Protein AF-A0A674MD71-F1 (afdb_monomer_lite)

Structure (mmCIF, N/CA/C/O backbone):
data_AF-A0A674MD71-F1
#
_entry.id   AF-A0A674MD71-F1
#
loop_
_atom_site.group_PDB
_atom_site.id
_atom_site.type_symbol
_atom_site.label_atom_id
_atom_site.label_alt_id
_atom_site.label_comp_id
_atom_site.label_asym_id
_atom_site.label_entity_id
_atom_site.label_seq_id
_atom_site.pdbx_PDB_ins_code
_atom_site.Cartn_x
_atom_site.Cartn_y
_atom_site.Cartn_z
_atom_site.occupancy
_atom_site.B_iso_or_equiv
_atom_site.auth_seq_id
_atom_site.auth_comp_id
_atom_site.auth_asym_id
_atom_site.auth_atom_id
_atom_site.pdbx_PDB_model_num
ATOM 1 N N . MET A 1 1 ? -21.953 40.036 67.734 1.00 55.97 1 MET A N 1
ATOM 2 C CA . MET A 1 1 ? -21.777 39.585 66.339 1.00 55.97 1 MET A CA 1
ATOM 3 C C . MET A 1 1 ? -22.810 38.537 65.929 1.00 55.97 1 MET A C 1
ATOM 5 O O . MET A 1 1 ? -23.793 38.936 65.333 1.00 55.97 1 MET A O 1
ATOM 9 N N . GLN A 1 2 ? -22.689 37.243 66.264 1.00 59.22 2 GLN A N 1
ATOM 10 C CA . GLN A 1 2 ? -23.612 36.208 65.730 1.00 59.22 2 GLN A CA 1
ATOM 11 C C . GLN A 1 2 ? -25.114 36.487 65.980 1.00 59.22 2 GLN A C 1
ATOM 13 O O . GLN A 1 2 ? -25.934 36.292 65.087 1.00 59.22 2 GLN A O 1
ATOM 18 N N . ARG A 1 3 ? -25.482 37.025 67.154 1.00 57.94 3 ARG A N 1
ATOM 19 C CA . ARG A 1 3 ? -26.873 37.421 67.467 1.00 57.94 3 ARG A CA 1
ATOM 20 C C . ARG A 1 3 ? -27.348 38.679 66.717 1.00 57.94 3 ARG A C 1
ATOM 22 O O . ARG A 1 3 ? -28.545 38.875 66.559 1.00 57.94 3 ARG A O 1
ATOM 29 N N . GLU A 1 4 ? -26.430 39.514 66.234 1.00 62.56 4 GLU A N 1
ATOM 30 C CA . GLU A 1 4 ? -26.741 40.664 65.370 1.00 62.56 4 GLU A CA 1
ATOM 31 C C . GLU A 1 4 ? -26.861 40.232 63.907 1.00 62.56 4 GLU A C 1
ATOM 33 O O . GLU A 1 4 ? -27.751 40.706 63.214 1.00 62.56 4 GLU A O 1
ATOM 38 N N . GLU A 1 5 ? -26.039 39.281 63.453 1.00 68.25 5 GLU A N 1
ATOM 39 C CA . GLU A 1 5 ? -26.122 38.713 62.102 1.00 68.25 5 GLU A CA 1
ATOM 40 C C . GLU A 1 5 ? -27.455 37.976 61.872 1.00 68.25 5 GLU A C 1
ATOM 42 O O . GLU A 1 5 ? -28.075 38.127 60.820 1.00 68.25 5 GLU A O 1
ATOM 47 N N . ALA A 1 6 ? -27.964 37.262 62.883 1.00 67.94 6 ALA A N 1
ATOM 48 C CA . ALA A 1 6 ? -29.319 36.703 62.861 1.00 67.94 6 ALA A CA 1
ATOM 49 C C . ALA A 1 6 ? -30.406 37.797 62.749 1.00 67.94 6 ALA A C 1
ATOM 51 O O . ALA A 1 6 ? -31.303 37.701 61.912 1.00 67.94 6 ALA A O 1
ATOM 52 N N . ASN A 1 7 ? -30.280 38.881 63.525 1.00 65.94 7 ASN A N 1
ATOM 53 C CA . ASN A 1 7 ? -31.195 40.032 63.491 1.00 65.94 7 ASN A CA 1
ATOM 54 C C . ASN A 1 7 ? -31.030 40.923 62.240 1.00 65.94 7 ASN A C 1
ATOM 56 O O . ASN A 1 7 ? -31.845 41.818 61.999 1.00 65.94 7 ASN A O 1
ATOM 60 N N . GLN A 1 8 ? -29.977 40.715 61.449 1.00 69.50 8 GLN A N 1
ATOM 61 C CA . GLN A 1 8 ? -29.811 41.309 60.126 1.00 69.50 8 GLN A CA 1
ATOM 62 C C . GLN A 1 8 ? -30.633 40.512 59.103 1.00 69.50 8 GLN A C 1
ATOM 64 O O . GLN A 1 8 ? -31.511 41.070 58.449 1.00 69.50 8 GLN A O 1
ATOM 69 N N . ARG A 1 9 ? -30.441 39.186 59.068 1.00 67.69 9 ARG A N 1
ATOM 70 C CA . ARG A 1 9 ? -31.128 38.273 58.138 1.00 67.69 9 ARG A CA 1
ATOM 71 C C . ARG A 1 9 ? -32.645 38.198 58.355 1.00 67.69 9 ARG A C 1
ATOM 73 O O . ARG A 1 9 ? -33.375 37.995 57.394 1.00 67.69 9 ARG A O 1
ATOM 80 N N . LEU A 1 10 ? -33.133 38.392 59.585 1.00 61.41 10 LEU A N 1
ATOM 81 C CA . LEU A 1 10 ? -34.575 38.508 59.851 1.00 61.41 10 LEU A CA 1
ATOM 82 C C . LEU A 1 10 ? -35.193 39.752 59.190 1.00 61.41 10 LEU A C 1
ATOM 84 O O . LEU A 1 10 ? -36.238 39.640 58.557 1.00 61.41 10 LEU A O 1
ATOM 88 N N . ARG A 1 11 ? -34.519 40.908 59.242 1.00 63.88 11 ARG A N 1
ATOM 89 C CA . ARG A 1 11 ? -35.009 42.137 58.587 1.00 63.88 11 ARG A CA 1
ATOM 90 C C . ARG A 1 11 ? -34.937 42.056 57.062 1.00 63.88 11 ARG A C 1
ATOM 92 O O . ARG A 1 11 ? -35.850 42.515 56.388 1.00 63.88 11 ARG A O 1
ATOM 99 N N . GLU A 1 12 ? -33.919 41.391 56.519 1.00 64.50 12 GLU A N 1
ATOM 100 C CA . GLU A 1 12 ? -33.822 41.101 55.078 1.00 64.50 12 GLU A CA 1
ATOM 101 C C . GLU A 1 12 ? -34.957 40.180 54.574 1.00 64.50 12 GLU A C 1
ATOM 103 O O . GLU A 1 12 ? -35.324 40.244 53.400 1.00 64.50 12 GLU A O 1
ATOM 108 N N . LEU A 1 13 ? -35.560 39.362 55.449 1.00 56.50 13 LEU A N 1
ATOM 109 C CA . LEU A 1 13 ? -36.758 38.571 55.137 1.00 56.50 13 LEU A CA 1
ATOM 110 C C . LEU A 1 13 ? -38.051 39.399 55.254 1.00 56.50 13 LEU A C 1
ATOM 112 O O . LEU A 1 13 ? -38.876 39.349 54.342 1.00 56.50 13 LEU A O 1
ATOM 116 N N . GLU A 1 14 ? -38.210 40.211 56.305 1.00 56.12 14 GLU A N 1
ATOM 117 C CA . GLU A 1 14 ? -39.374 41.103 56.478 1.00 56.12 14 GLU A CA 1
ATOM 118 C C . GLU A 1 14 ? -39.488 42.159 55.356 1.00 56.12 14 GLU A C 1
ATOM 120 O O . GLU A 1 14 ? -40.587 42.453 54.873 1.00 56.12 14 GLU A O 1
ATOM 125 N N . GLU A 1 15 ? -38.360 42.698 54.880 1.00 56.66 15 GLU A N 1
ATOM 126 C CA . GLU A 1 15 ? -38.320 43.589 53.709 1.00 56.66 15 GLU A CA 1
ATOM 127 C C . GLU A 1 15 ? -38.598 42.839 52.390 1.00 56.66 15 GLU A C 1
ATOM 129 O O . GLU A 1 15 ? -39.160 43.416 51.454 1.00 56.66 15 GLU A O 1
ATOM 134 N N . GLY A 1 16 ? -38.279 41.541 52.325 1.00 51.34 16 GLY A N 1
ATOM 135 C CA . GLY A 1 16 ? -38.583 40.670 51.188 1.00 51.34 16 GLY A CA 1
ATOM 136 C C . GLY A 1 16 ? -40.075 40.346 51.044 1.00 51.34 16 GLY A C 1
ATOM 137 O O . GLY A 1 16 ? -40.611 40.393 49.933 1.00 51.34 16 GLY A O 1
ATOM 138 N N . GLU A 1 17 ? -40.773 40.061 52.147 1.00 51.06 17 GLU A N 1
ATOM 139 C CA . GLU A 1 17 ? -42.208 39.737 52.113 1.00 51.06 17 GLU A CA 1
ATOM 140 C C . GLU A 1 17 ? -43.088 40.968 51.825 1.00 51.06 17 GLU A C 1
ATOM 142 O O . GLU A 1 17 ? -44.090 40.861 51.109 1.00 51.06 17 GLU A O 1
ATOM 147 N N . ASN A 1 18 ? -42.673 42.163 52.263 1.00 48.47 18 ASN A N 1
ATOM 148 C CA . ASN A 1 18 ? -43.395 43.414 51.987 1.00 48.47 18 ASN A CA 1
ATOM 149 C C . ASN A 1 18 ? -43.458 43.790 50.491 1.00 48.47 18 ASN A C 1
ATOM 151 O O . ASN A 1 18 ? -44.342 44.545 50.083 1.00 48.47 18 ASN A O 1
ATOM 155 N N . TYR A 1 19 ? -42.589 43.231 49.640 1.00 43.69 19 TYR A N 1
ATOM 156 C CA . TYR A 1 19 ? -42.648 43.440 48.187 1.00 43.69 19 TYR A CA 1
ATOM 157 C C . TYR A 1 19 ? -43.647 42.532 47.447 1.00 43.69 19 TYR A C 1
ATOM 159 O O . TYR A 1 19 ? -43.839 42.699 46.239 1.00 43.69 19 TYR A O 1
ATOM 167 N N . PHE A 1 20 ? -44.330 41.605 48.132 1.00 44.03 20 PHE A N 1
ATOM 168 C CA . PHE A 1 20 ? -45.312 40.713 47.498 1.00 44.03 20 PHE A CA 1
ATOM 169 C C . PHE A 1 20 ? -46.764 41.229 47.518 1.00 44.03 20 PHE A C 1
ATOM 171 O O . PHE A 1 20 ? -47.646 40.614 46.911 1.00 44.03 20 PHE A O 1
ATOM 178 N N . ILE A 1 21 ? -47.027 42.384 48.146 1.00 50.81 21 ILE A N 1
ATOM 179 C CA . ILE A 1 21 ? -48.360 43.007 48.227 1.00 50.81 21 ILE A CA 1
ATOM 180 C C . ILE A 1 21 ? -48.425 44.290 47.377 1.00 50.81 21 ILE A C 1
ATOM 182 O O . ILE A 1 21 ? -48.534 45.384 47.910 1.00 50.81 21 ILE A O 1
ATOM 186 N N . ILE A 1 22 ? -48.389 44.144 46.044 1.00 48.50 22 ILE A N 1
ATOM 187 C CA . ILE A 1 22 ? -49.079 44.983 45.029 1.00 48.50 22 ILE A CA 1
ATOM 188 C C . ILE A 1 22 ? -48.900 44.303 43.656 1.00 48.50 22 ILE A C 1
ATOM 190 O O . ILE A 1 22 ? -47.860 44.411 43.015 1.00 48.50 22 ILE A O 1
ATOM 194 N N . LEU A 1 23 ? -49.922 43.579 43.179 1.00 39.66 23 LEU A N 1
ATOM 195 C CA . LEU A 1 23 ? -49.993 43.078 41.794 1.00 39.66 23 LEU A CA 1
ATOM 196 C C . LEU A 1 23 ? -51.452 42.706 41.432 1.00 39.66 23 LEU A C 1
ATOM 198 O O . LEU A 1 23 ? -51.984 41.730 41.964 1.00 39.66 23 LEU A O 1
ATOM 202 N N . PRO A 1 24 ? -52.152 43.482 40.577 1.00 42.44 24 PRO A N 1
ATOM 203 C CA . PRO A 1 24 ? -53.610 43.389 40.459 1.00 42.44 24 PRO A CA 1
ATOM 204 C C . PRO A 1 24 ? -54.145 42.214 39.616 1.00 42.44 24 PRO A C 1
ATOM 206 O O . PRO A 1 24 ? -53.571 41.806 38.606 1.00 42.44 24 PRO A O 1
ATOM 209 N N . ASP A 1 25 ? -55.328 41.740 40.027 1.00 46.66 25 ASP A N 1
ATOM 210 C CA . ASP A 1 25 ? -56.177 40.678 39.459 1.00 46.66 25 ASP A CA 1
ATOM 211 C C . ASP A 1 25 ? -56.208 40.578 37.916 1.00 46.66 25 ASP A C 1
ATOM 213 O O . ASP A 1 25 ? -57.085 41.105 37.222 1.00 46.66 25 ASP A O 1
ATOM 217 N N . SER A 1 26 ? -55.271 39.798 37.377 1.00 39.88 26 SER A N 1
ATOM 218 C CA . SER A 1 26 ? -55.230 39.384 35.969 1.00 39.88 26 SER A CA 1
ATOM 219 C C . SER A 1 26 ? -55.787 37.970 35.736 1.00 39.88 26 SER A C 1
ATOM 221 O O . SER A 1 26 ? -56.123 37.612 34.603 1.00 39.88 26 SER A O 1
ATOM 223 N N . ARG A 1 27 ? -55.962 37.156 36.792 1.00 47.22 27 ARG A N 1
ATOM 224 C CA . ARG A 1 27 ? -56.378 35.743 36.670 1.00 47.22 27 ARG A CA 1
ATOM 225 C C . ARG A 1 27 ? -57.889 35.532 36.505 1.00 47.22 27 ARG A C 1
ATOM 227 O O . ARG A 1 27 ? -58.271 34.482 35.986 1.00 47.22 27 ARG A O 1
ATOM 234 N N . ARG A 1 28 ? -58.765 36.492 36.847 1.00 44.09 28 ARG A N 1
ATOM 235 C CA . ARG A 1 28 ? -60.223 36.330 36.626 1.00 44.09 28 ARG A CA 1
ATOM 236 C C . ARG A 1 28 ? -60.706 36.585 35.188 1.00 44.09 28 ARG A C 1
ATOM 238 O O . ARG A 1 28 ? -61.694 35.974 34.779 1.00 44.09 28 ARG A O 1
ATOM 245 N N . ARG A 1 29 ? -60.027 37.411 34.377 1.00 43.09 29 ARG A N 1
ATOM 246 C CA . ARG A 1 29 ? -60.566 37.861 33.064 1.00 43.09 29 ARG A CA 1
ATOM 247 C C . ARG A 1 29 ? -60.398 36.875 31.895 1.00 43.09 29 ARG A C 1
ATOM 249 O O . ARG A 1 29 ? -61.096 37.003 30.892 1.00 43.09 29 ARG A O 1
ATOM 256 N N . VAL A 1 30 ? -59.545 35.854 32.013 1.00 36.00 30 VAL A N 1
ATOM 257 C CA . VAL A 1 30 ? -59.281 34.897 30.911 1.00 36.00 30 VAL A CA 1
ATOM 258 C C . VAL A 1 30 ? -60.428 33.888 30.706 1.00 36.00 30 VAL A C 1
ATOM 260 O O . VAL A 1 30 ? -60.627 33.388 29.599 1.00 36.00 30 VAL A O 1
ATOM 263 N N . ARG A 1 31 ? -61.263 33.623 31.725 1.00 41.78 31 ARG A N 1
ATOM 264 C CA . ARG A 1 31 ? -62.355 32.626 31.632 1.00 41.78 31 ARG A CA 1
ATOM 265 C C . ARG A 1 31 ? -63.564 33.037 30.774 1.00 41.78 31 ARG A C 1
ATOM 267 O O . ARG A 1 31 ? -64.386 32.172 30.489 1.00 41.78 31 ARG A O 1
ATOM 274 N N . GLN A 1 32 ? -63.671 34.293 30.322 1.00 39.69 32 GLN A N 1
ATOM 275 C CA . GLN A 1 32 ? -64.801 34.767 29.497 1.00 39.69 32 GLN A CA 1
ATOM 276 C C . GLN A 1 32 ? -64.485 35.005 28.007 1.00 39.69 32 GLN A C 1
ATOM 278 O O . GLN A 1 32 ? -65.390 35.341 27.248 1.00 39.69 32 GLN A O 1
ATOM 283 N N . ARG A 1 33 ? -63.252 34.770 27.533 1.00 37.06 33 ARG A N 1
ATOM 284 C CA . ARG A 1 33 ? -62.929 34.817 26.091 1.00 37.06 33 ARG A CA 1
ATOM 285 C C . ARG A 1 33 ? -62.564 33.440 25.535 1.00 37.06 33 ARG A C 1
ATOM 287 O O . ARG A 1 33 ? -61.429 33.189 25.149 1.00 37.06 33 ARG A O 1
ATOM 294 N N . ARG A 1 34 ? -63.572 32.564 25.420 1.00 37.12 34 ARG A N 1
ATOM 295 C CA . ARG A 1 34 ? -63.567 31.499 24.401 1.00 37.12 34 ARG A CA 1
ATOM 296 C C . ARG A 1 34 ? -63.965 32.124 23.055 1.00 37.12 34 ARG A C 1
ATOM 298 O O . ARG A 1 34 ? -65.158 32.369 22.869 1.00 37.12 34 ARG A O 1
ATOM 305 N N . PRO A 1 35 ? -63.050 32.363 22.098 1.00 40.41 35 PRO A N 1
ATOM 306 C CA . PRO A 1 35 ? -63.475 32.584 20.722 1.00 40.41 35 PRO A CA 1
ATOM 307 C C . PRO A 1 35 ? -64.225 31.339 20.227 1.00 40.41 35 PRO A C 1
ATOM 309 O O . PRO A 1 35 ? -63.758 30.211 20.412 1.00 40.41 35 PRO A O 1
ATOM 312 N N . ARG A 1 36 ? -65.380 31.526 19.575 1.00 49.16 36 ARG A N 1
ATOM 313 C CA . ARG A 1 36 ? -66.041 30.466 18.796 1.00 49.16 36 ARG A CA 1
ATOM 314 C C . ARG A 1 36 ? -65.243 30.235 17.509 1.00 49.16 36 ARG A C 1
ATOM 316 O O . ARG A 1 36 ? -65.664 30.633 16.430 1.00 49.16 36 ARG A O 1
ATOM 323 N N . VAL A 1 37 ? -64.061 29.632 17.637 1.00 40.25 37 VAL A N 1
ATOM 324 C CA . VAL A 1 37 ? -63.235 29.229 16.492 1.00 40.25 37 VAL A CA 1
ATOM 325 C C . VAL A 1 37 ? -64.003 28.151 15.736 1.00 40.25 37 VAL A C 1
ATOM 327 O O . VAL A 1 37 ? -64.122 27.024 16.223 1.00 40.25 37 VAL A O 1
ATOM 330 N N . SER A 1 38 ? -64.566 28.514 14.581 1.00 50.53 38 SER A N 1
ATOM 331 C CA . SER A 1 38 ? -65.319 27.575 13.748 1.00 50.53 38 SER A CA 1
ATOM 332 C C . SER A 1 38 ? -64.441 26.397 13.319 1.00 50.53 38 SER A C 1
ATOM 334 O O . SER A 1 38 ? -63.208 26.502 13.285 1.00 50.53 38 SER A O 1
ATOM 336 N N . LYS A 1 39 ? -65.072 25.267 12.975 1.00 48.28 39 LYS A N 1
ATOM 337 C CA . LYS A 1 39 ? -64.372 24.055 12.509 1.00 48.28 39 LYS A CA 1
ATOM 338 C C . LYS A 1 39 ? -63.433 24.381 11.340 1.00 48.28 39 LYS A C 1
ATOM 340 O O . LYS A 1 39 ? -62.297 23.920 11.323 1.00 48.28 39 LYS A O 1
ATOM 345 N N . ASP A 1 40 ? -63.866 25.275 10.461 1.00 51.09 40 ASP A N 1
ATOM 346 C CA . ASP A 1 40 ? -63.162 25.749 9.263 1.00 51.09 40 ASP A CA 1
ATOM 347 C C . ASP A 1 40 ? -61.815 26.411 9.597 1.00 51.09 40 ASP A C 1
ATOM 349 O O . ASP A 1 40 ? -60.818 26.175 8.924 1.00 51.09 40 ASP A O 1
ATOM 353 N N . HIS A 1 41 ? -61.730 27.167 10.698 1.00 49.75 41 HIS A N 1
ATOM 354 C CA . HIS A 1 41 ? -60.470 27.773 11.148 1.00 49.75 41 HIS A CA 1
ATOM 355 C C . HIS A 1 41 ? -59.483 26.742 11.720 1.00 49.75 41 HIS A C 1
ATOM 357 O O . HIS A 1 41 ? -58.271 26.971 11.695 1.00 49.75 41 HIS A O 1
ATOM 363 N N . LYS A 1 42 ? -59.976 25.601 12.227 1.00 50.06 42 LYS A N 1
ATOM 364 C CA . LYS A 1 42 ? -59.122 24.460 12.592 1.00 50.06 42 LYS A CA 1
ATOM 365 C C . LYS A 1 42 ? -58.664 23.682 11.363 1.00 50.06 42 LYS A C 1
ATOM 367 O O . LYS A 1 42 ? -57.511 23.272 11.352 1.00 50.06 42 LYS A O 1
ATOM 372 N N . VAL A 1 43 ? -59.516 23.519 10.348 1.00 56.31 43 VAL A N 1
ATOM 373 C CA . VAL A 1 43 ? -59.141 22.916 9.056 1.00 56.31 43 VAL A CA 1
ATOM 374 C C . VAL A 1 43 ? -58.059 23.766 8.383 1.00 56.31 43 VAL A C 1
ATOM 376 O O . VAL A 1 43 ? -56.946 23.289 8.210 1.00 56.31 43 VAL A O 1
ATOM 379 N N . TYR A 1 44 ? -58.303 25.064 8.179 1.00 52.25 44 TYR A N 1
A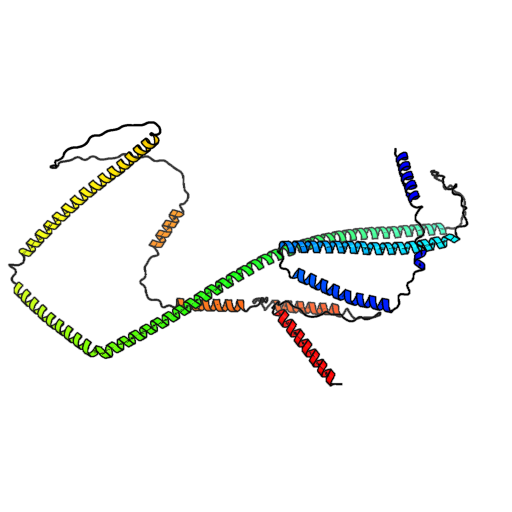TOM 380 C CA . TYR A 1 44 ? -57.358 25.974 7.520 1.00 52.25 44 TYR A CA 1
ATOM 381 C C . TYR A 1 44 ? -55.982 26.046 8.210 1.00 52.25 44 TYR A C 1
ATOM 383 O O . TYR A 1 44 ? -54.952 26.081 7.541 1.00 52.25 44 TYR A O 1
ATOM 391 N N . ASN A 1 45 ? -55.931 26.022 9.550 1.00 51.81 45 ASN A N 1
ATOM 392 C CA . ASN A 1 45 ? -54.651 25.934 10.264 1.00 51.81 45 ASN A CA 1
ATOM 393 C C . ASN A 1 45 ? -54.026 24.535 10.188 1.00 51.81 45 ASN A C 1
ATOM 395 O O . ASN A 1 45 ? -52.810 24.442 10.049 1.00 51.81 45 ASN A O 1
ATOM 399 N N . LYS A 1 46 ? -54.818 23.457 10.266 1.00 55.41 46 LYS A N 1
ATOM 400 C CA . LYS A 1 46 ? -54.300 22.087 10.161 1.00 55.41 46 LYS A CA 1
ATOM 401 C C . LYS A 1 46 ? -53.673 21.853 8.790 1.00 55.41 46 LYS A C 1
ATOM 403 O O . LYS A 1 46 ? -52.530 21.422 8.742 1.00 55.41 46 LYS A O 1
ATOM 408 N N . ASP A 1 47 ? -54.358 22.217 7.713 1.00 55.25 47 ASP A N 1
ATOM 409 C CA . ASP A 1 47 ? -53.880 22.010 6.345 1.00 55.25 47 ASP A CA 1
ATOM 410 C C . ASP A 1 47 ? -52.639 22.867 6.060 1.00 55.25 47 ASP A C 1
ATOM 412 O O . ASP A 1 47 ? -51.643 22.365 5.541 1.00 55.25 47 ASP A O 1
ATOM 416 N N . ARG A 1 48 ? -52.631 24.132 6.508 1.00 55.12 48 ARG A N 1
ATOM 417 C CA . ARG A 1 48 ? -51.466 25.020 6.374 1.00 55.12 48 ARG A CA 1
ATOM 418 C C . ARG A 1 48 ? -50.254 24.529 7.179 1.00 55.12 48 ARG A C 1
ATOM 420 O O . ARG A 1 48 ? -49.134 24.605 6.685 1.00 55.12 48 ARG A O 1
ATOM 427 N N . ILE A 1 49 ? -50.451 23.974 8.378 1.00 53.75 49 ILE A N 1
ATOM 428 C CA . ILE A 1 49 ? -49.378 23.329 9.160 1.00 53.75 49 ILE A CA 1
ATOM 429 C C . ILE A 1 49 ? -48.930 22.017 8.489 1.00 53.75 49 ILE A C 1
ATOM 431 O O . ILE A 1 49 ? -47.732 21.742 8.421 1.00 53.75 49 ILE A O 1
ATOM 435 N N . SER A 1 50 ? -49.861 21.236 7.937 1.00 58.28 50 SER A N 1
ATOM 436 C CA . SER A 1 50 ? -49.591 19.994 7.203 1.00 58.28 50 SER A CA 1
ATOM 437 C C . SER A 1 50 ? -48.918 20.198 5.841 1.00 58.28 50 SER A C 1
ATOM 439 O O . SER A 1 50 ? -48.346 19.239 5.336 1.00 58.28 50 SER A O 1
ATOM 441 N N . GLN A 1 51 ? -48.928 21.408 5.272 1.00 54.62 51 GLN A N 1
ATOM 442 C CA . GLN A 1 51 ? -48.151 21.778 4.079 1.00 54.62 51 GLN A CA 1
ATOM 443 C C . GLN A 1 51 ? -46.792 22.398 4.447 1.00 54.62 51 GLN A C 1
ATOM 445 O O . GLN A 1 51 ? -45.758 21.955 3.951 1.00 54.62 51 GLN A O 1
ATOM 450 N N . ILE A 1 52 ? -46.757 23.335 5.405 1.00 53.41 52 ILE A N 1
ATOM 451 C CA . ILE A 1 52 ? -45.503 23.972 5.850 1.00 53.41 52 ILE A CA 1
ATOM 452 C C . ILE A 1 52 ? -44.550 22.957 6.505 1.00 53.41 52 ILE A C 1
ATOM 454 O O . ILE A 1 52 ? -43.337 23.075 6.353 1.00 53.41 52 ILE A O 1
ATOM 458 N N . SER A 1 53 ? -45.062 21.945 7.214 1.00 55.78 53 SER A N 1
ATOM 459 C CA . SER A 1 53 ? -44.231 20.916 7.858 1.00 55.78 53 SER A CA 1
ATOM 460 C C . SER A 1 53 ? -43.387 20.089 6.863 1.00 55.78 53 SER A C 1
ATOM 462 O O . SER A 1 53 ? -42.159 20.103 6.997 1.00 55.78 53 SER A O 1
ATOM 464 N N . PRO A 1 54 ? -43.959 19.413 5.840 1.00 56.34 54 PRO A N 1
ATOM 465 C CA . PRO A 1 54 ? -43.173 18.678 4.849 1.00 56.34 54 PRO A CA 1
ATOM 466 C C . PRO A 1 54 ? -42.317 19.589 3.964 1.00 56.34 54 PRO A C 1
ATOM 468 O O . PRO A 1 54 ? -41.193 19.204 3.661 1.00 56.34 54 PRO A O 1
ATOM 471 N N . GLU A 1 55 ? -42.762 20.799 3.604 1.00 54.47 55 GLU A N 1
ATOM 472 C CA . GLU A 1 55 ? -41.917 21.739 2.850 1.00 54.47 55 GLU A CA 1
ATOM 473 C C . GLU A 1 55 ? -40.704 22.187 3.672 1.00 54.47 55 GLU A C 1
ATOM 475 O O . GLU A 1 55 ? -39.565 22.036 3.231 1.00 54.47 55 GLU A O 1
ATOM 480 N N . ALA A 1 56 ? -40.902 22.644 4.910 1.00 54.88 56 ALA A N 1
ATOM 481 C CA . ALA A 1 56 ? -39.802 23.029 5.791 1.00 54.88 56 ALA A CA 1
ATOM 482 C C . ALA A 1 56 ? -38.934 21.831 6.224 1.00 54.88 56 ALA A C 1
ATOM 484 O O . ALA A 1 56 ? -37.803 22.029 6.668 1.00 54.88 56 ALA A O 1
ATOM 485 N N . SER A 1 57 ? -39.428 20.595 6.117 1.00 56.53 57 SER A N 1
ATOM 486 C CA . SER A 1 57 ? -38.615 19.381 6.260 1.00 56.53 57 SER A CA 1
ATOM 487 C C . SER A 1 57 ? -37.798 19.102 4.992 1.00 56.53 57 SER A C 1
ATOM 489 O O . SER A 1 57 ? -36.596 18.866 5.081 1.00 56.53 57 SER A O 1
ATOM 491 N N . SER A 1 58 ? -38.399 19.254 3.808 1.00 60.16 58 SER A N 1
ATOM 492 C CA . SER A 1 58 ? -37.738 19.133 2.502 1.00 60.16 58 SER A CA 1
ATOM 493 C C . SER A 1 58 ? -36.610 20.155 2.330 1.00 60.16 58 SER A C 1
ATOM 495 O O . SER A 1 58 ? -35.483 19.773 2.025 1.00 60.16 58 SER A O 1
ATOM 497 N N . TYR A 1 59 ? -36.852 21.439 2.621 1.00 58.94 59 TYR A N 1
ATOM 498 C CA . TYR A 1 59 ? -35.816 22.477 2.550 1.00 58.94 59 TYR A CA 1
ATOM 499 C C . TYR A 1 59 ? -34.684 22.253 3.565 1.00 58.94 59 TYR A C 1
ATOM 501 O O . TYR A 1 59 ? -33.522 22.487 3.235 1.00 58.94 59 TYR A O 1
ATOM 509 N N . ARG A 1 60 ? -34.978 21.726 4.765 1.00 60.94 60 ARG A N 1
ATOM 510 C CA . ARG A 1 60 ? -33.937 21.316 5.728 1.00 60.94 60 ARG A CA 1
ATOM 511 C C . ARG A 1 60 ? -33.155 20.093 5.248 1.00 60.94 60 ARG A C 1
ATOM 513 O O . ARG A 1 60 ? -31.931 20.105 5.327 1.00 60.94 60 ARG A O 1
ATOM 520 N N . GLY A 1 61 ? -33.820 19.083 4.690 1.00 60.97 61 GLY A N 1
ATOM 521 C CA . GLY A 1 61 ? -33.167 17.921 4.083 1.00 60.97 61 GLY A CA 1
ATOM 522 C C . GLY A 1 61 ? -32.265 18.308 2.908 1.00 60.97 61 GLY A C 1
ATOM 523 O O . GLY A 1 61 ? -31.123 17.856 2.831 1.00 60.97 61 GLY A O 1
ATOM 524 N N . ALA A 1 62 ? -32.734 19.208 2.040 1.00 58.06 62 ALA A N 1
ATOM 525 C CA . ALA A 1 62 ? -31.965 19.750 0.925 1.00 58.06 62 ALA A CA 1
ATOM 526 C C . ALA A 1 62 ? -30.744 20.550 1.408 1.00 58.06 62 ALA A C 1
ATOM 528 O O . ALA A 1 62 ? -29.645 20.323 0.909 1.00 58.06 62 ALA A O 1
ATOM 529 N N . ALA A 1 63 ? -30.900 21.416 2.417 1.00 56.25 63 ALA A N 1
ATOM 530 C CA . ALA A 1 63 ? -29.793 22.178 2.997 1.00 56.25 63 ALA A CA 1
ATOM 531 C C . ALA A 1 63 ? -28.739 21.271 3.663 1.00 56.25 63 ALA A C 1
ATOM 533 O O . ALA A 1 63 ? -27.549 21.415 3.393 1.00 56.25 63 ALA A O 1
ATOM 534 N N . VAL A 1 64 ? -29.162 20.286 4.465 1.00 64.62 64 VAL A N 1
ATOM 535 C CA . VAL A 1 64 ? -28.265 19.292 5.087 1.00 64.62 64 VAL A CA 1
ATOM 536 C C . VAL A 1 64 ? -27.554 18.431 4.036 1.00 64.62 64 VAL A C 1
ATOM 538 O O . VAL A 1 64 ? -26.390 18.076 4.216 1.00 64.62 64 VAL A O 1
ATOM 541 N N . THR A 1 65 ? -28.215 18.123 2.917 1.00 62.34 65 THR A N 1
ATOM 542 C CA . THR A 1 65 ? -27.590 17.398 1.799 1.00 62.34 65 THR A CA 1
ATOM 543 C C . THR A 1 65 ? -26.574 18.281 1.069 1.00 62.34 65 THR A C 1
ATOM 545 O O . THR A 1 65 ? -25.442 17.851 0.869 1.00 62.34 65 THR A O 1
ATOM 548 N N . ALA A 1 66 ? -26.917 19.536 0.754 1.00 55.78 66 ALA A N 1
ATOM 549 C CA . ALA A 1 66 ? -26.016 20.483 0.096 1.00 55.78 66 ALA A CA 1
ATOM 550 C C . ALA A 1 66 ? -24.747 20.749 0.927 1.00 55.78 66 ALA A C 1
ATOM 552 O O . ALA A 1 66 ? -23.635 20.677 0.398 1.00 55.78 66 ALA A O 1
ATOM 553 N N . LEU A 1 67 ? -24.901 20.962 2.240 1.00 58.81 67 LEU A N 1
ATOM 554 C CA . LEU A 1 67 ? -23.788 21.142 3.180 1.00 58.81 67 LEU A CA 1
ATOM 555 C C . LEU A 1 67 ? -22.863 19.915 3.242 1.00 58.81 67 LEU A C 1
ATOM 557 O O . LEU A 1 67 ? -21.651 20.080 3.336 1.00 58.81 67 LEU A O 1
ATOM 561 N N . ARG A 1 68 ? -23.404 18.694 3.117 1.00 60.00 68 ARG A N 1
ATOM 562 C CA . ARG A 1 68 ? -22.608 17.453 3.034 1.00 60.00 68 ARG A CA 1
ATOM 563 C C . ARG A 1 68 ? -21.878 17.263 1.699 1.00 60.00 68 ARG A C 1
ATOM 565 O O . ARG A 1 68 ? -20.943 16.472 1.646 1.00 60.00 68 ARG A O 1
ATOM 572 N N . THR A 1 69 ? -22.281 17.964 0.638 1.00 57.72 69 THR A N 1
ATOM 573 C CA . THR A 1 69 ? -21.665 17.856 -0.702 1.00 57.72 69 THR A CA 1
ATOM 574 C C . THR A 1 69 ? -20.623 18.932 -1.024 1.00 57.72 69 THR A C 1
ATOM 576 O O . THR A 1 69 ? -19.972 18.843 -2.063 1.00 57.72 69 THR A O 1
ATOM 579 N N . LEU A 1 70 ? -20.437 19.940 -0.165 1.00 53.06 70 LEU A N 1
ATOM 580 C CA . LEU A 1 70 ? -19.430 20.985 -0.374 1.00 53.06 70 LEU A CA 1
ATOM 581 C C . LEU A 1 70 ? -18.021 20.480 -0.003 1.00 53.06 70 LEU A C 1
ATOM 583 O O . LEU A 1 70 ? -17.802 20.124 1.156 1.00 53.06 70 LEU A O 1
ATOM 587 N N . PRO A 1 71 ? -17.034 20.499 -0.924 1.00 56.81 71 PRO A N 1
ATOM 588 C CA . PRO A 1 71 ? -15.658 20.085 -0.647 1.00 56.81 71 PRO A CA 1
ATOM 589 C C . PRO A 1 71 ? -14.874 21.196 0.075 1.00 56.81 71 PRO A C 1
ATOM 591 O O . PRO A 1 71 ? -13.861 21.697 -0.414 1.00 56.81 71 PRO A O 1
ATOM 594 N N . LEU A 1 72 ? -15.363 21.605 1.247 1.00 52.38 72 LEU A N 1
ATOM 595 C CA . LEU A 1 72 ? -14.625 22.463 2.172 1.00 52.38 72 LEU A CA 1
ATOM 596 C C . LEU A 1 72 ? -13.422 21.695 2.738 1.00 52.38 72 LEU A C 1
ATOM 598 O O . LEU A 1 72 ? -13.453 20.472 2.885 1.00 52.38 72 LEU A O 1
ATOM 602 N N . SER A 1 73 ? -12.329 22.411 3.003 1.00 52.66 73 SER A N 1
ATOM 603 C CA . SER A 1 73 ? -11.039 21.793 3.314 1.00 52.66 73 SER A CA 1
ATOM 604 C C . SER A 1 73 ? -11.093 20.927 4.580 1.00 52.66 73 SER A C 1
ATOM 606 O O . SER A 1 73 ? -11.808 21.221 5.539 1.00 52.66 73 SER A O 1
ATOM 608 N N . VAL A 1 74 ? -10.301 19.848 4.590 1.00 58.91 74 VAL A N 1
ATOM 609 C CA . VAL A 1 74 ? -10.297 18.819 5.650 1.00 58.91 74 VAL A CA 1
ATOM 610 C C . VAL A 1 74 ? -10.243 19.385 7.089 1.00 58.91 74 VAL A C 1
ATOM 612 O O . VAL A 1 74 ? -10.974 18.858 7.928 1.00 58.91 74 VAL A O 1
ATOM 615 N N . PRO A 1 75 ? -9.488 20.465 7.404 1.00 58.72 75 PRO A N 1
ATOM 616 C CA . PRO A 1 75 ? -9.505 21.069 8.742 1.00 58.72 75 PRO A CA 1
ATOM 617 C C . PRO A 1 75 ? -10.864 21.656 9.159 1.00 58.72 75 PRO A C 1
ATOM 619 O O . PRO A 1 75 ? -11.244 21.548 10.321 1.00 58.72 75 PRO A O 1
ATOM 622 N N . ALA A 1 76 ? -11.620 22.243 8.225 1.00 57.06 76 ALA A N 1
ATOM 623 C CA . ALA A 1 76 ? -12.948 22.786 8.511 1.00 57.06 76 ALA A CA 1
ATOM 624 C C . ALA A 1 76 ? -13.967 21.660 8.757 1.00 57.06 76 ALA A C 1
ATOM 626 O O . ALA A 1 76 ? -14.788 21.749 9.666 1.00 57.06 76 ALA A O 1
ATOM 627 N N . SER A 1 77 ? -13.872 20.561 7.999 1.00 72.38 77 SER A N 1
ATOM 628 C CA . SER A 1 77 ? -14.735 19.388 8.186 1.00 72.38 77 SER A CA 1
ATOM 629 C C . SER A 1 77 ? -14.520 18.711 9.547 1.00 72.38 77 SER A C 1
ATOM 631 O O . SER A 1 77 ? -15.497 18.355 10.205 1.00 72.38 77 SER A O 1
ATOM 633 N N . SER A 1 78 ? -13.271 18.583 10.015 1.00 77.56 78 SER A N 1
ATOM 634 C CA . SER A 1 78 ? -12.975 17.991 11.329 1.00 77.56 78 SER A CA 1
ATOM 635 C C . SER A 1 78 ? -13.260 18.924 12.510 1.00 77.56 78 SER A C 1
ATOM 637 O O . SER A 1 78 ? -13.370 18.455 13.643 1.00 77.56 78 SER A O 1
ATOM 639 N N . GLN A 1 79 ? -13.389 20.236 12.289 1.00 87.75 79 GLN A N 1
ATOM 640 C CA . GLN A 1 79 ? -13.944 21.158 13.281 1.00 87.75 79 GLN A CA 1
ATOM 641 C C . GLN A 1 79 ? -15.472 21.059 13.347 1.00 87.75 79 GLN A C 1
ATOM 643 O O . GLN A 1 79 ? -16.001 20.822 14.428 1.00 87.75 79 GLN A O 1
ATOM 648 N N . LEU A 1 80 ? -16.160 21.128 12.202 1.00 90.50 80 LEU A N 1
ATOM 649 C CA . LEU A 1 80 ? -17.621 21.040 12.139 1.00 90.50 80 LEU A CA 1
ATOM 650 C C . LEU A 1 80 ? -18.161 19.731 12.740 1.00 90.50 80 LEU A C 1
ATOM 652 O O . LEU A 1 80 ? -19.192 19.748 13.402 1.00 90.50 80 LEU A O 1
ATOM 656 N N . LEU A 1 81 ? -17.457 18.607 12.554 1.00 89.81 81 LEU A N 1
ATOM 657 C CA . LEU A 1 81 ? -17.801 17.339 13.211 1.00 89.81 81 LEU A CA 1
ATOM 658 C C . LEU A 1 81 ? -17.775 17.462 14.742 1.00 89.81 81 LEU A C 1
ATOM 660 O O . LEU A 1 81 ? -18.782 17.179 15.376 1.00 89.81 81 LEU A O 1
ATOM 664 N N . ARG A 1 82 ? -16.693 17.993 15.327 1.00 90.69 82 ARG A N 1
ATOM 665 C CA . ARG A 1 82 ? -16.579 18.184 16.787 1.00 90.69 82 ARG A CA 1
ATOM 666 C C . ARG A 1 82 ? -17.620 19.155 17.352 1.00 90.69 82 ARG A C 1
ATOM 668 O O . ARG A 1 82 ? -18.051 18.990 18.488 1.00 90.69 82 ARG A O 1
ATOM 675 N N . GLU A 1 83 ? -18.020 20.162 16.579 1.00 93.06 83 GLU A N 1
ATOM 676 C CA . GLU A 1 83 ? -19.101 21.085 16.951 1.00 93.06 83 GLU A CA 1
ATOM 677 C C . GLU A 1 83 ? -20.475 20.389 16.921 1.00 93.06 83 GLU A C 1
ATOM 679 O O . GLU A 1 83 ? -21.287 20.605 17.818 1.00 93.06 83 GLU A O 1
ATOM 684 N N . ILE A 1 84 ? -20.717 19.494 15.956 1.00 92.62 84 ILE A N 1
ATOM 685 C CA . ILE A 1 84 ? -21.920 18.646 15.909 1.00 92.62 84 ILE A CA 1
ATOM 686 C C . ILE A 1 84 ? -21.936 17.647 17.077 1.00 92.62 84 ILE A C 1
ATOM 688 O O . ILE A 1 84 ? -22.952 17.552 17.762 1.00 92.62 84 ILE A O 1
ATOM 692 N N . ASP A 1 85 ? -20.821 16.963 17.348 1.00 93.06 85 ASP A N 1
ATOM 693 C CA . ASP A 1 85 ? -20.696 16.000 18.451 1.00 93.06 85 ASP A CA 1
ATOM 694 C C . ASP A 1 85 ? -20.958 16.682 19.812 1.00 93.06 85 ASP A C 1
ATOM 696 O O . ASP A 1 85 ? -21.678 16.155 20.662 1.00 93.06 85 ASP A O 1
ATOM 700 N N . MET A 1 86 ? -20.432 17.900 20.004 1.00 95.19 86 MET A N 1
ATOM 701 C CA . MET A 1 86 ? -20.674 18.721 21.197 1.00 95.19 86 MET A CA 1
ATOM 702 C C . MET A 1 86 ? -22.156 19.090 21.357 1.00 95.19 86 MET A C 1
ATOM 704 O O . MET A 1 86 ? -22.696 18.991 22.460 1.00 95.19 86 MET A O 1
ATOM 708 N N . LEU A 1 87 ? -22.822 19.491 20.269 1.00 96.00 87 LEU A N 1
ATOM 709 C CA . LEU A 1 87 ? -24.250 19.823 20.275 1.00 96.00 87 LEU A CA 1
ATOM 710 C C . LEU A 1 87 ? -25.133 18.591 20.518 1.00 96.00 87 LEU A C 1
ATOM 712 O O . LEU A 1 87 ? -26.151 18.703 21.200 1.00 96.00 87 LEU A O 1
ATOM 716 N N . GLU A 1 88 ? -24.749 17.415 20.016 1.00 92.81 88 GLU A N 1
ATOM 717 C CA . GLU A 1 88 ? -25.458 16.166 20.305 1.00 92.81 88 GLU A CA 1
ATOM 718 C C . GLU A 1 88 ? -25.334 15.783 21.790 1.00 92.81 88 GLU A C 1
ATOM 720 O O . GLU A 1 88 ? -26.350 15.495 22.426 1.00 92.81 88 GLU A O 1
ATOM 725 N N . ILE A 1 89 ? -24.137 15.878 22.380 1.00 94.88 89 ILE A N 1
ATOM 726 C CA . ILE A 1 89 ? -23.932 15.674 23.825 1.00 94.88 89 ILE A CA 1
ATOM 727 C C . ILE A 1 89 ? -24.756 16.685 24.640 1.00 94.88 89 ILE A C 1
ATOM 729 O O . ILE A 1 89 ? -25.456 16.297 25.578 1.00 94.88 89 ILE A O 1
ATOM 733 N N . GLN A 1 90 ? -24.738 17.970 24.269 1.00 94.50 90 GLN A N 1
ATOM 734 C CA . GLN A 1 90 ? -25.516 19.008 24.952 1.00 94.50 90 GLN A CA 1
ATOM 735 C C . GLN A 1 90 ? -27.027 18.732 24.886 1.00 94.50 90 GLN A C 1
ATOM 737 O O . GLN A 1 90 ? -27.717 18.868 25.896 1.00 94.50 90 GLN A O 1
ATOM 742 N N . PHE A 1 91 ? -27.538 18.293 23.732 1.00 95.75 91 PHE A N 1
ATOM 743 C CA . PHE A 1 91 ? -28.946 17.935 23.557 1.00 95.75 91 PHE A CA 1
ATOM 744 C C . PHE A 1 91 ? -29.344 16.688 24.363 1.00 95.75 91 PHE A C 1
ATOM 746 O O . PHE A 1 91 ? -30.430 16.651 24.942 1.00 95.75 91 PHE A O 1
ATOM 753 N N . GLN A 1 92 ? -28.470 15.679 24.455 1.00 96.81 92 GLN A N 1
ATOM 754 C CA . GLN A 1 92 ? -28.695 14.507 25.310 1.00 96.81 92 GLN A CA 1
ATOM 755 C C . GLN A 1 92 ? -28.757 14.899 26.799 1.00 96.81 92 GLN A C 1
ATOM 757 O O . GLN A 1 92 ? -29.650 14.440 27.519 1.00 96.81 92 GLN A O 1
ATOM 762 N N . ILE A 1 93 ? -27.876 15.803 27.248 1.00 96.88 93 ILE A N 1
ATOM 763 C CA . ILE A 1 93 ? -27.907 16.365 28.607 1.00 96.88 93 ILE A CA 1
ATOM 764 C C . ILE A 1 93 ? -29.215 17.134 28.839 1.00 96.88 93 ILE A C 1
ATOM 766 O O . ILE A 1 93 ? -29.956 16.768 29.749 1.00 96.88 93 ILE A O 1
ATOM 770 N N . GLU A 1 94 ? -29.558 18.120 27.998 1.00 94.69 94 GLU A N 1
ATOM 771 C CA . GLU A 1 94 ? -30.802 18.903 28.123 1.00 94.69 94 GLU A CA 1
ATOM 772 C C . GLU A 1 94 ? -32.037 17.992 28.191 1.00 94.69 94 GLU A C 1
ATOM 774 O O . GLU A 1 94 ? -32.898 18.159 29.059 1.00 94.69 94 GLU A O 1
ATOM 779 N N . ARG A 1 95 ? -32.090 16.975 27.322 1.00 96.19 95 ARG A N 1
ATOM 780 C CA . ARG A 1 95 ? -33.162 15.981 27.302 1.00 96.19 95 ARG A CA 1
ATOM 781 C C . ARG A 1 95 ? -33.267 15.224 28.628 1.00 96.19 95 ARG A C 1
ATOM 783 O O . ARG A 1 95 ? -34.364 15.138 29.172 1.00 96.19 95 ARG A O 1
ATOM 790 N N . SER A 1 96 ? -32.161 14.710 29.167 1.00 93.81 96 SER A N 1
ATOM 791 C CA . SER A 1 96 ? -32.167 13.981 30.448 1.00 93.81 96 SER A CA 1
ATOM 792 C C . SER A 1 96 ? -32.520 14.875 31.648 1.00 93.81 96 SER A C 1
ATOM 794 O O . SER A 1 96 ? -33.292 14.465 32.521 1.00 93.81 96 SER A O 1
ATOM 796 N N . CYS A 1 97 ? -32.049 16.127 31.669 1.00 96.06 97 CYS A N 1
ATOM 797 C CA . CYS A 1 97 ? -32.444 17.132 32.659 1.00 96.06 97 CYS A CA 1
ATOM 798 C C . CYS A 1 97 ? -33.946 17.439 32.582 1.00 96.06 97 CYS A C 1
ATOM 800 O O . CYS A 1 97 ? -34.613 17.574 33.607 1.00 96.06 97 CYS A O 1
ATOM 802 N N . ARG A 1 98 ? -34.506 17.496 31.370 1.00 96.69 98 ARG A N 1
ATOM 803 C CA . ARG A 1 98 ? -35.939 17.693 31.158 1.00 96.69 98 ARG A CA 1
ATOM 804 C C . ARG A 1 98 ? -36.771 16.478 31.575 1.00 96.69 98 ARG A C 1
ATOM 806 O O . ARG A 1 98 ? -37.750 16.647 32.295 1.00 96.69 98 ARG A O 1
ATOM 813 N N . GLU A 1 99 ? -36.399 15.271 31.153 1.00 96.38 99 GLU A N 1
ATOM 814 C CA . GLU A 1 99 ? -37.122 14.032 31.485 1.00 96.38 99 GLU A CA 1
ATOM 815 C C . GLU A 1 99 ? -37.127 13.782 33.007 1.00 96.38 99 GLU A C 1
ATOM 817 O O . GLU A 1 99 ? -38.163 13.433 33.577 1.00 96.38 99 GLU A O 1
ATOM 822 N N . SER A 1 100 ? -36.013 14.061 33.696 1.00 94.69 100 SER A N 1
ATOM 823 C CA . SER A 1 100 ? -35.934 13.992 35.163 1.00 94.69 100 SER A CA 1
ATOM 824 C C . SER A 1 100 ? -36.725 15.102 35.872 1.00 94.69 100 SER A C 1
ATOM 826 O O . SER A 1 100 ? -37.409 14.816 36.857 1.00 94.69 100 SER A O 1
ATOM 828 N N . ALA A 1 101 ? -36.724 16.339 35.361 1.00 95.62 101 ALA A N 1
ATOM 829 C CA . ALA A 1 101 ? -37.549 17.425 35.900 1.00 95.62 101 ALA A CA 1
ATOM 830 C C . ALA A 1 101 ? -39.059 17.166 35.723 1.00 95.62 101 ALA A C 1
ATOM 832 O O . ALA A 1 101 ? -39.835 17.386 36.656 1.00 95.62 101 ALA A O 1
ATOM 833 N N . GLU A 1 102 ? -39.489 16.649 34.566 1.00 95.44 102 GLU A N 1
ATOM 834 C CA . GLU A 1 102 ? -40.882 16.248 34.326 1.00 95.44 102 GLU A CA 1
ATOM 835 C C . GLU A 1 102 ? -41.288 15.084 35.255 1.00 95.44 102 GLU A C 1
ATOM 837 O O . GLU A 1 102 ? -42.356 15.134 35.875 1.00 95.44 102 GLU A O 1
ATOM 842 N N . ALA A 1 103 ? -40.418 14.085 35.455 1.00 96.31 103 ALA A N 1
ATOM 843 C CA . ALA A 1 103 ? -40.651 12.997 36.408 1.00 96.31 103 ALA A CA 1
ATOM 844 C C . ALA A 1 103 ? -40.759 13.488 37.867 1.00 96.31 103 ALA A C 1
ATOM 846 O O . ALA A 1 103 ? -41.672 13.074 38.591 1.00 96.31 103 ALA A O 1
ATOM 847 N N . LEU A 1 104 ? -39.884 14.407 38.295 1.00 96.44 104 LEU A N 1
ATOM 848 C CA . LEU A 1 104 ? -39.920 15.013 39.630 1.00 96.44 104 LEU A CA 1
ATOM 849 C C . LEU A 1 104 ? -41.197 15.839 39.838 1.00 96.44 104 LEU A C 1
ATOM 851 O O . LEU A 1 104 ? -41.873 15.678 40.854 1.00 96.44 104 LEU A O 1
ATOM 855 N N . ALA A 1 105 ? -41.589 16.654 38.856 1.00 96.44 105 ALA A N 1
ATOM 856 C CA . ALA A 1 105 ? -42.830 17.425 38.903 1.00 96.44 105 ALA A CA 1
ATOM 857 C C . ALA A 1 105 ? -44.076 16.521 38.978 1.00 96.44 105 ALA A C 1
ATOM 859 O O . ALA A 1 105 ? -45.029 16.834 39.701 1.00 96.44 105 ALA A O 1
ATOM 860 N N . VAL A 1 106 ? -44.072 15.370 38.294 1.00 96.06 106 VAL A N 1
ATOM 861 C CA . VAL A 1 106 ? -45.126 14.348 38.416 1.00 96.06 106 VAL A CA 1
ATOM 862 C C . VAL A 1 106 ? -45.112 13.686 39.800 1.00 96.06 106 VAL A C 1
ATOM 864 O O . VAL A 1 106 ? -46.189 13.490 40.371 1.00 96.06 106 VAL A O 1
ATOM 867 N N . LYS A 1 107 ? -43.939 13.377 40.371 1.00 97.38 107 LYS A N 1
ATOM 868 C CA . LYS A 1 107 ? -43.803 12.826 41.733 1.00 97.38 107 LYS A CA 1
ATOM 869 C C . LYS A 1 107 ? -44.347 13.803 42.782 1.00 97.38 107 LYS A C 1
ATOM 871 O O . LYS A 1 107 ? -45.314 13.463 43.466 1.00 97.38 107 LYS A O 1
ATOM 876 N N . MET A 1 108 ? -43.859 15.045 42.796 1.00 95.62 108 MET A N 1
ATOM 877 C CA . MET A 1 108 ? -44.361 16.104 43.681 1.00 95.62 108 MET A CA 1
ATOM 878 C C . MET A 1 108 ? -45.862 16.356 43.484 1.00 95.62 108 MET A C 1
ATOM 880 O O . MET A 1 108 ? -46.587 16.577 44.450 1.00 95.62 108 MET A O 1
ATOM 884 N N . SER A 1 109 ? -46.379 16.271 42.253 1.00 94.25 109 SER A N 1
ATOM 885 C CA . SER A 1 109 ? -47.821 16.406 41.986 1.00 94.25 109 SER A CA 1
ATOM 886 C C . SER A 1 109 ? -48.653 15.248 42.552 1.00 94.25 109 SER A C 1
ATOM 888 O O . SER A 1 109 ? -49.801 15.463 42.948 1.00 94.25 109 SER A O 1
ATOM 890 N N . LYS A 1 110 ? -48.111 14.024 42.606 1.00 95.88 110 LYS A N 1
ATOM 891 C CA . LYS A 1 110 ? -48.752 12.875 43.270 1.00 95.88 110 LYS A CA 1
ATOM 892 C C . LYS A 1 110 ? -48.724 13.051 44.790 1.00 95.88 110 LYS A C 1
ATOM 894 O O . LYS A 1 110 ? -49.773 12.945 45.421 1.00 95.88 110 LYS A O 1
ATOM 899 N N . GLU A 1 111 ? -47.572 13.400 45.353 1.00 95.19 111 GLU A N 1
ATOM 900 C CA . GLU A 1 111 ? -47.375 13.628 46.793 1.00 95.19 111 GLU A CA 1
ATOM 901 C C . GLU A 1 111 ? -48.243 14.783 47.303 1.00 95.19 111 GLU A C 1
ATOM 903 O O . GLU A 1 111 ? -49.017 14.610 48.238 1.00 95.19 111 GLU A O 1
ATOM 908 N N . ASN A 1 112 ? -48.256 15.924 46.612 1.00 95.25 112 ASN A N 1
ATOM 909 C CA . ASN A 1 112 ? -49.106 17.067 46.951 1.00 95.25 112 ASN A CA 1
ATOM 910 C C . ASN A 1 112 ? -50.611 16.729 46.863 1.00 95.25 112 ASN A C 1
ATOM 912 O O . ASN A 1 112 ? -51.407 17.261 47.636 1.00 95.25 112 ASN A O 1
ATOM 916 N N . ARG A 1 113 ? -51.022 15.800 45.981 1.00 95.81 113 ARG A N 1
ATOM 917 C CA . ARG A 1 113 ? -52.394 15.247 45.942 1.00 95.81 113 ARG A CA 1
ATOM 918 C C . ARG A 1 113 ? -52.687 14.247 47.064 1.00 95.81 113 ARG A C 1
ATOM 920 O O . ARG A 1 113 ? -53.863 14.050 47.369 1.00 95.81 113 ARG A O 1
ATOM 927 N N . VAL A 1 114 ? -51.684 13.570 47.624 1.00 94.44 114 VAL A N 1
ATOM 928 C CA . VAL A 1 114 ? -51.826 12.719 48.820 1.00 94.44 114 VAL A CA 1
ATOM 929 C C . VAL A 1 114 ? -51.923 13.608 50.057 1.00 94.44 114 VAL A C 1
ATOM 931 O O . VAL A 1 114 ? -52.921 13.529 50.765 1.00 94.44 114 VAL A O 1
ATOM 934 N N . LEU A 1 115 ? -50.988 14.544 50.238 1.00 93.19 115 LEU A N 1
ATOM 935 C CA . LEU A 1 115 ? -50.984 15.518 51.332 1.00 93.19 115 LEU A CA 1
ATOM 936 C C . LEU A 1 115 ? -52.272 16.352 51.372 1.00 93.19 115 LEU A C 1
ATOM 938 O O . LEU A 1 115 ? -52.870 16.485 52.430 1.00 93.19 115 LEU A O 1
ATOM 942 N N . LYS A 1 116 ? -52.787 16.827 50.227 1.00 94.38 116 LYS A N 1
ATOM 943 C CA . LYS A 1 116 ? -54.091 17.522 50.173 1.00 94.38 116 LYS A CA 1
ATOM 944 C C . LYS A 1 116 ? -55.291 16.635 50.509 1.00 94.38 116 LYS A C 1
ATOM 946 O O . LYS A 1 116 ? -56.311 17.164 50.940 1.00 94.38 116 LYS A O 1
ATOM 951 N N . ARG A 1 117 ? -55.202 15.312 50.325 1.00 93.44 117 ARG A N 1
ATOM 952 C CA . ARG A 1 117 ? -56.237 14.373 50.791 1.00 93.44 117 ARG A CA 1
ATOM 953 C C . ARG A 1 117 ? -56.115 14.110 52.289 1.00 93.44 117 ARG A C 1
ATOM 955 O O . ARG A 1 117 ? -57.134 14.171 52.960 1.00 93.44 117 ARG A O 1
ATOM 962 N N . ALA A 1 118 ? -54.903 13.905 52.805 1.00 89.75 118 ALA A N 1
ATOM 963 C CA . ALA A 1 118 ? -54.646 13.738 54.236 1.00 89.75 118 ALA A CA 1
ATOM 964 C C . ALA A 1 118 ? -55.047 14.993 55.031 1.00 89.75 118 ALA A C 1
ATOM 966 O O . ALA A 1 118 ? -55.891 14.911 55.912 1.00 89.75 118 ALA A O 1
ATOM 967 N N . SER A 1 119 ? -54.558 16.173 54.638 1.00 88.00 119 SER A N 1
ATOM 968 C CA . SER A 1 119 ? -54.950 17.464 55.220 1.00 88.00 119 SER A CA 1
ATOM 969 C C . SER A 1 119 ? -56.467 17.678 55.171 1.00 88.00 119 SER A C 1
ATOM 971 O O . SER A 1 119 ? -57.063 18.001 56.191 1.00 88.00 119 SER A O 1
ATOM 973 N N . ARG A 1 120 ? -57.138 17.411 54.039 1.00 89.06 120 ARG A N 1
ATOM 974 C CA . ARG A 1 120 ? -58.606 17.530 53.961 1.00 89.06 120 ARG A CA 1
ATOM 975 C C . ARG A 1 120 ? -59.358 16.479 54.794 1.00 89.06 120 ARG A C 1
ATOM 977 O O . ARG A 1 120 ? -60.488 16.750 55.184 1.00 89.06 120 ARG A O 1
ATOM 984 N N . ALA A 1 121 ? -58.771 15.313 55.055 1.00 84.50 121 ALA A N 1
ATOM 985 C CA . ALA A 1 121 ? -59.330 14.314 55.968 1.00 84.50 121 ALA A CA 1
ATOM 986 C C . ALA A 1 121 ? -59.102 14.677 57.447 1.00 84.50 121 ALA A C 1
ATOM 988 O O . ALA A 1 121 ? -59.910 14.297 58.284 1.00 84.50 121 ALA A O 1
ATOM 989 N N . LEU A 1 122 ? -58.048 15.443 57.749 1.00 81.50 122 LEU A N 1
ATOM 990 C CA . LEU A 1 122 ? -57.747 15.971 59.083 1.00 81.50 122 LEU A CA 1
ATOM 991 C C . LEU A 1 122 ? -58.484 17.282 59.400 1.00 81.50 122 LEU A C 1
ATOM 993 O O . LEU A 1 122 ? -58.754 17.535 60.563 1.00 81.50 122 LEU A O 1
ATOM 997 N N . MET A 1 123 ? -58.873 18.090 58.406 1.00 77.06 123 MET A N 1
ATOM 998 C CA . MET A 1 123 ? -59.633 19.337 58.628 1.00 77.06 123 MET A CA 1
ATOM 999 C C . MET A 1 123 ? -60.891 19.169 59.516 1.00 77.06 123 MET A C 1
ATOM 1001 O O . MET A 1 123 ? -61.090 20.015 60.377 1.00 77.06 123 MET A O 1
ATOM 1005 N N . PRO A 1 124 ? -61.726 18.112 59.388 1.00 75.50 124 PRO A N 1
ATOM 1006 C CA . PRO A 1 124 ? -62.859 17.874 60.297 1.00 75.50 124 PRO A CA 1
ATOM 1007 C C . PRO A 1 124 ? -62.466 17.344 61.688 1.00 75.50 124 PRO A C 1
ATOM 1009 O O . PRO A 1 124 ? -63.318 17.261 62.566 1.00 75.50 124 PRO A O 1
ATOM 1012 N N . LEU A 1 125 ? -61.204 16.943 61.871 1.00 70.12 125 LEU A N 1
ATOM 1013 C CA . LEU A 1 125 ? -60.604 16.495 63.135 1.00 70.12 125 LEU A CA 1
ATOM 1014 C C . LEU A 1 125 ? -59.817 17.623 63.828 1.00 70.12 125 LEU A C 1
ATOM 1016 O O . LEU A 1 125 ? -59.173 17.384 64.845 1.00 70.12 125 LEU A O 1
ATOM 1020 N N . ILE A 1 126 ? -59.886 18.844 63.291 1.00 64.25 126 ILE A N 1
ATOM 1021 C CA . ILE A 1 126 ? -59.449 20.077 63.941 1.00 64.25 126 ILE A CA 1
ATOM 1022 C C . ILE A 1 126 ? -60.729 20.814 64.370 1.00 64.25 126 ILE A C 1
ATOM 1024 O O . ILE A 1 126 ? -61.341 21.491 63.540 1.00 64.25 126 ILE A O 1
ATOM 1028 N N . PRO A 1 127 ? -61.177 20.676 65.635 1.00 60.28 127 PRO A N 1
ATOM 1029 C CA . PRO A 1 127 ? -62.100 21.634 66.237 1.00 60.28 127 PRO A CA 1
ATOM 1030 C C . PRO A 1 127 ? -61.536 23.053 66.118 1.00 60.28 127 PRO A C 1
ATOM 1032 O O . PRO A 1 127 ? -60.324 23.223 65.998 1.00 60.28 127 PRO A O 1
ATOM 1035 N N . GLU A 1 128 ? -62.400 24.065 66.175 1.00 58.78 128 GLU A N 1
ATOM 1036 C CA . GLU A 1 128 ? -62.021 25.477 66.046 1.00 58.78 128 GLU A CA 1
ATOM 1037 C C . GLU A 1 128 ? -61.076 25.912 67.185 1.00 58.78 128 GLU A C 1
ATOM 1039 O O . GLU A 1 128 ? -61.503 26.400 68.230 1.00 58.78 128 GLU A O 1
ATOM 1044 N N . LEU A 1 129 ? -59.770 25.713 66.987 1.00 51.28 129 LEU A N 1
ATOM 1045 C CA . LEU A 1 129 ? -58.721 26.298 67.813 1.00 51.28 129 LEU A CA 1
ATOM 1046 C C . LEU A 1 129 ? -58.636 27.785 67.465 1.00 51.28 129 LEU A C 1
ATOM 1048 O O . LEU A 1 129 ? -58.355 28.142 66.321 1.00 51.28 129 LEU A O 1
ATOM 1052 N N . SER A 1 130 ? -58.949 28.618 68.456 1.00 43.12 130 SER A N 1
ATOM 1053 C CA . SER A 1 130 ? -59.198 30.052 68.318 1.00 43.12 130 SER A CA 1
ATOM 1054 C C . SER A 1 130 ? -58.116 30.826 67.566 1.00 43.12 130 SER A C 1
ATOM 1056 O O . SER A 1 130 ? -56.922 30.553 67.688 1.00 43.12 130 SER A O 1
ATOM 1058 N N . GLU A 1 131 ? -58.548 31.887 66.883 1.00 49.81 131 GLU A N 1
ATOM 1059 C CA . GLU A 1 131 ? -57.687 32.943 66.346 1.00 49.81 131 GLU A CA 1
ATOM 1060 C C . GLU A 1 131 ? -57.065 33.784 67.485 1.00 49.81 131 GLU A C 1
ATOM 1062 O O . GLU A 1 131 ? -57.452 34.929 67.704 1.00 49.81 131 GLU A O 1
ATOM 1067 N N . ASP A 1 132 ? -56.103 33.223 68.226 1.00 41.78 132 ASP A N 1
ATOM 1068 C CA . ASP A 1 132 ? -55.293 33.964 69.204 1.00 41.78 132 ASP A CA 1
ATOM 1069 C C . ASP A 1 132 ? -53.792 33.612 69.070 1.00 41.78 132 ASP A C 1
ATOM 1071 O O . ASP A 1 132 ? -53.348 32.553 69.525 1.00 41.78 132 ASP A O 1
ATOM 1075 N N . PRO A 1 133 ? -52.980 34.465 68.411 1.00 47.25 133 PRO A N 1
ATOM 1076 C CA . PRO A 1 133 ? -51.584 34.162 68.090 1.00 47.25 133 PRO A CA 1
ATOM 1077 C C . PRO A 1 133 ? -50.610 34.302 69.277 1.00 47.25 133 PRO A C 1
ATOM 1079 O O . PRO A 1 133 ? -49.402 34.180 69.079 1.00 47.25 133 PRO A O 1
ATOM 1082 N N . ALA A 1 134 ? -51.088 34.563 70.499 1.00 47.34 134 ALA A N 1
ATOM 1083 C CA . ALA A 1 134 ? -50.238 34.857 71.658 1.00 47.34 134 ALA A CA 1
ATOM 1084 C C . ALA A 1 134 ? -49.671 33.625 72.404 1.00 47.34 134 ALA A C 1
ATOM 1086 O O . ALA A 1 134 ? -48.809 33.781 73.267 1.00 47.34 134 ALA A O 1
ATOM 1087 N N . ALA A 1 135 ? -50.143 32.407 72.113 1.00 46.56 135 ALA A N 1
ATOM 1088 C CA . ALA A 1 135 ? -49.942 31.239 72.988 1.00 46.56 135 ALA A CA 1
ATOM 1089 C C . ALA A 1 135 ? -48.774 30.289 72.626 1.00 46.56 135 ALA A C 1
ATOM 1091 O O . ALA A 1 135 ? -48.573 29.300 73.327 1.00 46.56 135 ALA A O 1
ATOM 1092 N N . LEU A 1 136 ? -48.018 30.539 71.547 1.00 45.97 136 LEU A N 1
ATOM 1093 C CA . LEU A 1 136 ? -47.012 29.589 71.022 1.00 45.97 136 LEU A CA 1
ATOM 1094 C C . LEU A 1 136 ? -45.540 29.998 71.228 1.00 45.97 136 LEU A C 1
ATOM 1096 O O . LEU A 1 136 ? -44.643 29.305 70.754 1.00 45.97 136 LEU A O 1
ATOM 1100 N N . THR A 1 137 ? -45.263 31.081 71.958 1.00 46.12 137 THR A N 1
ATOM 1101 C CA . THR A 1 137 ? -43.894 31.471 72.347 1.00 46.12 137 THR A CA 1
ATOM 1102 C C . THR A 1 137 ? -43.617 31.088 73.800 1.00 46.12 137 THR A C 1
ATOM 1104 O O . THR A 1 137 ? -43.872 31.872 74.716 1.00 46.12 137 THR A O 1
ATOM 1107 N N . SER A 1 138 ? -43.118 29.873 74.030 1.00 39.72 138 SER A N 1
ATOM 1108 C CA . SER A 1 138 ? -42.639 29.408 75.342 1.00 39.72 138 SER A CA 1
ATOM 1109 C C . SER A 1 138 ? -41.624 28.275 75.171 1.00 39.72 138 SER A C 1
ATOM 1111 O O . SER A 1 138 ? -41.985 27.100 75.183 1.00 39.72 138 SER A O 1
ATOM 1113 N N . ASP A 1 139 ? -40.352 28.639 75.000 1.00 38.41 139 ASP A N 1
ATOM 1114 C CA . ASP A 1 139 ? -39.232 27.701 75.116 1.00 38.41 139 ASP A CA 1
ATOM 1115 C C . ASP A 1 139 ? -39.101 27.208 76.565 1.00 38.41 139 ASP A C 1
ATOM 1117 O O . ASP A 1 139 ? -39.085 28.025 77.486 1.00 38.41 139 ASP A O 1
ATOM 1121 N N . THR A 1 140 ? -38.894 25.901 76.756 1.00 38.16 140 THR A N 1
ATOM 1122 C CA . THR A 1 140 ? -38.312 25.357 77.994 1.00 38.16 140 THR A CA 1
ATOM 1123 C C . THR A 1 140 ? -37.448 24.141 77.666 1.00 38.16 140 THR A C 1
ATOM 1125 O O . THR A 1 140 ? -37.959 23.042 77.458 1.00 38.16 140 THR A O 1
ATOM 1128 N N . GLU A 1 141 ? -36.125 24.312 77.663 1.00 44.12 141 GLU A N 1
ATOM 1129 C CA . GLU A 1 141 ? -35.198 23.184 77.776 1.00 44.12 141 GLU A CA 1
ATOM 1130 C C . GLU A 1 141 ? -35.194 22.687 79.229 1.00 44.12 141 GLU A C 1
ATOM 1132 O O . GLU A 1 141 ? -34.700 23.381 80.120 1.00 44.12 141 GLU A O 1
ATOM 1137 N N . THR A 1 142 ? -35.709 21.486 79.508 1.00 38.12 142 THR A N 1
ATOM 1138 C CA . THR A 1 142 ? -35.314 20.738 80.716 1.00 38.12 142 THR A CA 1
ATOM 1139 C C . THR A 1 142 ? -35.512 19.234 80.532 1.00 38.12 142 THR A C 1
ATOM 1141 O O . THR A 1 142 ? -36.609 18.775 80.226 1.00 38.12 142 THR A O 1
ATOM 1144 N N . GLU A 1 143 ? -34.447 18.467 80.768 1.00 44.84 143 GLU A N 1
ATOM 1145 C CA . GLU A 1 143 ? -34.499 17.024 81.035 1.00 44.84 143 GLU A CA 1
ATOM 1146 C C . GLU A 1 143 ? -35.396 16.715 82.246 1.00 44.84 143 GLU A C 1
ATOM 1148 O O . GLU A 1 143 ? -35.314 17.406 83.267 1.00 44.84 143 GLU A O 1
ATOM 1153 N N . PRO A 1 144 ? -36.144 15.604 82.206 1.00 47.22 144 PRO A N 1
ATOM 1154 C CA . PRO A 1 144 ? -36.307 14.812 83.415 1.00 47.22 144 PRO A CA 1
ATOM 1155 C C . PRO A 1 144 ? -35.980 13.336 83.162 1.00 47.22 144 PRO A C 1
ATOM 1157 O O . PRO A 1 144 ? -36.770 12.588 82.585 1.00 47.22 144 PRO A O 1
ATOM 1160 N N . ALA A 1 145 ? -34.852 12.881 83.708 1.00 43.97 145 ALA A N 1
ATOM 1161 C CA . ALA A 1 145 ? -34.695 11.471 84.038 1.00 43.97 145 ALA A CA 1
ATOM 1162 C C . ALA A 1 145 ? -35.711 11.120 85.140 1.00 43.97 145 ALA A C 1
ATOM 1164 O O . ALA A 1 145 ? -35.645 11.666 86.243 1.00 43.97 145 ALA A O 1
ATOM 1165 N N . VAL A 1 146 ? -36.661 10.229 84.845 1.00 45.00 146 VAL A N 1
ATOM 1166 C CA . VAL A 1 146 ? -37.689 9.790 85.799 1.00 45.00 146 VAL A CA 1
ATOM 1167 C C . VAL A 1 146 ? -37.449 8.327 86.156 1.00 45.00 146 VAL A C 1
ATOM 1169 O O . VAL A 1 146 ? -37.531 7.452 85.295 1.00 45.00 146 VAL A O 1
ATOM 1172 N N . ASN A 1 147 ? -37.178 8.056 87.435 1.00 38.34 147 ASN A N 1
ATOM 1173 C CA . ASN A 1 147 ? -37.196 6.696 87.969 1.00 38.34 147 ASN A CA 1
ATOM 1174 C C . ASN A 1 147 ? -38.586 6.084 87.750 1.00 38.34 147 ASN A C 1
ATOM 1176 O O . ASN A 1 147 ? -39.576 6.605 88.263 1.00 38.34 147 ASN A O 1
ATOM 1180 N N . CYS A 1 148 ? -38.657 4.941 87.068 1.00 38.81 148 CYS A N 1
ATOM 1181 C CA . CYS A 1 148 ? -39.843 4.093 87.114 1.00 38.81 148 CYS A CA 1
ATOM 1182 C C . CYS A 1 148 ? -39.799 3.265 88.407 1.00 38.81 148 CYS A C 1
ATOM 1184 O O . CYS A 1 148 ? -39.371 2.112 88.403 1.00 38.81 148 CYS A O 1
ATOM 1186 N N . GLU A 1 149 ? -40.167 3.886 89.529 1.00 43.16 149 GLU A N 1
ATOM 1187 C CA . GLU A 1 149 ? -40.214 3.212 90.826 1.00 43.16 149 GLU A CA 1
ATOM 1188 C C . GLU A 1 149 ? -41.522 2.415 90.986 1.00 43.16 149 GLU A C 1
ATOM 1190 O O . GLU A 1 149 ? -42.616 2.878 90.667 1.00 43.16 149 GLU A O 1
ATOM 1195 N N . THR A 1 150 ? -41.363 1.173 91.431 1.00 48.25 150 THR A N 1
ATOM 1196 C CA . THR A 1 150 ? -42.355 0.096 91.536 1.00 48.25 150 THR A CA 1
ATOM 1197 C C . THR A 1 150 ? -43.648 0.480 92.271 1.00 48.25 150 THR A C 1
ATOM 1199 O O . THR A 1 150 ? -43.565 1.059 93.350 1.00 48.25 150 THR A O 1
ATOM 1202 N N . LEU A 1 151 ? -44.820 0.032 91.775 1.00 46.50 151 LEU A N 1
ATOM 1203 C CA . LEU A 1 151 ? -45.797 -0.828 92.499 1.00 46.50 151 LEU A CA 1
ATOM 1204 C C . LEU A 1 151 ? -47.147 -1.005 91.756 1.00 46.50 151 LEU A C 1
ATOM 1206 O O . LEU A 1 151 ? -47.661 -0.060 91.166 1.00 46.50 151 LEU A O 1
ATOM 1210 N N . ASN A 1 152 ? -47.737 -2.205 91.915 1.00 43.00 152 ASN A N 1
ATOM 1211 C CA . ASN A 1 152 ? -48.986 -2.774 91.346 1.00 43.00 152 ASN A CA 1
ATOM 1212 C C . ASN A 1 152 ? -48.809 -3.569 90.028 1.00 43.00 152 ASN A C 1
ATOM 1214 O O . ASN A 1 152 ? -48.535 -2.974 88.994 1.00 43.00 152 ASN A O 1
ATOM 1218 N N . GLY A 1 153 ? -49.013 -4.893 89.960 1.00 37.94 153 GLY A N 1
ATOM 1219 C CA . GLY A 1 153 ? -49.152 -5.900 91.029 1.00 37.94 153 GLY A CA 1
ATOM 1220 C C . GLY A 1 153 ? -50.377 -6.821 90.896 1.00 37.94 153 GLY A C 1
ATOM 1221 O O . GLY A 1 153 ? -51.500 -6.376 91.115 1.00 37.94 153 GLY A O 1
ATOM 1222 N N . SER A 1 154 ? -50.135 -8.105 90.608 1.00 43.41 154 SER A N 1
ATOM 1223 C CA . SER A 1 154 ? -51.011 -9.265 90.867 1.00 43.41 154 SER A CA 1
ATOM 1224 C C . SER A 1 154 ? -50.203 -10.555 90.651 1.00 43.41 154 SER A C 1
ATOM 1226 O O . SER A 1 154 ? -49.346 -10.579 89.772 1.00 43.41 154 SER A O 1
ATOM 1228 N N . GLU A 1 155 ? -50.462 -11.619 91.415 1.00 53.56 155 GLU A N 1
ATOM 1229 C CA . GLU A 1 155 ? -49.834 -12.941 91.226 1.00 53.56 155 GLU A CA 1
ATOM 1230 C C . GLU A 1 155 ? -50.742 -13.866 90.389 1.00 53.56 155 GLU A C 1
ATOM 1232 O O . GLU A 1 155 ? -51.436 -14.717 90.929 1.00 53.56 155 GLU A O 1
ATOM 1237 N N . GLU A 1 156 ? -50.755 -13.662 89.070 1.00 44.44 156 GLU A N 1
ATOM 1238 C CA . GLU A 1 156 ? -51.307 -14.521 87.997 1.00 44.44 156 GLU A CA 1
ATOM 1239 C C . GLU A 1 156 ? -50.803 -13.871 86.685 1.00 44.44 156 GLU A C 1
ATOM 1241 O O . GLU A 1 156 ? -51.011 -12.674 86.516 1.00 44.44 156 GLU A O 1
ATOM 1246 N N . SER A 1 157 ? -50.098 -14.507 85.742 1.00 50.53 157 SER A N 1
ATOM 1247 C CA . SER A 1 157 ? -49.927 -15.928 85.396 1.00 50.53 157 SER A CA 1
ATOM 1248 C C . SER A 1 157 ? -48.507 -16.194 84.846 1.00 50.53 157 SER A C 1
ATOM 1250 O O . SER A 1 157 ? -47.833 -15.265 84.417 1.00 50.53 157 SER A O 1
ATOM 1252 N N . GLY A 1 158 ? -48.065 -17.456 84.764 1.00 57.38 158 GLY A N 1
ATOM 1253 C CA . GLY A 1 158 ? -46.769 -17.840 84.160 1.00 57.38 158 GLY A CA 1
ATOM 1254 C C . GLY A 1 158 ? -46.682 -17.715 82.626 1.00 57.38 158 GLY A C 1
ATOM 1255 O O . GLY A 1 158 ? -45.726 -18.198 82.030 1.00 57.38 158 GLY A O 1
ATOM 1256 N N . ASP A 1 159 ? -47.689 -17.108 81.996 1.00 61.00 159 ASP A N 1
ATOM 1257 C CA . ASP A 1 159 ? -47.851 -16.967 80.540 1.00 61.00 159 ASP A CA 1
ATOM 1258 C C . ASP A 1 159 ? -47.008 -15.798 79.976 1.00 61.00 159 ASP A C 1
ATOM 1260 O O . ASP A 1 159 ? -46.483 -15.877 78.865 1.00 61.00 159 ASP A O 1
ATOM 1264 N N . ASP A 1 160 ? -46.801 -14.737 80.770 1.00 64.25 160 ASP A N 1
ATOM 1265 C CA . ASP A 1 160 ? -45.996 -13.566 80.380 1.00 64.25 160 ASP A CA 1
ATOM 1266 C C . ASP A 1 160 ? -44.494 -13.899 80.280 1.00 64.25 160 ASP A C 1
ATOM 1268 O O . ASP A 1 160 ? -43.822 -13.453 79.347 1.00 64.25 160 ASP A O 1
ATOM 1272 N N . ASP A 1 161 ? -43.965 -14.722 81.195 1.00 74.06 161 ASP A N 1
ATOM 1273 C CA . ASP A 1 161 ? -42.571 -15.193 81.153 1.00 74.06 161 ASP A CA 1
ATOM 1274 C C . ASP A 1 161 ? -42.310 -16.078 79.920 1.00 74.06 161 ASP A C 1
ATOM 1276 O O . ASP A 1 161 ? -41.244 -15.986 79.303 1.00 74.06 161 ASP A O 1
ATOM 1280 N N . GLU A 1 162 ? -43.278 -16.912 79.518 1.00 81.62 162 GLU A N 1
ATOM 1281 C CA . GLU A 1 162 ? -43.143 -17.773 78.337 1.00 81.62 162 GLU A CA 1
ATOM 1282 C C . GLU A 1 162 ? -43.277 -16.973 77.027 1.00 81.62 162 GLU A C 1
ATOM 1284 O O . GLU A 1 162 ? -42.486 -17.188 76.105 1.00 81.62 162 GLU A O 1
ATOM 1289 N N . GLN A 1 163 ? -44.153 -15.958 76.963 1.00 86.38 163 GLN A N 1
ATOM 1290 C CA . GLN A 1 163 ? -44.169 -14.993 75.850 1.00 86.38 163 GLN A CA 1
ATOM 1291 C C . GLN A 1 163 ? -42.866 -14.183 75.758 1.00 86.38 163 GLN A C 1
ATOM 1293 O O . GLN A 1 163 ? -42.343 -13.964 74.659 1.00 86.38 163 GLN A O 1
ATOM 1298 N N . LEU A 1 164 ? -42.305 -13.753 76.893 1.00 90.25 164 LEU A N 1
ATOM 1299 C CA . LEU A 1 164 ? -41.036 -13.029 76.917 1.00 90.25 164 LEU A CA 1
ATOM 1300 C C . LEU A 1 164 ? -39.886 -13.929 76.444 1.00 90.25 164 LEU A C 1
ATOM 1302 O O . LEU A 1 164 ? -39.070 -13.487 75.630 1.00 90.25 164 LEU A O 1
ATOM 1306 N N . LEU A 1 165 ? -39.869 -15.203 76.849 1.00 91.06 165 LEU A N 1
ATOM 1307 C CA . LEU A 1 165 ? -38.909 -16.200 76.372 1.00 91.06 165 LEU A CA 1
ATOM 1308 C C . LEU A 1 165 ? -39.073 -16.514 74.872 1.00 91.06 165 LEU A C 1
ATOM 1310 O O . LEU A 1 165 ? -38.064 -16.618 74.169 1.00 91.06 165 LEU A O 1
ATOM 1314 N N . GLU A 1 166 ? -40.303 -16.593 74.345 1.00 91.69 166 GLU A N 1
ATOM 1315 C CA . GLU A 1 166 ? -40.540 -16.724 72.898 1.00 91.69 166 GLU A CA 1
ATOM 1316 C C . GLU A 1 166 ? -39.992 -15.500 72.149 1.00 91.69 166 GLU A C 1
ATOM 1318 O O . GLU A 1 166 ? -39.295 -15.644 71.143 1.00 91.69 166 GLU A O 1
ATOM 1323 N N . SER A 1 167 ? -40.235 -14.289 72.665 1.00 89.69 167 SER A N 1
ATOM 1324 C CA . SER A 1 167 ? -39.720 -13.050 72.071 1.00 89.69 167 SER A CA 1
ATOM 1325 C C . SER A 1 167 ? -38.184 -13.016 72.054 1.00 89.69 167 SER A C 1
ATOM 1327 O O . SER A 1 167 ? -37.586 -12.681 71.030 1.00 89.69 167 SER A O 1
ATOM 1329 N N . GLN A 1 168 ? -37.543 -13.466 73.139 1.00 95.38 168 GLN A N 1
ATOM 1330 C CA . GLN A 1 168 ? -36.092 -13.589 73.269 1.00 95.38 168 GLN A CA 1
ATOM 1331 C C . GLN A 1 168 ? -35.520 -14.591 72.250 1.00 95.38 168 GLN A C 1
ATOM 1333 O O . GLN A 1 168 ? -34.510 -14.307 71.602 1.00 95.38 168 GLN A O 1
ATOM 1338 N N . ALA A 1 169 ? -36.183 -15.737 72.060 1.00 94.56 169 ALA A N 1
ATOM 1339 C CA . ALA A 1 169 ? -35.805 -16.736 71.061 1.00 94.56 169 ALA A CA 1
ATOM 1340 C C . ALA A 1 169 ? -35.959 -16.205 69.623 1.00 94.56 169 ALA A C 1
ATOM 1342 O O . ALA A 1 169 ? -35.061 -16.392 68.803 1.00 94.56 169 ALA A O 1
ATOM 1343 N N . LYS A 1 170 ? -37.041 -15.471 69.330 1.00 97.06 170 LYS A N 1
ATOM 1344 C CA . LYS A 1 170 ? -37.280 -14.819 68.027 1.00 97.06 170 LYS A CA 1
ATOM 1345 C C . LYS A 1 170 ? -36.241 -13.749 67.706 1.00 97.06 170 LYS A C 1
ATOM 1347 O O . LYS A 1 170 ? -35.807 -13.632 66.563 1.00 97.06 170 LYS A O 1
ATOM 1352 N N . ILE A 1 171 ? -35.822 -12.979 68.711 1.00 96.31 171 ILE A N 1
ATOM 1353 C CA . ILE A 1 171 ? -34.732 -12.005 68.586 1.00 96.31 171 ILE A CA 1
ATOM 1354 C C . ILE A 1 171 ? -33.414 -12.723 68.267 1.00 96.31 171 ILE A C 1
ATOM 1356 O O . ILE A 1 171 ? -32.705 -12.288 67.363 1.00 96.31 171 ILE A O 1
ATOM 1360 N N . ALA A 1 172 ? -33.110 -13.839 68.938 1.00 96.19 172 ALA A N 1
ATOM 1361 C CA . ALA A 1 172 ? -31.910 -14.632 68.663 1.00 96.19 172 ALA A CA 1
ATOM 1362 C C . ALA A 1 172 ? -31.927 -15.279 67.262 1.00 96.19 172 ALA A C 1
ATOM 1364 O O . ALA A 1 172 ? -30.922 -15.236 66.553 1.00 96.19 172 ALA A O 1
ATOM 1365 N N . GLU A 1 173 ? -33.068 -15.819 66.816 1.00 97.19 173 GLU A N 1
ATOM 1366 C CA . GLU A 1 173 ? -33.231 -16.339 65.451 1.00 97.19 173 GLU A CA 1
ATOM 1367 C C . GLU A 1 173 ? -32.981 -15.230 64.414 1.00 97.19 173 GLU A C 1
ATOM 1369 O O . GLU A 1 173 ? -32.126 -15.376 63.535 1.00 97.19 173 GLU A O 1
ATOM 1374 N N . LEU A 1 174 ? -33.638 -14.074 64.568 1.00 97.75 174 LEU A N 1
ATOM 1375 C CA . LEU A 1 174 ? -33.440 -12.913 63.696 1.00 97.75 174 LEU A CA 1
ATOM 1376 C C . LEU A 1 174 ? -31.992 -12.401 63.703 1.00 97.75 174 LEU A C 1
ATOM 1378 O O . LEU A 1 174 ? -31.500 -12.013 62.646 1.00 97.75 174 LEU A O 1
ATOM 1382 N N . GLN A 1 175 ? -31.292 -12.438 64.841 1.00 97.81 175 GLN A N 1
ATOM 1383 C CA . GLN A 1 175 ? -29.863 -12.113 64.919 1.00 97.81 175 GLN A CA 1
ATOM 1384 C C . GLN A 1 175 ? -29.032 -13.065 64.050 1.00 97.81 175 GLN A C 1
ATOM 1386 O O . GLN A 1 175 ? -28.302 -12.597 63.181 1.00 97.81 175 GLN A O 1
ATOM 1391 N N . THR A 1 176 ? -29.214 -14.386 64.178 1.00 97.56 176 THR A N 1
ATOM 1392 C CA . THR A 1 176 ? -28.482 -15.357 63.339 1.00 97.56 176 THR A CA 1
ATOM 1393 C C . THR A 1 176 ? -28.781 -15.225 61.841 1.00 97.56 176 THR A C 1
ATOM 1395 O O . THR A 1 176 ? -27.879 -15.389 61.019 1.00 97.56 176 THR A O 1
ATOM 1398 N N . ILE A 1 177 ? -30.018 -14.870 61.469 1.00 98.12 177 ILE A N 1
ATOM 1399 C CA . ILE A 1 177 ? -30.396 -14.579 60.078 1.00 98.12 177 ILE A CA 1
ATOM 1400 C C . ILE A 1 177 ? -29.702 -13.301 59.581 1.00 98.12 177 ILE A C 1
ATOM 1402 O O . ILE A 1 177 ? -29.176 -13.284 58.468 1.00 98.12 177 ILE A O 1
ATOM 1406 N N . VAL A 1 178 ? -29.674 -12.237 60.391 1.00 98.12 178 VAL A N 1
ATOM 1407 C CA . VAL A 1 178 ? -28.998 -10.974 60.052 1.00 98.12 178 VAL A CA 1
ATOM 1408 C C . VAL A 1 178 ? -27.489 -11.173 59.909 1.00 98.12 178 VAL A C 1
ATOM 1410 O O . VAL A 1 178 ? -26.926 -10.701 58.924 1.00 98.12 178 VAL A O 1
ATOM 1413 N N . ASP A 1 179 ? -26.848 -11.910 60.818 1.00 97.56 179 ASP A N 1
ATOM 1414 C CA . ASP A 1 179 ? -25.415 -12.217 60.751 1.00 97.56 179 ASP A CA 1
ATOM 1415 C C . ASP A 1 179 ? -25.073 -13.038 59.497 1.00 97.56 179 ASP A C 1
ATOM 1417 O O . ASP A 1 179 ? -24.133 -12.701 58.771 1.00 97.56 179 ASP A O 1
ATOM 1421 N N . GLY A 1 180 ? -25.879 -14.059 59.177 1.00 98.25 180 GLY A N 1
ATOM 1422 C CA . GLY A 1 180 ? -25.747 -14.835 57.941 1.00 98.25 180 GLY A CA 1
ATOM 1423 C C . GLY A 1 180 ? -25.824 -13.949 56.694 1.00 98.25 180 GLY A C 1
ATOM 1424 O O . GLY A 1 180 ? -24.886 -13.922 55.893 1.00 98.25 180 GLY A O 1
ATOM 1425 N N . LEU A 1 181 ? -26.877 -13.132 56.585 1.00 98.19 181 LEU A N 1
ATOM 1426 C CA . LEU A 1 181 ? -27.049 -12.165 55.492 1.00 98.19 181 LEU A CA 1
ATOM 1427 C C . LEU A 1 181 ? -25.910 -11.133 55.421 1.00 98.19 181 LEU A C 1
ATOM 1429 O O . LEU A 1 181 ? -25.569 -10.674 54.328 1.00 98.19 181 LEU A O 1
ATOM 1433 N N . LEU A 1 182 ? -25.295 -10.772 56.552 1.00 98.38 182 LEU A N 1
ATOM 1434 C CA . LEU A 1 182 ? -24.137 -9.877 56.591 1.00 98.38 182 LEU A CA 1
ATOM 1435 C C . LEU A 1 182 ? -22.883 -10.548 56.006 1.00 98.38 182 LEU A C 1
ATOM 1437 O O . LEU A 1 182 ? -22.120 -9.896 55.288 1.00 98.38 182 LEU A O 1
ATOM 1441 N N . THR A 1 183 ? -22.682 -11.846 56.261 1.00 98.06 183 THR A N 1
ATOM 1442 C CA . THR A 1 183 ? -21.578 -12.613 55.655 1.00 98.06 183 THR A CA 1
ATOM 1443 C C . THR A 1 183 ? -21.781 -12.845 54.155 1.00 98.06 183 THR A C 1
ATOM 1445 O O . THR A 1 183 ? -20.846 -12.621 53.383 1.00 98.06 183 THR A O 1
ATOM 1448 N N . ASP A 1 184 ? -23.003 -13.168 53.719 1.00 97.88 184 ASP A N 1
ATOM 1449 C CA . ASP A 1 184 ? -23.351 -13.283 52.295 1.00 97.88 184 ASP A CA 1
ATOM 1450 C C . ASP A 1 184 ? -23.163 -11.947 51.562 1.00 97.88 184 ASP A C 1
ATOM 1452 O O . ASP A 1 184 ? -22.592 -11.907 50.469 1.00 97.88 184 ASP A O 1
ATOM 1456 N N . LYS A 1 185 ? -23.570 -10.827 52.180 1.00 97.50 185 LYS A N 1
ATOM 1457 C CA . LYS A 1 185 ? -23.330 -9.474 51.656 1.00 97.50 185 LYS A CA 1
ATOM 1458 C C . LYS A 1 185 ? -21.840 -9.228 51.402 1.00 97.50 185 LYS A C 1
ATOM 1460 O O . LYS A 1 185 ? -21.487 -8.789 50.311 1.00 97.50 185 LYS A O 1
ATOM 1465 N N . LEU A 1 186 ? -20.978 -9.513 52.381 1.00 98.38 186 LEU A N 1
ATOM 1466 C CA . LEU A 1 186 ? -19.528 -9.306 52.264 1.00 98.38 186 LEU A CA 1
ATOM 1467 C C . LEU A 1 186 ? -18.905 -10.178 51.161 1.00 98.38 186 LEU A C 1
ATOM 1469 O O . LEU A 1 186 ? -18.061 -9.703 50.398 1.00 98.38 186 LEU A O 1
ATOM 1473 N N . LEU A 1 187 ? -19.351 -11.432 51.034 1.00 98.56 187 LEU A N 1
ATOM 1474 C CA . LEU A 1 187 ? -18.902 -12.341 49.977 1.00 98.56 187 LEU A CA 1
ATOM 1475 C C . LEU A 1 187 ? -19.319 -11.844 48.581 1.00 98.56 187 LEU A C 1
ATOM 1477 O O . LEU A 1 187 ? -18.507 -11.849 47.652 1.00 98.56 187 LEU A O 1
ATOM 1481 N N . LEU A 1 188 ? -20.560 -11.368 48.437 1.00 98.25 188 LEU A N 1
ATOM 1482 C CA . LEU A 1 188 ? -21.074 -10.792 47.191 1.00 98.25 188 LEU A CA 1
ATOM 1483 C C . LEU A 1 188 ? -20.388 -9.464 46.838 1.00 98.25 188 LEU A C 1
ATOM 1485 O O . LEU A 1 188 ? -20.065 -9.243 45.672 1.00 98.25 188 LEU A O 1
ATOM 1489 N N . GLU A 1 189 ? -20.103 -8.603 47.818 1.00 98.00 189 GLU A N 1
ATOM 1490 C CA . GLU A 1 189 ? -19.329 -7.371 47.612 1.00 98.00 189 GLU A CA 1
ATOM 1491 C C . GLU A 1 189 ? -17.920 -7.680 47.086 1.00 98.00 189 GLU A C 1
ATOM 1493 O O . GLU A 1 189 ? -17.499 -7.080 46.096 1.00 98.00 189 GLU A O 1
ATOM 1498 N N . GLN A 1 190 ? -17.226 -8.674 47.653 1.00 98.31 190 GLN A N 1
ATOM 1499 C CA . GLN A 1 190 ? -15.925 -9.112 47.138 1.00 98.31 190 GLN A CA 1
ATOM 1500 C C . GLN A 1 190 ? -16.025 -9.763 45.744 1.00 98.31 190 GLN A C 1
ATOM 1502 O O . GLN A 1 190 ? -15.160 -9.531 44.895 1.00 98.31 190 GLN A O 1
ATOM 1507 N N . GLN A 1 191 ? -17.083 -10.527 45.453 1.00 98.44 191 GLN A N 1
ATOM 1508 C CA . GLN A 1 191 ? -17.301 -11.074 44.110 1.00 98.44 191 GLN A CA 1
ATOM 1509 C C . GLN A 1 191 ? -17.523 -9.960 43.071 1.00 98.44 191 GLN A C 1
ATOM 1511 O O . GLN A 1 191 ? -16.958 -10.020 41.977 1.00 98.44 191 GLN A O 1
ATOM 1516 N N . ILE A 1 192 ? -18.288 -8.920 43.415 1.00 97.88 192 ILE A N 1
ATOM 1517 C CA . ILE A 1 192 ? -18.491 -7.731 42.575 1.00 97.88 192 ILE A CA 1
ATOM 1518 C C . ILE A 1 192 ? -17.173 -6.963 42.391 1.00 97.88 192 ILE A C 1
ATOM 1520 O O . ILE A 1 192 ? -16.868 -6.533 41.276 1.00 97.88 192 ILE A O 1
ATOM 1524 N N . GLU A 1 193 ? -16.356 -6.820 43.436 1.00 98.25 193 GLU A N 1
ATOM 1525 C CA . GLU A 1 193 ? -15.042 -6.171 43.345 1.00 98.25 193 GLU A CA 1
ATOM 1526 C C . GLU A 1 193 ? -14.094 -6.925 42.390 1.00 98.25 193 GLU A C 1
ATOM 1528 O O . GLU A 1 193 ? -13.403 -6.314 41.576 1.00 98.25 193 GLU A O 1
ATOM 1533 N N . ASN A 1 194 ? -14.100 -8.259 42.424 1.00 98.19 194 ASN A N 1
ATOM 1534 C CA . ASN A 1 194 ? -13.295 -9.086 41.522 1.00 98.19 194 ASN A CA 1
ATOM 1535 C C . ASN A 1 194 ? -13.803 -9.026 40.069 1.00 98.19 194 ASN A C 1
ATOM 1537 O O . ASN A 1 194 ? -13.024 -8.741 39.161 1.00 98.19 194 ASN A O 1
ATOM 1541 N N . LEU A 1 195 ? -15.113 -9.174 39.842 1.00 98.25 195 LEU A N 1
ATOM 1542 C CA . LEU A 1 195 ? -15.714 -9.067 38.502 1.00 98.25 195 LEU A CA 1
ATOM 1543 C C . LEU A 1 195 ? -15.556 -7.664 37.889 1.00 98.25 195 LEU A C 1
ATOM 1545 O O . LEU A 1 195 ? -15.447 -7.519 36.669 1.00 98.25 195 LEU A O 1
ATOM 1549 N N . THR A 1 196 ? -15.524 -6.609 38.709 1.00 98.00 196 THR A N 1
ATOM 1550 C CA . THR A 1 196 ? -15.256 -5.249 38.216 1.00 98.00 196 THR A CA 1
ATOM 1551 C C . THR A 1 196 ? -13.786 -5.033 37.860 1.00 98.00 196 THR A C 1
ATOM 1553 O O . THR A 1 196 ? -13.538 -4.379 36.842 1.00 98.00 196 THR A O 1
ATOM 1556 N N . LYS A 1 197 ? -12.830 -5.630 38.593 1.00 98.25 197 LYS A N 1
ATOM 1557 C CA . LYS A 1 197 ? -11.398 -5.670 38.221 1.00 98.25 197 LYS A CA 1
ATOM 1558 C C . LYS A 1 197 ? -11.184 -6.410 36.898 1.00 98.25 197 LYS A C 1
ATOM 1560 O O . LYS A 1 197 ? -10.693 -5.798 35.952 1.00 98.25 197 LYS A O 1
ATOM 1565 N N . GLU A 1 198 ? -11.666 -7.650 36.778 1.00 98.06 198 GLU A N 1
ATOM 1566 C CA . GLU A 1 198 ? -11.629 -8.429 35.525 1.00 98.06 198 GLU A CA 1
ATOM 1567 C C . GLU A 1 198 ? -12.257 -7.645 34.359 1.00 98.06 198 GLU A C 1
ATOM 1569 O O . GLU A 1 198 ? -11.713 -7.577 33.256 1.00 98.06 198 GLU A O 1
ATOM 1574 N N . GLY A 1 199 ? -13.382 -6.969 34.614 1.00 97.81 199 GLY A N 1
ATOM 1575 C CA . GLY A 1 199 ? -14.031 -6.100 33.639 1.00 97.81 199 GLY A CA 1
ATOM 1576 C C . GLY A 1 199 ? -13.175 -4.906 33.197 1.00 97.81 199 GLY A C 1
ATOM 1577 O O . GLY A 1 199 ? -13.267 -4.506 32.036 1.00 97.81 199 GLY A O 1
ATOM 1578 N N . VAL A 1 200 ? -12.356 -4.315 34.077 1.00 98.25 200 VAL A N 1
ATOM 1579 C CA . VAL A 1 200 ? -11.393 -3.254 33.712 1.00 98.25 200 VAL A CA 1
ATOM 1580 C C . VAL A 1 200 ? -10.251 -3.833 32.880 1.00 98.25 200 VAL A C 1
ATOM 1582 O O . VAL A 1 200 ? -9.941 -3.281 31.824 1.00 98.25 200 VAL A O 1
ATOM 1585 N N . GLU A 1 201 ? -9.677 -4.958 33.300 1.00 98.19 201 GLU A N 1
ATOM 1586 C CA . GLU A 1 201 ? -8.561 -5.613 32.608 1.00 98.19 201 GLU A CA 1
ATOM 1587 C C . GLU A 1 201 ? -8.941 -6.041 31.185 1.00 98.19 201 GLU A C 1
ATOM 1589 O O . GLU A 1 201 ? -8.235 -5.715 30.229 1.00 98.19 201 GLU A O 1
ATOM 1594 N N . LEU A 1 202 ? -10.106 -6.673 31.008 1.00 98.12 202 LEU A N 1
ATOM 1595 C CA . LEU A 1 202 ? -10.631 -7.049 29.692 1.00 98.12 202 LEU A CA 1
ATOM 1596 C C . LEU A 1 202 ? -10.924 -5.828 28.806 1.00 98.12 202 LEU A C 1
ATOM 1598 O O . LEU A 1 202 ? -10.692 -5.879 27.596 1.00 98.12 202 LEU A O 1
ATOM 1602 N N . ARG A 1 203 ? -11.385 -4.706 29.383 1.00 97.38 203 ARG A N 1
ATOM 1603 C CA . ARG A 1 203 ? -11.535 -3.443 28.638 1.00 97.38 203 ARG A CA 1
ATOM 1604 C C . ARG A 1 203 ? -10.181 -2.892 28.187 1.00 97.38 203 ARG A C 1
ATOM 1606 O O . ARG A 1 203 ? -10.076 -2.441 27.050 1.00 97.38 203 ARG A O 1
ATOM 1613 N N . GLN A 1 204 ? -9.149 -2.958 29.026 1.00 98.06 204 GLN A N 1
ATOM 1614 C CA . GLN A 1 204 ? -7.812 -2.475 28.672 1.00 98.06 204 GLN A CA 1
ATOM 1615 C C . GLN A 1 204 ? -7.125 -3.367 27.626 1.00 98.06 204 GLN A C 1
ATOM 1617 O O . GLN A 1 204 ? -6.551 -2.847 26.671 1.00 98.06 204 GLN A O 1
ATOM 1622 N N . GLN A 1 205 ? -7.264 -4.694 27.725 1.00 97.75 205 GLN A N 1
ATOM 1623 C CA . GLN A 1 205 ? -6.816 -5.621 26.678 1.00 97.75 205 GLN A CA 1
ATOM 1624 C C . GLN A 1 205 ? -7.528 -5.365 25.341 1.00 97.75 205 GLN A C 1
ATOM 1626 O O . GLN A 1 205 ? -6.886 -5.394 24.292 1.00 97.75 205 GLN A O 1
ATOM 1631 N N . LEU A 1 206 ? -8.834 -5.069 25.361 1.00 97.12 206 LEU A N 1
ATOM 1632 C CA . LEU A 1 206 ? -9.589 -4.736 24.150 1.00 97.12 206 LEU A CA 1
ATOM 1633 C C . LEU A 1 206 ? -9.096 -3.437 23.493 1.00 97.12 206 LEU A C 1
ATOM 1635 O O . LEU A 1 206 ? -8.998 -3.394 22.269 1.00 97.12 206 LEU A O 1
ATOM 1639 N N . VAL A 1 207 ? -8.761 -2.403 24.276 1.00 98.12 207 VAL A N 1
ATOM 1640 C CA . VAL A 1 207 ? -8.170 -1.156 23.751 1.00 98.12 207 VAL A CA 1
ATOM 1641 C C . VAL A 1 207 ? -6.835 -1.443 23.059 1.00 98.12 207 VAL A C 1
ATOM 1643 O O . VAL A 1 207 ? -6.685 -1.108 21.887 1.00 98.12 207 VAL A O 1
ATOM 1646 N N . LEU A 1 208 ? -5.919 -2.156 23.723 1.00 97.62 208 LEU A N 1
ATOM 1647 C CA . LEU A 1 208 ? -4.616 -2.514 23.147 1.00 97.62 208 LEU A CA 1
ATOM 1648 C C . LEU A 1 208 ? -4.760 -3.341 21.855 1.00 97.62 208 LEU A C 1
ATOM 1650 O O . LEU A 1 208 ? -4.118 -3.040 20.852 1.00 97.62 208 LEU A O 1
ATOM 1654 N N . GLN A 1 209 ? -5.666 -4.326 21.820 1.00 95.69 209 GLN A N 1
ATOM 1655 C CA . GLN A 1 209 ? -5.933 -5.106 20.602 1.00 95.69 209 GLN A CA 1
ATOM 1656 C C . GLN A 1 209 ? -6.573 -4.282 19.473 1.00 95.69 209 GLN A C 1
ATOM 1658 O O . GLN A 1 209 ? -6.397 -4.615 18.298 1.00 95.69 209 GLN A O 1
ATOM 1663 N N . VAL A 1 210 ? -7.326 -3.221 19.786 1.00 97.25 210 VAL A N 1
ATOM 1664 C CA . VAL A 1 210 ? -7.834 -2.276 18.779 1.00 97.25 210 VAL A CA 1
ATOM 1665 C C . VAL A 1 210 ? -6.688 -1.432 18.220 1.00 97.25 210 VAL A C 1
ATOM 1667 O O . VAL A 1 210 ? -6.559 -1.355 17.000 1.00 97.25 210 VAL A O 1
ATOM 1670 N N . GLU A 1 211 ? -5.816 -0.893 19.073 1.00 97.38 211 GLU A N 1
ATOM 1671 C CA . GLU A 1 211 ? -4.639 -0.110 18.671 1.00 97.38 211 GLU A CA 1
ATOM 1672 C C . GLU A 1 211 ? -3.667 -0.930 17.801 1.00 97.38 211 GLU A C 1
ATOM 1674 O O . GLU A 1 211 ? -3.287 -0.492 16.711 1.00 97.38 211 GLU A O 1
ATOM 1679 N N . GLU A 1 212 ? -3.332 -2.163 18.204 1.00 96.69 212 GLU A N 1
ATOM 1680 C CA . GLU A 1 212 ? -2.508 -3.092 17.412 1.00 96.69 212 GLU A CA 1
ATOM 1681 C C . GLU A 1 212 ? -3.135 -3.395 16.043 1.00 96.69 212 GLU A C 1
ATOM 1683 O O . GLU A 1 212 ? -2.473 -3.339 15.001 1.00 96.69 212 GLU A O 1
ATOM 1688 N N . LYS A 1 213 ? -4.438 -3.694 16.022 1.00 95.56 213 LYS A N 1
ATOM 1689 C CA . LYS A 1 213 ? -5.198 -3.977 14.798 1.00 95.56 213 LYS A CA 1
ATOM 1690 C C . LYS A 1 213 ? -5.247 -2.768 13.865 1.00 95.56 213 LYS A C 1
ATOM 1692 O O . LYS A 1 213 ? -5.173 -2.948 12.647 1.00 95.56 213 LYS A O 1
ATOM 1697 N N . GLU A 1 214 ? -5.377 -1.557 14.397 1.00 96.62 214 GLU A N 1
ATOM 1698 C CA . GLU A 1 214 ? -5.340 -0.326 13.608 1.00 96.62 214 GLU A CA 1
ATOM 1699 C C . GLU A 1 214 ? -3.936 -0.063 13.059 1.00 96.62 214 GLU A C 1
ATOM 1701 O O . GLU A 1 214 ? -3.801 0.161 11.853 1.00 96.62 214 GLU A O 1
ATOM 1706 N N . ALA A 1 215 ? -2.883 -0.223 13.866 1.00 97.62 215 ALA A N 1
ATOM 1707 C CA . ALA A 1 215 ? -1.497 -0.145 13.405 1.00 97.62 215 ALA A CA 1
ATOM 1708 C C . ALA A 1 215 ? -1.229 -1.125 12.244 1.00 97.62 215 ALA A C 1
ATOM 1710 O O . ALA A 1 215 ? -0.797 -0.706 11.164 1.00 97.62 215 ALA A O 1
ATOM 1711 N N . ILE A 1 216 ? -1.599 -2.402 12.401 1.00 97.88 216 ILE A N 1
ATOM 1712 C CA . ILE A 1 216 ? -1.507 -3.429 11.348 1.00 97.88 216 ILE A CA 1
ATOM 1713 C C . ILE A 1 216 ? -2.314 -3.022 10.104 1.00 97.88 216 ILE A C 1
ATOM 1715 O O . ILE A 1 216 ? -1.841 -3.183 8.975 1.00 97.88 216 ILE A O 1
ATOM 1719 N N . MET A 1 217 ? -3.513 -2.454 10.272 1.00 96.50 217 MET A N 1
ATOM 1720 C CA . MET A 1 217 ? -4.338 -1.998 9.150 1.00 96.50 217 MET A CA 1
ATOM 1721 C C . MET A 1 217 ? -3.711 -0.808 8.406 1.00 96.50 217 MET A C 1
ATOM 1723 O O . MET A 1 217 ? -3.784 -0.758 7.175 1.00 96.50 217 MET A O 1
ATOM 1727 N N . THR A 1 218 ? -3.064 0.134 9.102 1.00 97.56 218 THR A N 1
ATOM 1728 C CA . THR A 1 218 ? -2.359 1.251 8.448 1.00 97.56 218 THR A CA 1
ATOM 1729 C C . THR A 1 218 ? -1.159 0.765 7.636 1.00 97.56 218 THR A C 1
ATOM 1731 O O . THR A 1 218 ? -1.012 1.175 6.479 1.00 97.56 218 THR A O 1
ATOM 1734 N N . GLU A 1 219 ? -0.361 -0.173 8.159 1.00 97.62 219 GLU A N 1
ATOM 1735 C CA . GLU A 1 219 ? 0.779 -0.722 7.420 1.00 97.62 219 GLU A CA 1
ATOM 1736 C C . GLU A 1 219 ? 0.324 -1.607 6.250 1.00 97.62 219 GLU A C 1
ATOM 1738 O O . GLU A 1 219 ? 0.846 -1.468 5.146 1.00 97.62 219 GLU A O 1
ATOM 1743 N N . MET A 1 220 ? -0.722 -2.425 6.416 1.00 96.94 220 MET A N 1
ATOM 1744 C CA . MET A 1 220 ? -1.342 -3.167 5.308 1.00 96.94 220 MET A CA 1
ATOM 1745 C C . MET A 1 220 ? -1.826 -2.217 4.196 1.00 96.94 220 MET A C 1
ATOM 1747 O O . MET A 1 220 ? -1.619 -2.478 3.008 1.00 96.94 220 MET A O 1
ATOM 1751 N N . ASN A 1 221 ? -2.422 -1.074 4.551 1.00 95.75 221 ASN A N 1
ATOM 1752 C CA . ASN A 1 221 ? -2.831 -0.052 3.585 1.00 95.75 221 ASN A CA 1
ATOM 1753 C C . ASN A 1 221 ? -1.626 0.620 2.894 1.00 95.75 221 ASN A C 1
ATOM 1755 O O . ASN A 1 221 ? -1.677 0.893 1.691 1.00 95.75 221 ASN A O 1
ATOM 1759 N N . LYS A 1 222 ? -0.517 0.847 3.610 1.00 97.88 222 LYS A N 1
ATOM 1760 C CA . LYS A 1 222 ? 0.757 1.347 3.058 1.00 97.88 222 LYS A CA 1
ATOM 1761 C C . LYS A 1 222 ? 1.402 0.334 2.103 1.00 97.88 222 LYS A C 1
ATOM 1763 O O . LYS A 1 222 ? 1.776 0.708 0.989 1.00 97.88 222 LYS A O 1
ATOM 1768 N N . GLN A 1 223 ? 1.427 -0.947 2.463 1.00 95.81 223 GLN A N 1
ATOM 1769 C CA . GLN A 1 223 ? 1.868 -2.042 1.596 1.00 95.81 223 GLN A CA 1
ATOM 1770 C C . GLN A 1 223 ? 0.983 -2.179 0.348 1.00 95.81 223 GLN A C 1
ATOM 1772 O O . GLN A 1 223 ? 1.512 -2.281 -0.754 1.00 95.81 223 GLN A O 1
ATOM 1777 N N . SER A 1 224 ? -0.344 -2.076 0.475 1.00 95.44 224 SER A N 1
ATOM 1778 C CA . SER A 1 224 ? -1.286 -2.095 -0.658 1.00 95.44 224 SER A CA 1
ATOM 1779 C C . SER A 1 224 ? -1.044 -0.941 -1.649 1.00 95.44 224 SER A C 1
ATOM 1781 O O . SER A 1 224 ? -0.995 -1.144 -2.869 1.00 95.44 224 SER A O 1
ATOM 1783 N N . ARG A 1 225 ? -0.780 0.274 -1.142 1.00 96.94 225 ARG A N 1
ATOM 1784 C CA . ARG A 1 225 ? -0.382 1.435 -1.964 1.00 96.94 225 ARG A CA 1
ATOM 1785 C C . ARG A 1 225 ? 0.959 1.206 -2.667 1.00 96.94 225 ARG A C 1
ATOM 1787 O O . ARG A 1 225 ? 1.088 1.538 -3.843 1.00 96.94 225 ARG A O 1
ATOM 1794 N N . ASN A 1 226 ? 1.943 0.621 -1.985 1.00 97.50 226 ASN A N 1
ATOM 1795 C CA . ASN A 1 226 ? 3.246 0.307 -2.578 1.00 97.50 226 ASN A CA 1
ATOM 1796 C C . ASN A 1 226 ? 3.144 -0.808 -3.633 1.00 97.50 226 ASN A C 1
ATOM 1798 O O . ASN A 1 226 ? 3.674 -0.646 -4.727 1.00 97.50 226 ASN A O 1
ATOM 1802 N N . MET A 1 227 ? 2.374 -1.866 -3.375 1.00 96.31 227 MET A N 1
ATOM 1803 C CA . MET A 1 227 ? 2.053 -2.913 -4.351 1.00 96.31 227 MET A CA 1
ATOM 1804 C C . MET A 1 227 ? 1.363 -2.336 -5.598 1.00 96.31 227 MET A C 1
ATOM 1806 O O . MET A 1 227 ? 1.681 -2.722 -6.717 1.00 96.31 227 MET A O 1
ATOM 1810 N N . SER A 1 228 ? 0.480 -1.348 -5.428 1.00 96.06 228 SER A N 1
ATOM 1811 C CA . SER A 1 228 ? -0.162 -0.639 -6.545 1.00 96.06 228 SER A CA 1
ATOM 1812 C C . SER A 1 228 ? 0.825 0.204 -7.373 1.00 96.06 228 SER A C 1
ATOM 1814 O O . SER A 1 228 ? 0.678 0.289 -8.592 1.00 96.06 228 SER A O 1
ATOM 1816 N N . LYS A 1 229 ? 1.859 0.793 -6.750 1.00 97.00 229 LYS A N 1
ATOM 1817 C CA . LYS A 1 229 ? 2.966 1.451 -7.475 1.00 97.00 229 LYS A CA 1
ATOM 1818 C C . LYS A 1 229 ? 3.808 0.429 -8.243 1.00 97.00 229 LYS A C 1
ATOM 1820 O O . LYS A 1 229 ? 4.088 0.648 -9.416 1.00 97.00 229 LYS A O 1
ATOM 1825 N N . ILE A 1 230 ? 4.166 -0.685 -7.597 1.00 95.88 230 ILE A N 1
ATOM 1826 C CA . ILE A 1 230 ? 4.950 -1.773 -8.200 1.00 95.88 230 ILE A CA 1
ATOM 1827 C C . ILE A 1 230 ? 4.215 -2.340 -9.418 1.00 95.88 230 ILE A C 1
ATOM 1829 O O . ILE A 1 230 ? 4.802 -2.362 -10.492 1.00 95.88 230 ILE A O 1
ATOM 1833 N N . LYS A 1 231 ? 2.918 -2.672 -9.301 1.00 95.38 231 LYS A N 1
ATOM 1834 C CA . LYS A 1 231 ? 2.074 -3.109 -10.431 1.00 95.38 231 LYS A CA 1
ATOM 1835 C C . LYS A 1 231 ? 2.180 -2.174 -11.638 1.00 95.38 231 LYS A C 1
ATOM 1837 O O . LYS A 1 231 ? 2.420 -2.654 -12.739 1.00 95.38 231 LYS A O 1
ATOM 1842 N N . ARG A 1 232 ? 2.066 -0.855 -11.431 1.00 96.69 232 ARG A N 1
ATOM 1843 C CA . ARG A 1 232 ? 2.176 0.139 -12.513 1.00 96.69 232 ARG A CA 1
ATOM 1844 C C . ARG A 1 232 ? 3.558 0.132 -13.169 1.00 96.69 232 ARG A C 1
ATOM 1846 O O . ARG A 1 232 ? 3.642 0.182 -14.389 1.00 96.69 232 ARG A O 1
ATOM 1853 N N . VAL A 1 233 ? 4.634 0.054 -12.383 1.00 97.06 233 VAL A N 1
ATOM 1854 C CA . VAL A 1 233 ? 6.003 -0.037 -12.923 1.00 97.06 233 VAL A CA 1
ATOM 1855 C C . VAL A 1 233 ? 6.195 -1.348 -13.691 1.00 97.06 233 VAL A C 1
ATOM 1857 O O . VAL A 1 233 ? 6.745 -1.330 -14.786 1.00 97.06 233 VAL A O 1
ATOM 1860 N N . SER A 1 234 ? 5.687 -2.473 -13.181 1.00 94.25 234 SER A N 1
ATOM 1861 C CA . SER A 1 234 ? 5.722 -3.763 -13.877 1.00 94.25 234 SER A CA 1
ATOM 1862 C C . SER A 1 234 ? 4.912 -3.755 -15.179 1.00 94.25 234 SER A C 1
ATOM 1864 O O . SER A 1 234 ? 5.384 -4.308 -16.169 1.00 94.25 234 SER A O 1
ATOM 1866 N N . GLN A 1 235 ? 3.741 -3.106 -15.212 1.00 94.56 235 GLN A N 1
ATOM 1867 C CA . GLN A 1 235 ? 2.950 -2.899 -16.434 1.00 94.56 235 GLN A CA 1
ATOM 1868 C C . GLN A 1 235 ? 3.729 -2.068 -17.463 1.00 94.56 235 GLN A C 1
ATOM 1870 O O . GLN A 1 235 ? 3.889 -2.524 -18.591 1.00 94.56 235 GLN A O 1
ATOM 1875 N N . LEU A 1 236 ? 4.288 -0.918 -17.063 1.00 96.25 236 LEU A N 1
ATOM 1876 C CA . LEU A 1 236 ? 5.094 -0.063 -17.945 1.00 96.25 236 LEU A CA 1
ATOM 1877 C C . LEU A 1 236 ? 6.319 -0.803 -18.503 1.00 96.25 236 LEU A C 1
ATOM 1879 O O . LEU A 1 236 ? 6.482 -0.882 -19.712 1.00 96.25 236 LEU A O 1
ATOM 1883 N N . VAL A 1 237 ? 7.134 -1.440 -17.655 1.00 96.56 237 VAL A N 1
ATOM 1884 C CA . VAL A 1 237 ? 8.319 -2.205 -18.102 1.00 96.56 237 VAL A CA 1
ATOM 1885 C C . VAL A 1 237 ? 7.942 -3.368 -19.033 1.00 96.56 237 VAL A C 1
ATOM 1887 O O . VAL A 1 237 ? 8.692 -3.694 -19.953 1.00 96.56 237 VAL A O 1
ATOM 1890 N N . THR A 1 238 ? 6.774 -3.984 -18.827 1.00 94.75 238 THR A N 1
ATOM 1891 C CA . THR A 1 238 ? 6.238 -5.017 -19.727 1.00 94.75 238 THR A CA 1
ATOM 1892 C C . THR A 1 238 ? 5.829 -4.419 -21.075 1.00 94.75 238 THR A C 1
ATOM 1894 O O . THR A 1 238 ? 6.160 -4.993 -22.111 1.00 94.75 238 THR A O 1
ATOM 1897 N N . GLN A 1 239 ? 5.151 -3.266 -21.073 1.00 95.44 239 GLN A N 1
ATOM 1898 C CA . GLN A 1 239 ? 4.737 -2.546 -22.278 1.00 95.44 239 GLN A CA 1
ATOM 1899 C C . GLN A 1 239 ? 5.952 -2.129 -23.121 1.00 95.44 239 GLN A C 1
ATOM 1901 O O . GLN A 1 239 ? 6.067 -2.582 -24.259 1.00 95.44 239 GLN A O 1
ATOM 1906 N N . GLU A 1 240 ? 6.895 -1.390 -22.530 1.00 95.25 240 GLU A N 1
ATOM 1907 C CA . GLU A 1 240 ? 8.153 -0.939 -23.152 1.00 95.25 240 GLU A CA 1
ATOM 1908 C C . GLU A 1 240 ? 8.926 -2.109 -23.791 1.00 95.25 240 GLU A C 1
ATOM 1910 O O . GLU A 1 240 ? 9.397 -2.028 -24.926 1.00 95.25 240 GLU A O 1
ATOM 1915 N N . PHE A 1 241 ? 9.011 -3.256 -23.099 1.00 95.31 241 PHE A N 1
ATOM 1916 C CA . PHE A 1 241 ? 9.630 -4.454 -23.666 1.00 95.31 241 PHE A CA 1
ATOM 1917 C C . PHE A 1 241 ? 8.839 -5.028 -24.850 1.00 95.31 241 PHE A C 1
ATOM 1919 O O . PHE A 1 241 ? 9.450 -5.469 -25.826 1.00 95.31 241 PHE A O 1
ATOM 1926 N N . THR A 1 242 ? 7.503 -5.058 -24.789 1.00 93.25 242 THR A N 1
ATOM 1927 C CA . THR A 1 242 ? 6.693 -5.545 -25.917 1.00 93.25 242 THR A CA 1
ATOM 1928 C C . THR A 1 242 ? 6.738 -4.617 -27.126 1.00 93.25 242 THR A C 1
ATOM 1930 O O . THR A 1 242 ? 6.701 -5.124 -28.243 1.00 93.25 242 THR A O 1
ATOM 1933 N N . GLU A 1 243 ? 6.866 -3.305 -26.929 1.00 95.94 243 GLU A N 1
ATOM 1934 C CA . GLU A 1 243 ? 7.006 -2.316 -28.004 1.00 95.94 243 GLU A CA 1
ATOM 1935 C C . GLU A 1 243 ? 8.389 -2.425 -28.663 1.00 95.94 243 GLU A C 1
ATOM 1937 O O . GLU A 1 243 ? 8.467 -2.668 -29.868 1.00 95.94 243 GLU A O 1
ATOM 1942 N N . MET A 1 244 ? 9.480 -2.429 -27.882 1.00 95.50 244 MET A N 1
ATOM 1943 C CA . MET A 1 244 ? 10.825 -2.708 -28.415 1.00 95.50 244 MET A CA 1
ATOM 1944 C C . MET A 1 244 ? 10.928 -4.081 -29.099 1.00 95.50 244 MET A C 1
ATOM 1946 O O . MET A 1 244 ? 11.659 -4.231 -30.076 1.00 95.50 244 MET A O 1
ATOM 1950 N N . SER A 1 245 ? 10.199 -5.094 -28.614 1.00 92.44 245 SER A N 1
ATOM 1951 C CA . SER A 1 245 ? 10.173 -6.421 -29.246 1.00 92.44 245 SER A CA 1
ATOM 1952 C C . SER A 1 245 ? 9.450 -6.431 -30.592 1.00 92.44 245 SER A C 1
ATOM 1954 O O . SER A 1 245 ? 9.822 -7.226 -31.451 1.00 92.44 245 SER A O 1
ATOM 1956 N N . GLN A 1 246 ? 8.431 -5.587 -30.779 1.00 96.44 246 GLN A N 1
ATOM 1957 C CA . GLN A 1 246 ? 7.710 -5.447 -32.049 1.00 96.44 246 GLN A CA 1
ATOM 1958 C C . GLN A 1 246 ? 8.545 -4.667 -33.067 1.00 96.44 246 GLN A C 1
ATOM 1960 O O . GLN A 1 246 ? 8.703 -5.124 -34.196 1.00 96.44 246 GLN A O 1
ATOM 1965 N N . GLU A 1 247 ? 9.149 -3.553 -32.649 1.00 96.81 247 GLU A N 1
ATOM 1966 C CA . GLU A 1 247 ? 10.052 -2.751 -33.485 1.00 96.81 247 GLU A CA 1
ATOM 1967 C C . GLU A 1 247 ? 11.259 -3.574 -33.965 1.00 96.81 247 GLU A C 1
ATOM 1969 O O . GLU A 1 247 ? 11.602 -3.569 -35.146 1.00 96.81 247 GLU A O 1
ATOM 1974 N N . LEU A 1 248 ? 11.866 -4.374 -33.082 1.00 96.00 248 LEU A N 1
ATOM 1975 C CA . LEU A 1 248 ? 12.972 -5.263 -33.443 1.00 96.00 248 LEU A CA 1
ATOM 1976 C C . LEU A 1 248 ? 12.552 -6.364 -34.437 1.00 96.00 248 LEU A C 1
ATOM 1978 O O . LEU A 1 248 ? 13.353 -6.743 -35.293 1.00 96.00 248 LEU A O 1
ATOM 1982 N N . GLU A 1 249 ? 11.315 -6.865 -34.365 1.00 96.75 249 GLU A N 1
ATOM 1983 C CA . GLU A 1 249 ? 10.787 -7.835 -35.335 1.00 96.75 249 GLU A CA 1
ATOM 1984 C C . GLU A 1 249 ? 10.481 -7.177 -36.694 1.00 96.75 249 GLU A C 1
ATOM 1986 O O . GLU A 1 249 ? 10.799 -7.745 -37.739 1.00 96.75 249 GLU A O 1
ATOM 1991 N N . LEU A 1 250 ? 9.965 -5.941 -36.698 1.00 97.88 250 LEU A N 1
ATOM 1992 C CA . LEU A 1 250 ? 9.789 -5.137 -37.912 1.00 97.88 250 LEU A CA 1
ATOM 1993 C C . LEU A 1 250 ? 11.138 -4.863 -38.596 1.00 97.88 250 LEU A C 1
ATOM 1995 O O . LEU A 1 250 ? 11.280 -5.097 -39.796 1.00 97.88 250 LEU A O 1
ATOM 1999 N N . GLN A 1 251 ? 12.161 -4.454 -37.840 1.00 96.75 251 GLN A N 1
ATOM 2000 C CA . GLN A 1 251 ? 13.515 -4.249 -38.368 1.00 96.75 251 GLN A CA 1
ATOM 2001 C C . GLN A 1 251 ? 14.157 -5.539 -38.902 1.00 96.75 251 GLN A C 1
ATOM 2003 O O . GLN A 1 251 ? 14.950 -5.479 -39.844 1.00 96.75 251 GLN A O 1
ATOM 2008 N N . ARG A 1 252 ? 13.828 -6.709 -38.335 1.00 96.50 252 ARG A N 1
ATOM 2009 C CA . ARG A 1 252 ? 14.238 -8.014 -38.884 1.00 96.50 252 ARG A CA 1
ATOM 2010 C C . ARG A 1 252 ? 13.561 -8.294 -40.220 1.00 96.50 252 ARG A C 1
ATOM 2012 O O . ARG A 1 252 ? 14.265 -8.592 -41.179 1.00 96.50 252 ARG A O 1
ATOM 2019 N N . GLY A 1 253 ? 12.242 -8.119 -40.307 1.00 97.75 253 GLY A N 1
ATOM 2020 C CA . GLY A 1 253 ? 11.497 -8.282 -41.559 1.00 97.75 253 GLY A CA 1
ATOM 2021 C C . GLY A 1 253 ? 11.979 -7.338 -42.667 1.00 97.75 253 GLY A C 1
ATOM 2022 O O . GLY A 1 253 ? 12.159 -7.765 -43.804 1.00 97.75 253 GLY A O 1
ATOM 2023 N N . LEU A 1 254 ? 12.274 -6.077 -42.333 1.00 98.00 254 LEU A N 1
ATOM 2024 C CA . LEU A 1 254 ? 12.825 -5.100 -43.278 1.00 98.00 254 LEU A CA 1
ATOM 2025 C C . LEU A 1 254 ? 14.248 -5.456 -43.741 1.00 98.00 254 LEU A C 1
ATOM 2027 O O . LEU A 1 254 ? 14.547 -5.298 -44.924 1.00 98.00 254 LEU A O 1
ATOM 2031 N N . ARG A 1 255 ? 15.116 -5.973 -42.853 1.00 97.50 255 ARG A N 1
ATOM 2032 C CA . ARG A 1 255 ? 16.436 -6.498 -43.254 1.00 97.50 255 ARG A CA 1
ATOM 2033 C C . ARG A 1 255 ? 16.308 -7.706 -44.174 1.00 97.50 255 ARG A C 1
ATOM 2035 O O . ARG A 1 255 ? 16.907 -7.691 -45.241 1.00 97.50 255 ARG A O 1
ATOM 2042 N N . GLN A 1 256 ? 15.495 -8.693 -43.802 1.00 97.75 256 GLN A N 1
ATOM 2043 C CA . GLN A 1 256 ? 15.289 -9.890 -44.616 1.00 97.75 256 GLN A CA 1
ATOM 2044 C C . GLN A 1 256 ? 14.737 -9.529 -46.004 1.00 97.75 256 GLN A C 1
ATOM 2046 O O . GLN A 1 256 ? 15.245 -10.017 -47.005 1.00 97.75 256 GLN A O 1
ATOM 2051 N N . HIS A 1 257 ? 13.782 -8.599 -46.090 1.00 97.44 257 HIS A N 1
ATOM 2052 C CA . HIS A 1 257 ? 13.277 -8.126 -47.379 1.00 97.44 257 HIS A CA 1
ATOM 2053 C C . HIS A 1 257 ? 14.358 -7.420 -48.221 1.00 97.44 257 HIS A C 1
ATOM 2055 O O . HIS A 1 257 ? 14.418 -7.615 -49.435 1.00 97.44 257 HIS A O 1
ATOM 2061 N N . ALA A 1 258 ? 15.240 -6.631 -47.599 1.00 97.69 258 ALA A N 1
ATOM 2062 C CA . ALA A 1 258 ? 16.372 -6.016 -48.293 1.00 97.69 258 ALA A CA 1
ATOM 2063 C C . ALA A 1 258 ? 17.410 -7.055 -48.762 1.00 97.69 258 ALA A C 1
ATOM 2065 O O . ALA A 1 258 ? 17.951 -6.919 -49.859 1.00 97.69 258 ALA A O 1
ATOM 2066 N N . GLU A 1 259 ? 17.652 -8.105 -47.975 1.00 96.44 259 GLU A N 1
ATOM 2067 C CA . GLU A 1 259 ? 18.494 -9.251 -48.341 1.00 96.44 259 GLU A CA 1
ATOM 2068 C C . GLU A 1 259 ? 17.879 -10.035 -49.516 1.00 96.44 259 GLU A C 1
ATOM 2070 O O . GLU A 1 259 ? 18.562 -10.266 -50.514 1.00 96.44 259 GLU A O 1
ATOM 2075 N N . ASP A 1 260 ? 16.577 -10.341 -49.479 1.00 96.44 260 ASP A N 1
ATOM 2076 C CA . ASP A 1 260 ? 15.840 -10.989 -50.575 1.00 96.44 260 ASP A CA 1
ATOM 2077 C C . ASP A 1 260 ? 15.901 -10.172 -51.879 1.00 96.44 260 ASP A C 1
ATOM 2079 O O . ASP A 1 260 ? 16.079 -10.731 -52.966 1.00 96.44 260 ASP A O 1
ATOM 2083 N N . VAL A 1 261 ? 15.767 -8.842 -51.796 1.00 96.50 261 VAL A N 1
ATOM 2084 C CA . VAL A 1 261 ? 15.884 -7.937 -52.953 1.00 96.50 261 VAL A CA 1
ATOM 2085 C C . VAL A 1 261 ? 17.325 -7.879 -53.468 1.00 96.50 261 VAL A C 1
ATOM 2087 O O . VAL A 1 261 ? 17.535 -7.931 -54.681 1.00 96.50 261 VAL A O 1
ATOM 2090 N N . ALA A 1 262 ? 18.327 -7.836 -52.586 1.00 96.06 262 ALA A N 1
ATOM 2091 C CA . ALA A 1 262 ? 19.735 -7.878 -52.979 1.00 96.06 262 ALA A CA 1
ATOM 2092 C C . ALA A 1 262 ? 20.094 -9.205 -53.670 1.00 96.06 262 ALA A C 1
ATOM 2094 O O . ALA A 1 262 ? 20.748 -9.194 -54.714 1.00 96.06 262 ALA A O 1
ATOM 2095 N N . HIS A 1 263 ? 19.606 -10.341 -53.162 1.00 94.31 263 HIS A N 1
ATOM 2096 C CA . HIS A 1 263 ? 19.764 -11.644 -53.810 1.00 94.31 263 HIS A CA 1
ATOM 2097 C C . HIS A 1 263 ? 19.080 -11.692 -55.183 1.00 94.31 263 HIS A C 1
ATOM 2099 O O . HIS A 1 263 ? 19.691 -12.154 -56.147 1.00 94.31 263 HIS A O 1
ATOM 2105 N N . GLN A 1 264 ? 17.861 -11.159 -55.320 1.00 94.50 264 GLN A N 1
ATOM 2106 C CA . GLN A 1 264 ? 17.178 -11.058 -56.617 1.00 94.50 264 GLN A CA 1
ATOM 2107 C C . GLN A 1 264 ? 17.940 -10.183 -57.623 1.00 94.50 264 GLN A C 1
ATOM 2109 O O . GLN A 1 264 ? 18.030 -10.547 -58.796 1.00 94.50 264 GLN A O 1
ATOM 2114 N N . LEU A 1 265 ? 18.501 -9.051 -57.188 1.00 92.31 265 LEU A N 1
ATOM 2115 C CA . LEU A 1 265 ? 19.310 -8.175 -58.041 1.00 92.31 265 LEU A CA 1
ATOM 2116 C C . LEU A 1 265 ? 20.628 -8.842 -58.455 1.00 92.31 265 LEU A C 1
ATOM 2118 O O . LEU A 1 265 ? 20.980 -8.788 -59.630 1.00 92.31 265 LEU A O 1
ATOM 2122 N N . MET A 1 266 ? 21.312 -9.528 -57.534 1.00 87.44 266 MET A N 1
ATOM 2123 C CA . MET A 1 266 ? 22.521 -10.295 -57.849 1.00 87.44 266 MET A CA 1
ATOM 2124 C C . MET A 1 266 ? 22.234 -11.420 -58.848 1.00 87.44 266 MET A C 1
ATOM 2126 O O . MET A 1 266 ? 22.945 -11.531 -59.843 1.00 87.44 266 MET A O 1
ATOM 2130 N N . HIS A 1 267 ? 21.163 -12.199 -58.653 1.00 86.81 267 HIS A N 1
ATOM 2131 C CA . HIS A 1 267 ? 20.770 -13.239 -59.608 1.00 86.81 267 HIS A CA 1
ATOM 2132 C C . HIS A 1 267 ? 20.449 -12.666 -60.995 1.00 86.81 267 HIS A C 1
ATOM 2134 O O . HIS A 1 267 ? 20.933 -13.208 -61.988 1.00 86.81 267 HIS A O 1
ATOM 2140 N N . LYS A 1 268 ? 19.709 -11.550 -61.079 1.00 85.12 268 LYS A N 1
ATOM 2141 C CA . LYS A 1 268 ? 19.431 -10.868 -62.357 1.00 85.12 268 LYS A CA 1
ATOM 2142 C C . LYS A 1 268 ? 20.704 -10.364 -63.029 1.00 85.12 268 LYS A C 1
ATOM 2144 O O . LYS A 1 268 ? 20.921 -10.679 -64.190 1.00 85.12 268 LYS A O 1
ATOM 2149 N N . ALA A 1 269 ? 21.590 -9.677 -62.307 1.00 77.12 269 ALA A N 1
ATOM 2150 C CA . ALA A 1 269 ? 22.858 -9.201 -62.861 1.00 77.12 269 ALA A CA 1
ATOM 2151 C C . ALA A 1 269 ? 23.737 -10.357 -63.381 1.00 77.12 269 ALA A C 1
ATOM 2153 O O . ALA A 1 269 ? 24.284 -10.277 -64.481 1.00 77.12 269 ALA A O 1
ATOM 2154 N N . THR A 1 270 ? 23.821 -11.471 -62.641 1.00 72.56 270 THR A N 1
ATOM 2155 C CA . THR A 1 270 ? 24.523 -12.683 -63.099 1.00 72.56 270 THR A CA 1
ATOM 2156 C C . THR A 1 270 ? 23.869 -13.304 -64.340 1.00 72.56 270 THR A C 1
ATOM 2158 O O . THR A 1 270 ? 24.580 -13.814 -65.201 1.00 72.56 270 THR A O 1
ATOM 2161 N N . GLN A 1 271 ? 22.541 -13.240 -64.470 1.00 69.25 271 GLN A N 1
ATOM 2162 C CA . GLN A 1 271 ? 21.797 -13.806 -65.600 1.00 69.25 271 GLN A CA 1
ATOM 2163 C C . GLN A 1 271 ? 21.777 -12.904 -66.851 1.00 69.25 271 GLN A C 1
ATOM 2165 O O . GLN A 1 271 ? 21.748 -13.422 -67.964 1.00 69.25 271 GLN A O 1
ATOM 2170 N N . GLU A 1 272 ? 21.796 -11.579 -66.684 1.00 64.69 272 GLU A N 1
ATOM 2171 C CA . GLU A 1 272 ? 21.666 -10.589 -67.767 1.00 64.69 272 GLU A CA 1
ATOM 2172 C C . GLU A 1 272 ? 23.016 -10.061 -68.284 1.00 64.69 272 GLU A C 1
ATOM 2174 O O . GLU A 1 272 ? 23.089 -9.629 -69.430 1.00 64.69 272 GLU A O 1
ATOM 2179 N N . GLN A 1 273 ? 24.075 -10.080 -67.463 1.00 57.53 273 GLN A N 1
ATOM 2180 C CA . GLN A 1 273 ? 25.412 -9.561 -67.820 1.00 57.53 273 GLN A CA 1
ATOM 2181 C C . GLN A 1 273 ? 26.544 -10.576 -67.594 1.00 57.53 273 GLN A C 1
ATOM 2183 O O . GLN A 1 273 ? 27.619 -10.457 -68.183 1.00 57.53 273 GLN A O 1
ATOM 2188 N N . GLY A 1 274 ? 26.328 -11.587 -66.745 1.00 58.50 274 GLY A N 1
ATOM 2189 C CA . GLY A 1 274 ? 27.395 -12.487 -66.303 1.00 58.50 274 GLY A CA 1
ATOM 2190 C C . GLY A 1 274 ? 28.041 -13.311 -67.419 1.00 58.50 274 GLY A C 1
ATOM 2191 O O . GLY A 1 274 ? 29.229 -13.591 -67.332 1.00 58.50 274 GLY A O 1
ATOM 2192 N N . SER A 1 275 ? 27.311 -13.671 -68.479 1.00 64.31 275 SER A N 1
ATOM 2193 C CA . SER A 1 275 ? 27.829 -14.545 -69.543 1.00 64.31 275 SER A CA 1
ATOM 2194 C C . SER A 1 275 ? 28.907 -13.908 -70.424 1.00 64.31 275 SER A C 1
ATOM 2196 O O . SER A 1 275 ? 29.787 -14.633 -70.885 1.00 64.31 275 SER A O 1
ATOM 2198 N N . ASP A 1 276 ? 28.862 -12.593 -70.654 1.00 66.25 276 ASP A N 1
ATOM 2199 C CA . ASP A 1 276 ? 29.848 -11.893 -71.494 1.00 66.25 276 ASP A CA 1
ATOM 2200 C C . ASP A 1 276 ? 30.963 -11.270 -70.637 1.00 66.25 276 ASP A C 1
ATOM 2202 O O . ASP A 1 276 ? 32.142 -11.401 -70.961 1.00 66.25 276 ASP A O 1
ATOM 2206 N N . VAL A 1 277 ? 30.626 -10.718 -69.461 1.00 72.19 277 VAL A N 1
ATOM 2207 C CA . VAL A 1 277 ? 31.621 -10.161 -68.525 1.00 72.19 277 VAL A CA 1
ATOM 2208 C C . VAL A 1 277 ? 32.519 -11.251 -67.922 1.00 72.19 277 VAL A C 1
ATOM 2210 O O . VAL A 1 277 ? 33.725 -11.044 -67.808 1.00 72.19 277 VAL A O 1
ATOM 2213 N N . ASP A 1 278 ? 31.992 -12.435 -67.583 1.00 77.06 278 ASP A N 1
ATOM 2214 C CA . ASP A 1 278 ? 32.828 -13.565 -67.139 1.00 77.06 278 ASP A CA 1
ATOM 2215 C C . ASP A 1 278 ? 33.684 -14.122 -68.293 1.00 77.06 278 ASP A C 1
ATOM 2217 O O . ASP A 1 278 ? 34.812 -14.564 -68.082 1.00 77.06 278 ASP A O 1
ATOM 2221 N N . LEU A 1 279 ? 33.200 -14.047 -69.538 1.00 79.25 279 LEU A N 1
ATOM 2222 C CA . LEU A 1 279 ? 33.961 -14.450 -70.722 1.00 79.25 279 LEU A CA 1
ATOM 2223 C C . LEU A 1 279 ? 35.103 -13.467 -71.035 1.00 79.25 279 LEU A C 1
ATOM 2225 O O . LEU A 1 279 ? 36.212 -13.896 -71.358 1.00 79.25 279 LEU A O 1
ATOM 2229 N N . GLU A 1 280 ? 34.873 -12.161 -70.901 1.00 83.50 280 GLU A N 1
ATOM 2230 C CA . GLU A 1 280 ? 35.904 -11.129 -71.034 1.00 83.50 280 GLU A CA 1
ATOM 2231 C C . GLU A 1 280 ? 36.921 -11.179 -69.882 1.00 83.50 280 GLU A C 1
ATOM 2233 O O . GLU A 1 280 ? 38.128 -11.162 -70.133 1.00 83.50 280 GLU A O 1
ATOM 2238 N N . LEU A 1 281 ? 36.469 -11.374 -68.638 1.00 84.75 281 LEU A N 1
ATOM 2239 C CA . LEU A 1 281 ? 37.345 -11.577 -67.481 1.00 84.75 281 LEU A CA 1
ATOM 2240 C C . LEU A 1 281 ? 38.237 -12.819 -67.649 1.00 84.75 281 LEU A C 1
ATOM 2242 O O . LEU A 1 281 ? 39.437 -12.752 -67.377 1.00 84.75 281 LEU A O 1
ATOM 2246 N N . ARG A 1 282 ? 37.694 -13.936 -68.154 1.00 86.19 282 ARG A N 1
ATOM 2247 C CA . ARG A 1 282 ? 38.482 -15.138 -68.487 1.00 86.19 282 ARG A CA 1
ATOM 2248 C C . ARG A 1 282 ? 39.548 -14.845 -69.542 1.00 86.19 282 ARG A C 1
ATOM 2250 O O . ARG A 1 282 ? 40.702 -15.204 -69.322 1.00 86.19 282 ARG A O 1
ATOM 2257 N N . ARG A 1 283 ? 39.203 -14.147 -70.634 1.00 88.69 283 ARG A N 1
ATOM 2258 C CA . ARG A 1 283 ? 40.177 -13.723 -71.664 1.00 88.69 283 ARG A CA 1
ATOM 2259 C C . ARG A 1 283 ? 41.275 -12.833 -71.075 1.00 88.69 283 ARG A C 1
ATOM 2261 O O . ARG A 1 283 ? 42.443 -13.022 -71.401 1.00 88.69 283 ARG A O 1
ATOM 2268 N N . ALA A 1 284 ? 40.929 -11.894 -70.194 1.00 91.44 284 ALA A N 1
ATOM 2269 C CA . ALA A 1 284 ? 41.901 -11.020 -69.539 1.00 91.44 284 ALA A CA 1
ATOM 2270 C C . ALA A 1 284 ? 42.852 -11.803 -68.611 1.00 91.44 284 ALA A C 1
ATOM 2272 O O . ALA A 1 284 ? 44.064 -11.597 -68.651 1.00 91.44 284 ALA A O 1
ATOM 2273 N N . LEU A 1 285 ? 42.333 -12.752 -67.825 1.00 91.62 285 LEU A N 1
ATOM 2274 C CA . LEU A 1 285 ? 43.146 -13.640 -66.983 1.00 91.62 285 LEU A CA 1
ATOM 2275 C C . LEU A 1 285 ? 44.055 -14.561 -67.815 1.00 91.62 285 LEU A C 1
ATOM 2277 O O . LEU A 1 285 ? 45.204 -14.799 -67.441 1.00 91.62 285 LEU A O 1
ATOM 2281 N N . GLU A 1 286 ? 43.579 -15.038 -68.965 1.00 93.62 286 GLU A N 1
ATOM 2282 C CA . GLU A 1 286 ? 44.361 -15.834 -69.914 1.00 93.62 286 GLU A CA 1
ATOM 2283 C C . GLU A 1 286 ? 45.489 -15.004 -70.558 1.00 93.62 286 GLU A C 1
ATOM 2285 O O . GLU A 1 286 ? 46.638 -15.447 -70.590 1.00 93.62 286 GLU A O 1
ATOM 2290 N N . GLN A 1 287 ? 45.221 -13.751 -70.944 1.00 93.94 287 GLN A N 1
ATOM 2291 C CA . GLN A 1 287 ? 46.253 -12.802 -71.387 1.00 93.94 287 GLN A CA 1
ATOM 2292 C C . GLN A 1 287 ? 47.286 -12.507 -70.288 1.00 93.94 287 GLN A C 1
ATOM 2294 O O . GLN A 1 287 ? 48.486 -12.519 -70.564 1.00 93.94 287 GLN A O 1
ATOM 2299 N N . VAL A 1 288 ? 46.862 -12.307 -69.035 1.00 93.69 288 VAL A N 1
ATOM 2300 C CA . VAL A 1 288 ? 47.777 -12.133 -67.890 1.00 93.69 288 VAL A CA 1
ATOM 2301 C C . VAL A 1 288 ? 48.621 -13.391 -67.652 1.00 93.69 288 VAL A C 1
ATOM 2303 O O . VAL A 1 288 ? 49.803 -13.276 -67.326 1.00 93.69 288 VAL A O 1
ATOM 2306 N N . SER A 1 289 ? 48.072 -14.589 -67.878 1.00 94.88 289 SER A N 1
ATOM 2307 C CA . SER A 1 289 ? 48.836 -15.843 -67.838 1.00 94.88 289 SER A CA 1
ATOM 2308 C C . SER A 1 289 ? 49.924 -15.880 -68.920 1.00 94.88 289 SER A C 1
ATOM 2310 O O . SER A 1 289 ? 51.085 -16.147 -68.599 1.00 94.88 289 SER A O 1
ATOM 2312 N N . ILE A 1 290 ? 49.579 -15.519 -70.165 1.00 95.00 290 ILE A N 1
ATOM 2313 C CA . ILE A 1 290 ? 50.495 -15.458 -71.320 1.00 95.00 290 ILE A CA 1
ATOM 2314 C C . ILE A 1 290 ? 51.614 -14.427 -71.096 1.00 95.00 290 ILE A C 1
ATOM 2316 O O . ILE A 1 290 ? 52.796 -14.739 -71.275 1.00 95.00 290 ILE A O 1
ATOM 2320 N N . ILE A 1 291 ? 51.266 -13.219 -70.641 1.00 94.44 291 ILE A N 1
ATOM 2321 C CA . ILE A 1 291 ? 52.229 -12.172 -70.265 1.00 94.44 291 ILE A CA 1
ATOM 2322 C C . ILE A 1 291 ? 53.115 -12.670 -69.115 1.00 94.44 291 ILE A C 1
ATOM 2324 O O . ILE A 1 291 ? 54.333 -12.508 -69.154 1.00 94.44 291 ILE A O 1
ATOM 2328 N N . GLY A 1 292 ? 52.533 -13.348 -68.124 1.00 93.19 292 GLY A N 1
ATOM 2329 C CA . GLY A 1 292 ? 53.261 -13.962 -67.018 1.00 93.19 292 GLY A CA 1
ATOM 2330 C C . GLY A 1 292 ? 54.251 -15.043 -67.462 1.00 93.19 292 GLY A C 1
ATOM 2331 O O . GLY A 1 292 ? 55.344 -15.114 -66.903 1.00 93.19 292 GLY A O 1
ATOM 2332 N N . THR A 1 293 ? 53.921 -15.874 -68.460 1.00 93.25 293 THR A N 1
ATOM 2333 C CA . THR A 1 293 ? 54.893 -16.805 -69.063 1.00 93.25 293 THR A CA 1
ATOM 2334 C C . THR A 1 293 ? 56.004 -16.052 -69.779 1.00 93.25 293 THR A C 1
ATOM 2336 O O . THR A 1 293 ? 57.162 -16.248 -69.423 1.00 93.25 293 THR A O 1
ATOM 2339 N N . ALA A 1 294 ? 55.668 -15.109 -70.665 1.00 93.50 294 ALA A N 1
ATOM 2340 C CA . ALA A 1 294 ? 56.657 -14.336 -71.411 1.00 93.50 294 ALA A CA 1
ATOM 2341 C C . ALA A 1 294 ? 57.633 -13.587 -70.485 1.00 93.50 294 ALA A C 1
ATOM 2343 O O . ALA A 1 294 ? 58.839 -13.627 -70.706 1.00 93.50 294 ALA A O 1
ATOM 2344 N N . LEU A 1 295 ? 57.147 -12.973 -69.400 1.00 91.44 295 LEU A N 1
ATOM 2345 C CA . LEU A 1 295 ? 57.997 -12.317 -68.400 1.00 91.44 295 LEU A CA 1
ATOM 2346 C C . LEU A 1 295 ? 58.912 -13.304 -67.657 1.00 91.44 295 LEU A C 1
ATOM 2348 O O . LEU A 1 295 ? 60.079 -12.988 -67.440 1.00 91.44 295 LEU A O 1
ATOM 2352 N N . ARG A 1 296 ? 58.433 -14.509 -67.311 1.00 92.38 296 ARG A N 1
ATOM 2353 C CA . ARG A 1 296 ? 59.273 -15.566 -66.707 1.00 92.38 296 ARG A CA 1
ATOM 2354 C C . ARG A 1 296 ? 60.332 -16.093 -67.678 1.00 92.38 296 ARG A C 1
ATOM 2356 O O . ARG A 1 296 ? 61.439 -16.413 -67.249 1.00 92.38 296 ARG A O 1
ATOM 2363 N N . ASP A 1 297 ? 60.013 -16.172 -68.966 1.00 90.81 297 ASP A N 1
ATOM 2364 C CA . ASP A 1 297 ? 60.942 -16.617 -70.006 1.00 90.81 297 ASP A CA 1
ATOM 2365 C C . ASP A 1 297 ? 62.007 -15.543 -70.293 1.00 90.81 297 ASP A C 1
ATOM 2367 O O . ASP A 1 297 ? 63.200 -15.846 -70.291 1.00 90.81 297 ASP A O 1
ATOM 2371 N N . ILE A 1 298 ? 61.609 -14.268 -70.393 1.00 89.50 298 ILE A N 1
ATOM 2372 C CA . ILE A 1 298 ? 62.512 -13.102 -70.445 1.00 89.50 298 ILE A CA 1
ATOM 2373 C C . ILE A 1 298 ? 63.423 -13.062 -69.207 1.00 89.50 298 ILE A C 1
ATOM 2375 O O . ILE A 1 298 ? 64.631 -12.857 -69.334 1.00 89.50 298 ILE A O 1
ATOM 2379 N N . GLN A 1 299 ? 62.878 -13.296 -68.008 1.00 85.56 299 GLN A N 1
ATOM 2380 C CA . GLN A 1 299 ? 63.661 -13.329 -66.772 1.00 85.56 299 GLN A CA 1
ATOM 2381 C C . GLN A 1 299 ? 64.692 -14.467 -66.779 1.00 85.56 299 GLN A C 1
ATOM 2383 O O . GLN A 1 299 ? 65.839 -14.222 -66.408 1.00 85.56 299 GLN A O 1
ATOM 2388 N N . ARG A 1 300 ? 64.336 -15.670 -67.261 1.00 84.31 300 ARG A N 1
ATOM 2389 C CA . ARG A 1 300 ? 65.309 -16.757 -67.470 1.00 84.31 300 ARG A CA 1
ATOM 2390 C C . ARG A 1 300 ? 66.392 -16.358 -68.471 1.00 84.31 300 ARG A C 1
ATOM 2392 O O . ARG A 1 300 ? 67.561 -16.437 -68.120 1.00 84.31 300 ARG A O 1
ATOM 2399 N N . HIS A 1 301 ? 66.040 -15.793 -69.628 1.00 84.00 301 HIS A N 1
ATOM 2400 C CA . HIS A 1 301 ? 67.034 -15.309 -70.594 1.00 84.00 301 HIS A CA 1
ATOM 2401 C C . HIS A 1 301 ? 68.011 -14.277 -70.003 1.00 84.00 301 HIS A C 1
ATOM 2403 O O . HIS A 1 301 ? 69.197 -14.305 -70.336 1.00 84.00 301 HIS A O 1
ATOM 2409 N N . TYR A 1 302 ? 67.562 -13.376 -69.122 1.00 76.88 302 TYR A N 1
ATOM 2410 C CA . TYR A 1 302 ? 68.459 -12.456 -68.409 1.00 76.88 302 TYR A CA 1
ATOM 2411 C C . TYR A 1 302 ? 69.248 -13.117 -67.272 1.00 76.88 302 TYR A C 1
ATOM 2413 O O . TYR A 1 302 ? 70.327 -12.633 -66.933 1.00 76.88 302 TYR A O 1
ATOM 2421 N N . GLN A 1 303 ? 68.747 -14.192 -66.668 1.00 76.56 303 GLN A N 1
ATOM 2422 C CA . GLN A 1 303 ? 69.458 -14.937 -65.630 1.00 76.56 303 GLN A CA 1
ATOM 2423 C C . GLN A 1 303 ? 70.560 -15.820 -66.235 1.00 76.56 303 GLN A C 1
ATOM 2425 O O . GLN A 1 303 ? 71.685 -15.798 -65.740 1.00 76.56 303 GLN A O 1
ATOM 2430 N N . ASP A 1 304 ? 70.286 -16.474 -67.366 1.00 72.75 304 ASP A N 1
ATOM 2431 C CA . ASP A 1 304 ? 71.260 -17.248 -68.146 1.00 72.75 304 ASP A CA 1
ATOM 2432 C C . ASP A 1 304 ? 72.405 -16.349 -68.655 1.00 72.75 304 ASP A C 1
ATOM 2434 O O . ASP A 1 304 ? 73.582 -16.677 -68.501 1.00 72.75 304 ASP A O 1
ATOM 2438 N N . GLN A 1 305 ? 72.084 -15.150 -69.166 1.00 62.97 305 GLN A N 1
ATOM 2439 C CA . GLN A 1 305 ? 73.085 -14.133 -69.538 1.00 62.97 305 GLN A CA 1
ATOM 2440 C C . GLN A 1 305 ? 73.925 -13.636 -68.345 1.00 62.97 305 GLN A C 1
ATOM 2442 O O . GLN A 1 305 ? 75.070 -13.218 -68.524 1.00 62.97 305 GLN A O 1
ATOM 2447 N N . GLN A 1 306 ? 73.386 -13.691 -67.123 1.00 52.12 306 GLN A N 1
ATOM 2448 C CA . GLN A 1 306 ? 74.080 -13.279 -65.898 1.00 52.12 306 GLN A CA 1
ATOM 2449 C C . GLN A 1 306 ? 74.900 -14.397 -65.239 1.00 52.12 306 GLN A C 1
ATOM 2451 O O . GLN A 1 306 ? 75.542 -14.154 -64.219 1.00 52.12 306 GLN A O 1
ATOM 2456 N N . GLY A 1 307 ? 75.003 -15.573 -65.868 1.00 49.72 307 GLY A N 1
ATOM 2457 C CA . GLY A 1 307 ? 75.946 -16.631 -65.485 1.00 49.72 307 GLY A CA 1
ATOM 2458 C C . GLY A 1 307 ? 77.437 -16.266 -65.624 1.00 49.72 307 GLY A C 1
ATOM 2459 O O . GLY A 1 307 ? 78.294 -17.112 -65.385 1.00 49.72 307 GLY A O 1
ATOM 2460 N N . THR A 1 308 ? 77.775 -15.025 -66.001 1.00 47.84 308 THR A N 1
ATOM 2461 C CA . THR A 1 308 ? 79.151 -14.506 -66.079 1.00 47.84 308 THR A CA 1
ATOM 2462 C C . THR A 1 308 ? 79.472 -13.632 -64.844 1.00 47.84 308 THR A C 1
ATOM 2464 O O . THR A 1 308 ? 79.086 -12.465 -64.782 1.00 47.84 308 THR A O 1
ATOM 2467 N N . PRO A 1 309 ? 80.190 -14.147 -63.823 1.00 51.91 309 PRO A N 1
ATOM 2468 C CA . PRO A 1 309 ? 80.144 -13.590 -62.459 1.00 51.91 309 PRO A CA 1
ATOM 2469 C C . PRO A 1 309 ? 80.946 -12.293 -62.227 1.00 51.91 309 PRO A C 1
ATOM 2471 O O . PRO A 1 309 ? 80.985 -11.779 -61.113 1.00 51.91 309 PRO A O 1
ATOM 2474 N N . SER A 1 310 ? 81.626 -11.752 -63.242 1.00 55.59 310 SER A N 1
ATOM 2475 C CA . SER A 1 310 ? 82.782 -10.866 -63.030 1.00 55.59 310 SER A CA 1
ATOM 2476 C C . SER A 1 310 ? 82.509 -9.350 -63.067 1.00 55.59 310 SER A C 1
ATOM 2478 O O . SER A 1 310 ? 83.476 -8.584 -63.059 1.00 55.59 310 SER A O 1
ATOM 2480 N N . ARG A 1 311 ? 81.249 -8.880 -63.156 1.00 56.69 311 ARG A N 1
ATOM 2481 C CA . ARG A 1 311 ? 80.969 -7.444 -63.429 1.00 56.69 311 ARG A CA 1
ATOM 2482 C C . ARG A 1 311 ? 79.844 -6.747 -62.643 1.00 56.69 311 ARG A C 1
ATOM 2484 O O . ARG A 1 311 ? 79.673 -5.556 -62.862 1.00 56.69 311 ARG A O 1
ATOM 2491 N N . ARG A 1 312 ? 79.098 -7.415 -61.747 1.00 55.84 312 ARG A N 1
ATOM 2492 C CA . ARG A 1 312 ? 78.007 -6.765 -60.969 1.00 55.84 312 ARG A CA 1
ATOM 2493 C C . ARG A 1 312 ? 78.334 -6.533 -59.482 1.00 55.84 312 ARG A C 1
ATOM 2495 O O . ARG A 1 312 ? 78.066 -5.457 -58.965 1.00 55.84 312 ARG A O 1
ATOM 2502 N N . GLY A 1 313 ? 79.022 -7.469 -58.822 1.00 55.84 313 GLY A N 1
ATOM 2503 C CA . GLY A 1 313 ? 79.294 -7.406 -57.373 1.00 55.84 313 GLY A CA 1
ATOM 2504 C C . GLY A 1 313 ? 80.289 -6.334 -56.885 1.00 55.84 313 GLY A C 1
ATOM 2505 O O . GLY A 1 313 ? 80.606 -6.310 -55.700 1.00 55.84 313 GLY A O 1
ATOM 2506 N N . ARG A 1 314 ? 80.817 -5.462 -57.758 1.00 56.03 314 ARG A N 1
ATOM 2507 C CA . ARG A 1 314 ? 81.657 -4.320 -57.337 1.00 56.03 314 ARG A CA 1
ATOM 2508 C C . ARG A 1 314 ? 80.807 -3.113 -56.937 1.00 56.03 314 ARG A C 1
ATOM 2510 O O . ARG A 1 314 ? 81.101 -2.489 -55.922 1.00 56.03 314 ARG A O 1
ATOM 2517 N N . ASP A 1 315 ? 79.767 -2.816 -57.709 1.00 59.41 315 ASP A N 1
ATOM 2518 C CA . ASP A 1 315 ? 78.986 -1.588 -57.542 1.00 59.41 315 ASP A CA 1
ATOM 2519 C C . ASP A 1 315 ? 77.987 -1.739 -56.382 1.00 59.41 315 ASP A C 1
ATOM 2521 O O . ASP A 1 315 ? 77.862 -0.845 -55.550 1.00 59.41 315 ASP A O 1
ATOM 2525 N N . GLU A 1 316 ? 77.371 -2.920 -56.248 1.00 62.38 316 GLU A N 1
ATOM 2526 C CA . GLU A 1 316 ? 76.491 -3.270 -55.120 1.00 62.38 316 GLU A CA 1
ATOM 2527 C C . GLU A 1 316 ? 77.234 -3.195 -53.772 1.00 62.38 316 GLU A C 1
ATOM 2529 O O . GLU A 1 316 ? 76.725 -2.606 -52.819 1.00 62.38 316 GLU A O 1
ATOM 2534 N N . ASN A 1 317 ? 78.477 -3.689 -53.701 1.00 67.75 317 ASN A N 1
ATOM 2535 C CA . ASN A 1 317 ? 79.311 -3.578 -52.498 1.00 67.75 317 ASN A CA 1
ATOM 2536 C C . ASN A 1 317 ? 79.711 -2.124 -52.180 1.00 67.75 317 ASN A C 1
ATOM 2538 O O . ASN A 1 317 ? 79.837 -1.775 -51.007 1.00 67.75 317 ASN A O 1
ATOM 2542 N N . GLY A 1 318 ? 79.895 -1.277 -53.200 1.00 76.06 318 GLY A N 1
ATOM 2543 C CA . GLY A 1 318 ? 80.149 0.155 -53.018 1.00 76.06 318 GLY A CA 1
ATOM 2544 C C . GLY A 1 318 ? 78.952 0.866 -52.386 1.00 76.06 318 GLY A C 1
ATOM 2545 O O . GLY A 1 318 ? 79.090 1.482 -51.331 1.00 76.06 318 GLY A O 1
ATOM 2546 N N . VAL A 1 319 ? 77.763 0.691 -52.974 1.00 76.75 319 VAL A N 1
ATOM 2547 C CA . VAL A 1 319 ? 76.509 1.280 -52.471 1.00 76.75 319 VAL A CA 1
ATOM 2548 C C . VAL A 1 319 ? 76.180 0.782 -51.061 1.00 76.75 319 VAL A C 1
ATOM 2550 O O . VAL A 1 319 ? 75.788 1.576 -50.211 1.00 76.75 319 VAL A O 1
ATOM 2553 N N . LEU A 1 320 ? 76.386 -0.506 -50.761 1.00 78.44 320 LEU A N 1
ATOM 2554 C CA . LEU A 1 320 ? 76.184 -1.037 -49.407 1.00 78.44 320 LEU A CA 1
ATOM 2555 C C . LEU A 1 320 ? 77.145 -0.418 -48.377 1.00 78.44 320 LEU A C 1
ATOM 2557 O O . LEU A 1 320 ? 76.729 -0.155 -47.250 1.00 78.44 320 LEU A O 1
ATOM 2561 N N . SER A 1 321 ? 78.399 -0.148 -48.754 1.00 83.00 321 SER A N 1
ATOM 2562 C CA . SER A 1 321 ? 79.371 0.510 -47.870 1.00 83.00 321 SER A CA 1
ATOM 2563 C C . SER A 1 321 ? 79.044 1.988 -47.631 1.00 83.00 321 SER A C 1
ATOM 2565 O O . SER A 1 321 ? 79.241 2.480 -46.521 1.00 83.00 321 SER A O 1
ATOM 2567 N N . GLU A 1 322 ? 78.535 2.694 -48.642 1.00 84.19 322 GLU A N 1
ATOM 2568 C CA . GLU A 1 322 ? 78.083 4.086 -48.524 1.00 84.19 322 GLU A CA 1
ATOM 2569 C C . GLU A 1 322 ? 76.818 4.183 -47.656 1.00 84.19 322 GLU A C 1
ATOM 2571 O O . GLU A 1 322 ? 76.777 4.956 -46.700 1.00 84.19 322 GLU A O 1
ATOM 2576 N N . VAL A 1 323 ? 75.827 3.316 -47.899 1.00 82.88 323 VAL A N 1
ATOM 2577 C CA . VAL A 1 323 ? 74.609 3.202 -47.079 1.00 82.88 323 VAL A CA 1
ATOM 2578 C C . VAL A 1 323 ? 74.924 2.842 -45.626 1.00 82.88 323 VAL A C 1
ATOM 2580 O O . VAL A 1 323 ? 74.214 3.302 -44.734 1.00 82.88 323 VAL A O 1
ATOM 2583 N N . GLN A 1 324 ? 75.964 2.046 -45.355 1.00 87.56 324 GLN A N 1
ATOM 2584 C CA . GLN A 1 324 ? 76.377 1.787 -43.976 1.00 87.56 324 GLN A CA 1
ATOM 2585 C C . GLN A 1 324 ? 77.036 3.018 -43.346 1.00 87.56 324 GLN A C 1
ATOM 2587 O O . GLN A 1 324 ? 76.592 3.440 -42.285 1.00 87.56 324 GLN A O 1
ATOM 2592 N N . SER A 1 325 ? 77.978 3.679 -44.029 1.00 88.81 325 SER A N 1
ATOM 2593 C CA . SER A 1 325 ? 78.600 4.900 -43.494 1.00 88.81 325 SER A CA 1
ATOM 2594 C C . SER A 1 325 ? 77.584 6.018 -43.217 1.00 88.81 325 SER A C 1
ATOM 2596 O O . SER A 1 325 ? 77.735 6.752 -42.244 1.00 88.81 325 SER A O 1
ATOM 2598 N N . LEU A 1 326 ? 76.521 6.125 -44.023 1.00 89.94 326 LEU A N 1
ATOM 2599 C CA . LEU A 1 326 ? 75.425 7.071 -43.789 1.00 89.94 326 LEU A CA 1
ATOM 2600 C C . LEU A 1 326 ? 74.549 6.707 -42.576 1.00 89.94 326 LEU A C 1
ATOM 2602 O O . LEU A 1 326 ? 74.014 7.611 -41.939 1.00 89.94 326 LEU A O 1
ATOM 2606 N N . LYS A 1 327 ? 74.415 5.421 -42.219 1.00 87.81 327 LYS A N 1
ATOM 2607 C CA . LYS A 1 327 ? 73.753 5.005 -40.968 1.00 87.81 327 LYS A CA 1
ATOM 2608 C C . LYS A 1 327 ? 74.611 5.333 -39.755 1.00 87.81 327 LYS A C 1
ATOM 2610 O O . LYS A 1 327 ? 74.097 5.916 -38.813 1.00 87.81 327 LYS A O 1
ATOM 2615 N N . ASP A 1 328 ? 75.903 5.021 -39.811 1.00 90.75 328 ASP A N 1
ATOM 2616 C CA . ASP A 1 328 ? 76.845 5.289 -38.718 1.00 90.75 328 ASP A CA 1
ATOM 2617 C C . ASP A 1 328 ? 76.947 6.817 -38.448 1.00 90.75 328 ASP A C 1
ATOM 2619 O O . ASP A 1 328 ? 77.039 7.275 -37.307 1.00 90.75 328 ASP A O 1
ATOM 2623 N N . GLN A 1 329 ? 76.859 7.635 -39.508 1.00 90.94 329 GLN A N 1
ATOM 2624 C CA . GLN A 1 329 ? 76.738 9.099 -39.419 1.00 90.94 329 GLN A CA 1
ATOM 2625 C C . GLN A 1 329 ? 75.380 9.575 -38.876 1.00 90.94 329 GLN A C 1
ATOM 2627 O O . GLN A 1 329 ? 75.334 10.581 -38.171 1.00 90.94 329 GLN A O 1
ATOM 2632 N N . LEU A 1 330 ? 74.278 8.884 -39.188 1.00 90.38 330 LEU A N 1
ATOM 2633 C CA . LEU A 1 330 ? 72.961 9.203 -38.629 1.00 90.38 330 LEU A CA 1
ATOM 2634 C C . LEU A 1 330 ? 72.914 8.891 -37.128 1.00 90.38 330 LEU A C 1
ATOM 2636 O O . LEU A 1 330 ? 72.520 9.756 -36.356 1.00 90.38 330 LEU A O 1
ATOM 2640 N N . GLU A 1 331 ? 73.379 7.711 -36.715 1.00 93.50 331 GLU A N 1
ATOM 2641 C CA . GLU A 1 331 ? 73.421 7.261 -35.317 1.00 93.50 331 GLU A CA 1
ATOM 2642 C C . GLU A 1 331 ? 74.230 8.239 -34.446 1.00 93.50 331 GLU A C 1
ATOM 2644 O O . GLU A 1 331 ? 73.709 8.786 -33.475 1.00 93.50 331 GLU A O 1
ATOM 2649 N N . THR A 1 332 ? 75.448 8.596 -34.868 1.00 90.69 332 THR A N 1
ATOM 2650 C CA . THR A 1 332 ? 76.274 9.597 -34.158 1.00 90.69 332 THR A CA 1
ATOM 2651 C C . THR A 1 332 ? 75.686 11.016 -34.165 1.00 90.69 332 THR A C 1
ATOM 2653 O O . THR A 1 332 ? 76.010 11.820 -33.286 1.00 90.69 332 THR A O 1
ATOM 2656 N N . CYS A 1 333 ? 74.807 11.354 -35.114 1.00 91.31 333 CYS A N 1
ATOM 2657 C CA . CYS A 1 333 ? 74.070 12.621 -35.123 1.00 91.31 333 CYS A CA 1
ATOM 2658 C C . CYS A 1 333 ? 72.829 12.573 -34.207 1.00 91.31 333 CYS A C 1
ATOM 2660 O O . CYS A 1 333 ? 72.509 13.561 -33.543 1.00 91.31 333 CYS A O 1
ATOM 2662 N N . GLU A 1 334 ? 72.163 11.421 -34.108 1.00 93.62 334 GLU A N 1
ATOM 2663 C CA . GLU A 1 334 ? 71.058 11.180 -33.177 1.00 93.62 334 GLU A CA 1
ATOM 2664 C C . GLU A 1 334 ? 71.537 11.174 -31.716 1.00 93.62 334 GLU A C 1
ATOM 2666 O O . GLU A 1 334 ? 70.883 11.796 -30.877 1.00 93.62 334 GLU A O 1
ATOM 2671 N N . GLU A 1 335 ? 72.709 10.597 -31.421 1.00 94.94 335 GLU A N 1
ATOM 2672 C CA . GLU A 1 335 ? 73.375 10.709 -30.113 1.00 94.94 335 GLU A CA 1
ATOM 2673 C C . GLU A 1 335 ? 73.635 12.178 -29.731 1.00 94.94 335 GLU A C 1
ATOM 2675 O O . GLU A 1 335 ? 73.269 12.616 -28.638 1.00 94.94 335 GLU A O 1
ATOM 2680 N N . GLN A 1 336 ? 74.200 12.973 -30.650 1.00 93.25 336 GLN A N 1
ATOM 2681 C CA . GLN A 1 336 ? 74.458 14.405 -30.434 1.00 93.25 336 GLN A CA 1
ATOM 2682 C C . GLN A 1 336 ? 73.167 15.211 -30.236 1.00 93.25 336 GLN A C 1
ATOM 2684 O O . GLN A 1 336 ? 73.127 16.122 -29.405 1.00 93.25 336 GLN A O 1
ATOM 2689 N N . ARG A 1 337 ? 72.093 14.874 -30.964 1.00 94.06 337 ARG A N 1
ATOM 2690 C CA . ARG A 1 337 ? 70.764 15.467 -30.763 1.00 94.06 337 ARG A CA 1
ATOM 2691 C C . ARG A 1 337 ? 70.248 15.167 -29.357 1.00 94.06 337 ARG A C 1
ATOM 2693 O O . ARG A 1 337 ? 69.786 16.087 -28.687 1.00 94.06 337 ARG A O 1
ATOM 2700 N N . GLU A 1 338 ? 70.349 13.925 -28.885 1.00 94.81 338 GLU A N 1
ATOM 2701 C CA . GLU A 1 338 ? 69.924 13.593 -27.524 1.00 94.81 338 GLU A CA 1
ATOM 2702 C C . GLU A 1 338 ? 70.786 14.258 -26.443 1.00 94.81 338 GLU A C 1
ATOM 2704 O O . GLU A 1 338 ? 70.250 14.686 -25.422 1.00 94.81 338 GLU A O 1
ATOM 2709 N N . ASP A 1 339 ? 72.102 14.377 -26.637 1.00 94.25 339 ASP A N 1
ATOM 2710 C CA . ASP A 1 339 ? 72.979 15.117 -25.721 1.00 94.25 339 ASP A CA 1
ATOM 2711 C C . ASP A 1 339 ? 72.532 16.579 -25.582 1.00 94.25 339 ASP A C 1
ATOM 2713 O O . ASP A 1 339 ? 72.424 17.096 -24.464 1.00 94.25 339 ASP A O 1
ATOM 2717 N N . LEU A 1 340 ? 72.210 17.232 -26.702 1.00 92.56 340 LEU A N 1
ATOM 2718 C CA . LEU A 1 340 ? 71.695 18.602 -26.727 1.00 92.56 340 LEU A CA 1
ATOM 2719 C C . LEU A 1 340 ? 70.284 18.711 -26.131 1.00 92.56 340 LEU A C 1
ATOM 2721 O O . LEU A 1 340 ? 70.016 19.648 -25.383 1.00 92.56 340 LEU A O 1
ATOM 2725 N N . GLU A 1 341 ? 69.393 17.751 -26.385 1.00 94.44 341 GLU A N 1
ATOM 2726 C CA . GLU A 1 341 ? 68.060 17.706 -25.768 1.00 94.44 341 GLU A CA 1
ATOM 2727 C C . GLU A 1 341 ? 68.138 17.485 -24.252 1.00 94.44 341 GLU A C 1
ATOM 2729 O O . GLU A 1 341 ? 67.402 18.123 -23.497 1.00 94.44 341 GLU A O 1
ATOM 2734 N N . ARG A 1 342 ? 69.075 16.655 -23.775 1.00 94.62 342 ARG A N 1
ATOM 2735 C CA . ARG A 1 342 ? 69.325 16.439 -22.342 1.00 94.62 342 ARG A CA 1
ATOM 2736 C C . ARG A 1 342 ? 69.932 17.685 -21.679 1.00 94.62 342 ARG A C 1
ATOM 2738 O O . ARG A 1 342 ? 69.527 18.018 -20.565 1.00 94.62 342 ARG A O 1
ATOM 2745 N N . GLN A 1 343 ? 70.810 18.428 -22.360 1.00 94.31 343 GLN A N 1
ATOM 2746 C CA . GLN A 1 343 ? 71.286 19.745 -21.899 1.00 94.31 343 GLN A CA 1
ATOM 2747 C C . GLN A 1 343 ? 70.160 20.792 -21.869 1.00 94.31 343 GLN A C 1
ATOM 2749 O O . GLN A 1 343 ? 70.008 21.505 -20.878 1.00 94.31 343 GLN A O 1
ATOM 2754 N N . LEU A 1 344 ? 69.327 20.858 -22.911 1.00 93.06 344 LEU A N 1
ATOM 2755 C CA . LEU A 1 344 ? 68.190 21.778 -23.001 1.00 93.06 344 LEU A CA 1
ATOM 2756 C C . LEU A 1 344 ? 67.122 21.469 -21.940 1.00 93.06 344 LEU A C 1
ATOM 2758 O O . LEU A 1 344 ? 66.561 22.389 -21.348 1.00 93.06 344 LEU A O 1
ATOM 2762 N N . ALA A 1 345 ? 66.884 20.193 -21.628 1.00 92.06 345 ALA A N 1
ATOM 2763 C CA . ALA A 1 345 ? 66.020 19.782 -20.524 1.00 92.06 345 ALA A CA 1
ATOM 2764 C C . ALA A 1 345 ? 66.573 20.232 -19.159 1.00 92.06 345 ALA A C 1
ATOM 2766 O O . ALA A 1 345 ? 65.822 20.776 -18.350 1.00 92.06 345 ALA A O 1
ATOM 2767 N N . GLN A 1 346 ? 67.880 20.077 -18.912 1.00 93.94 346 GLN A N 1
ATOM 2768 C CA . GLN A 1 346 ? 68.529 20.562 -17.684 1.00 93.94 346 GLN A CA 1
ATOM 2769 C C . GLN A 1 346 ? 68.480 22.093 -17.572 1.00 93.94 346 GLN A C 1
ATOM 2771 O O . GLN A 1 346 ? 68.146 22.618 -16.509 1.00 93.94 346 GLN A O 1
ATOM 2776 N N . ALA A 1 347 ? 68.738 22.812 -18.668 1.00 90.06 347 ALA A N 1
ATOM 2777 C CA . ALA A 1 347 ? 68.625 24.267 -18.723 1.00 90.06 347 ALA A CA 1
ATOM 2778 C C . ALA A 1 347 ? 67.183 24.733 -18.457 1.00 90.06 347 ALA A C 1
ATOM 2780 O O . ALA A 1 347 ? 66.972 25.630 -17.644 1.00 90.06 347 ALA A O 1
ATOM 2781 N N . ASN A 1 348 ? 66.182 24.079 -19.054 1.00 90.38 348 ASN A N 1
ATOM 2782 C CA . ASN A 1 348 ? 64.771 24.356 -18.778 1.00 90.38 348 ASN A CA 1
ATOM 2783 C C . ASN A 1 348 ? 64.401 24.066 -17.316 1.00 90.38 348 ASN A C 1
ATOM 2785 O O . ASN A 1 348 ? 63.703 24.871 -16.705 1.00 90.38 348 ASN A O 1
ATOM 2789 N N . MET A 1 349 ? 64.898 22.977 -16.719 1.00 92.19 349 MET A N 1
ATOM 2790 C CA . MET A 1 349 ? 64.700 22.709 -15.289 1.00 92.19 349 MET A CA 1
ATOM 2791 C C . MET A 1 349 ? 65.290 23.829 -14.422 1.00 92.19 349 MET A C 1
ATOM 2793 O O . MET A 1 349 ? 64.585 24.343 -13.554 1.00 92.19 349 MET A O 1
ATOM 2797 N N . ALA A 1 350 ? 66.523 24.267 -14.693 1.00 93.12 350 ALA A N 1
ATOM 2798 C CA . ALA A 1 350 ? 67.144 25.392 -13.993 1.00 93.12 350 ALA A CA 1
ATOM 2799 C C . ALA A 1 350 ? 66.355 26.703 -14.183 1.00 93.12 350 ALA A C 1
ATOM 2801 O O . ALA A 1 350 ? 66.111 27.417 -13.215 1.00 93.12 350 ALA A O 1
ATOM 2802 N N . VAL A 1 351 ? 65.865 26.987 -15.395 1.00 91.88 351 VAL A N 1
ATOM 2803 C CA . VAL A 1 351 ? 64.990 28.140 -15.666 1.00 91.88 351 VAL A CA 1
ATOM 2804 C C . VAL A 1 351 ? 63.676 28.042 -14.886 1.00 91.88 351 VAL A C 1
ATOM 2806 O O . VAL A 1 351 ? 63.258 29.040 -14.311 1.00 91.88 351 VAL A O 1
ATOM 2809 N N . THR A 1 352 ? 63.037 26.871 -14.788 1.00 89.81 352 THR A N 1
ATOM 2810 C CA . THR A 1 352 ? 61.810 26.719 -13.977 1.00 89.81 352 THR A CA 1
ATOM 2811 C C . THR A 1 352 ? 62.063 26.844 -12.472 1.00 89.81 352 THR A C 1
ATOM 2813 O O . THR A 1 352 ? 61.207 27.369 -11.764 1.00 89.81 352 THR A O 1
ATOM 2816 N N . GLN A 1 353 ? 63.237 26.428 -11.982 1.00 92.44 353 GLN A N 1
ATOM 2817 C CA . GLN A 1 353 ? 63.650 26.635 -10.589 1.00 92.44 353 GLN A CA 1
ATOM 2818 C C . GLN A 1 353 ? 63.866 28.125 -10.312 1.00 92.44 353 GLN A C 1
ATOM 2820 O O . GLN A 1 353 ? 63.233 28.667 -9.412 1.00 92.44 353 GLN A O 1
ATOM 2825 N N . LEU A 1 354 ? 64.638 28.816 -11.157 1.00 90.81 354 LEU A N 1
ATOM 2826 C CA . LEU A 1 354 ? 64.856 30.262 -11.063 1.00 90.81 354 LEU A CA 1
ATOM 2827 C C . LEU A 1 354 ? 63.557 31.066 -11.238 1.00 90.81 354 LEU A C 1
ATOM 2829 O O . LEU A 1 354 ? 63.379 32.073 -10.568 1.00 90.81 354 LEU A O 1
ATOM 2833 N N . GLN A 1 355 ? 62.610 30.629 -12.073 1.00 88.19 355 GLN A N 1
ATOM 2834 C CA . GLN A 1 355 ? 61.271 31.233 -12.156 1.00 88.19 355 GLN A CA 1
ATOM 2835 C C . GLN A 1 355 ? 60.439 31.001 -10.885 1.00 88.19 355 GLN A C 1
ATOM 2837 O O . GLN A 1 355 ? 59.620 31.850 -10.535 1.00 88.19 355 GLN A O 1
ATOM 2842 N N . GLY A 1 356 ? 60.638 29.874 -10.196 1.00 87.94 356 GLY A N 1
ATOM 2843 C CA . GLY A 1 356 ? 60.065 29.607 -8.877 1.00 87.94 356 GLY A CA 1
ATOM 2844 C C . GLY A 1 356 ? 60.666 30.509 -7.800 1.00 87.94 356 GLY A C 1
ATOM 2845 O O . GLY A 1 356 ? 59.922 31.156 -7.074 1.00 87.94 356 GLY A O 1
ATOM 2846 N N . GLU A 1 357 ? 61.994 30.625 -7.754 1.00 89.94 357 GLU A N 1
ATOM 2847 C CA . GLU A 1 357 ? 62.716 31.513 -6.833 1.00 89.94 357 GLU A CA 1
ATOM 2848 C C . GLU A 1 357 ? 62.386 32.990 -7.083 1.00 89.94 357 GLU A C 1
ATOM 2850 O O . GLU A 1 357 ? 62.098 33.716 -6.137 1.00 89.94 357 GLU A O 1
ATOM 2855 N N . VAL A 1 358 ? 62.344 33.434 -8.344 1.00 88.75 358 VAL A N 1
ATOM 2856 C CA . VAL A 1 358 ? 61.912 34.791 -8.719 1.00 88.75 358 VAL A CA 1
ATOM 2857 C C . VAL A 1 358 ? 60.459 35.033 -8.321 1.00 88.75 358 VAL A C 1
ATOM 2859 O O . VAL A 1 358 ? 60.162 36.118 -7.835 1.00 88.75 358 VAL A O 1
ATOM 2862 N N . ARG A 1 359 ? 59.561 34.045 -8.453 1.00 86.75 359 ARG A N 1
ATOM 2863 C CA . ARG A 1 359 ? 58.183 34.179 -7.959 1.00 86.75 359 ARG A CA 1
ATOM 2864 C C . ARG A 1 359 ? 58.142 34.278 -6.439 1.00 86.75 359 ARG A C 1
ATOM 2866 O O . ARG A 1 359 ? 57.533 35.204 -5.936 1.00 86.75 359 ARG A O 1
ATOM 2873 N N . GLU A 1 360 ? 58.836 33.403 -5.716 1.00 85.50 360 GLU A N 1
ATOM 2874 C CA . GLU A 1 360 ? 58.929 33.483 -4.255 1.00 85.50 360 GLU A CA 1
ATOM 2875 C C . GLU A 1 360 ? 59.518 34.816 -3.775 1.00 85.50 360 GLU A C 1
ATOM 2877 O O . GLU A 1 360 ? 59.081 35.349 -2.759 1.00 85.50 360 GLU A O 1
ATOM 2882 N N . LEU A 1 361 ? 60.521 35.355 -4.472 1.00 83.06 361 LEU A N 1
ATOM 2883 C CA . LEU A 1 361 ? 61.097 36.666 -4.178 1.00 83.06 361 LEU A CA 1
ATOM 2884 C C . LEU A 1 361 ? 60.123 37.795 -4.526 1.00 83.06 361 LEU A C 1
ATOM 2886 O O . LEU A 1 361 ? 60.017 38.740 -3.756 1.00 83.06 361 LEU A O 1
ATOM 2890 N N . GLN A 1 362 ? 59.378 37.692 -5.627 1.00 80.69 362 GLN A N 1
ATOM 2891 C CA . GLN A 1 362 ? 58.378 38.685 -6.017 1.00 80.69 362 GLN A CA 1
ATOM 2892 C C . GLN A 1 362 ? 57.127 38.647 -5.127 1.00 80.69 362 GLN A C 1
ATOM 2894 O O . GLN A 1 362 ? 56.552 39.695 -4.858 1.00 80.69 362 GLN A O 1
ATOM 2899 N N . ASP A 1 363 ? 56.745 37.484 -4.599 1.00 79.00 363 ASP A N 1
ATOM 2900 C CA . ASP A 1 363 ? 55.702 37.346 -3.581 1.00 79.00 363 ASP A CA 1
ATOM 2901 C C . ASP A 1 363 ? 56.175 37.952 -2.245 1.00 79.00 363 ASP A C 1
ATOM 2903 O O . ASP A 1 363 ? 55.434 38.707 -1.622 1.00 79.00 363 ASP A O 1
ATOM 2907 N N . LYS A 1 364 ? 57.440 37.731 -1.849 1.00 79.69 364 LYS A N 1
ATOM 2908 C CA . LYS A 1 364 ? 58.057 38.375 -0.666 1.00 79.69 364 LYS A CA 1
ATOM 2909 C C . LYS A 1 364 ? 58.221 39.891 -0.829 1.00 79.69 364 LYS A C 1
ATOM 2911 O O . LYS A 1 364 ? 58.109 40.609 0.159 1.00 79.69 364 LYS A O 1
ATOM 2916 N N . VAL A 1 365 ? 58.458 40.383 -2.048 1.00 73.44 365 VAL A N 1
ATOM 2917 C CA . VAL A 1 365 ? 58.433 41.821 -2.367 1.00 73.44 365 VAL A CA 1
ATOM 2918 C C . VAL A 1 365 ? 56.998 42.349 -2.332 1.00 73.44 365 VAL A C 1
ATOM 2920 O O . VAL A 1 365 ? 56.767 43.342 -1.670 1.00 73.44 365 VAL A O 1
ATOM 2923 N N . ASN A 1 366 ? 56.003 41.655 -2.893 1.00 64.94 366 ASN A N 1
ATOM 2924 C CA . ASN A 1 366 ? 54.593 42.068 -2.801 1.00 64.94 366 ASN A CA 1
ATOM 2925 C C . ASN A 1 366 ? 54.029 42.044 -1.360 1.00 64.94 366 ASN A C 1
ATOM 2927 O O . ASN A 1 366 ? 53.107 42.801 -1.056 1.00 64.94 366 ASN A O 1
ATOM 2931 N N . GLU A 1 367 ? 54.541 41.188 -0.466 1.00 62.69 367 GLU A N 1
ATOM 2932 C CA . GLU A 1 367 ? 54.238 41.258 0.975 1.00 62.69 367 GLU A CA 1
ATOM 2933 C C . GLU A 1 367 ? 55.028 42.365 1.700 1.00 62.69 367 GLU A C 1
ATOM 2935 O O . GLU A 1 367 ? 54.568 42.852 2.735 1.00 62.69 367 GLU A O 1
ATOM 2940 N N . GLY A 1 368 ? 56.184 42.772 1.162 1.00 58.09 368 GLY A N 1
ATOM 2941 C CA . GLY A 1 368 ? 57.033 43.854 1.673 1.00 58.09 368 GLY A CA 1
ATOM 2942 C C . GLY A 1 368 ? 56.615 45.260 1.225 1.00 58.09 368 GLY A C 1
ATOM 2943 O O . GLY A 1 368 ? 56.691 46.183 2.032 1.00 58.09 368 GLY A O 1
ATOM 2944 N N . ASP A 1 369 ? 56.100 45.412 0.001 1.00 50.59 369 ASP A N 1
ATOM 2945 C CA . ASP A 1 369 ? 55.655 46.661 -0.646 1.00 50.59 369 ASP A CA 1
ATOM 2946 C C . ASP A 1 369 ? 54.292 47.135 -0.092 1.00 50.59 369 ASP A C 1
ATOM 2948 O O . ASP A 1 369 ? 53.339 47.472 -0.802 1.00 50.59 369 ASP A O 1
ATOM 2952 N N . LYS A 1 370 ? 54.210 47.161 1.239 1.00 46.97 370 LYS A N 1
ATOM 2953 C CA . LYS A 1 370 ? 53.249 47.929 2.029 1.00 46.97 370 LYS A CA 1
ATOM 2954 C C . LYS A 1 370 ? 53.907 49.107 2.754 1.00 46.97 370 LYS A C 1
ATOM 2956 O O . LYS A 1 370 ? 53.311 49.592 3.705 1.00 46.97 370 LYS A O 1
ATOM 2961 N N . ASP A 1 371 ? 55.057 49.585 2.274 1.00 41.59 371 ASP A N 1
ATOM 2962 C CA . ASP A 1 371 ? 55.556 50.948 2.501 1.00 41.59 371 ASP A CA 1
ATOM 2963 C C . ASP A 1 371 ? 56.472 51.409 1.332 1.00 41.59 371 ASP A C 1
ATOM 2965 O O . ASP A 1 371 ? 57.386 50.693 0.937 1.00 41.59 371 ASP A O 1
ATOM 2969 N N . ASP A 1 372 ? 56.208 52.627 0.836 1.00 36.41 372 ASP A N 1
ATOM 2970 C CA . ASP A 1 372 ? 57.018 53.534 -0.015 1.00 36.41 372 ASP A CA 1
ATOM 2971 C C . ASP A 1 372 ? 57.453 53.227 -1.486 1.00 36.41 372 ASP A C 1
ATOM 2973 O O . ASP A 1 372 ? 57.766 52.123 -1.918 1.00 36.41 372 ASP A O 1
ATOM 2977 N N . GLU A 1 373 ? 57.485 54.322 -2.268 1.00 33.97 373 GLU A N 1
ATOM 2978 C CA . GLU A 1 373 ? 57.997 54.519 -3.651 1.00 33.97 373 GLU A CA 1
ATOM 2979 C C . GLU A 1 373 ? 59.500 54.955 -3.635 1.00 33.97 373 GLU A C 1
ATOM 2981 O O . GLU A 1 373 ? 60.034 55.188 -2.549 1.00 33.97 373 GLU A O 1
ATOM 2986 N N . PRO A 1 374 ? 60.182 55.326 -4.755 1.00 47.38 374 PRO A N 1
ATOM 2987 C CA . PRO A 1 374 ? 60.231 54.843 -6.156 1.00 47.38 374 PRO A CA 1
ATOM 2988 C C . PRO A 1 374 ? 61.693 54.556 -6.643 1.00 47.38 374 PRO A C 1
ATOM 2990 O O . PRO A 1 374 ? 62.638 54.731 -5.876 1.00 47.38 374 PRO A O 1
ATOM 2993 N N . GLY A 1 375 ? 61.958 54.204 -7.931 1.00 31.03 375 GLY A N 1
ATOM 2994 C CA . GLY A 1 375 ? 63.359 53.866 -8.321 1.00 31.03 375 GLY A CA 1
ATOM 2995 C C . GLY A 1 375 ? 63.937 53.800 -9.763 1.00 31.03 375 GLY A C 1
ATOM 2996 O O . GLY A 1 375 ? 65.047 53.314 -9.875 1.00 31.03 375 GLY A O 1
ATOM 2997 N N . ASN A 1 376 ? 63.288 54.275 -10.839 1.00 33.50 376 ASN A N 1
ATOM 2998 C CA . ASN A 1 376 ? 63.881 54.883 -12.078 1.00 33.50 376 ASN A CA 1
ATOM 2999 C C . ASN A 1 376 ? 65.222 54.389 -12.774 1.00 33.50 376 ASN A C 1
ATOM 3001 O O . ASN A 1 376 ? 66.277 54.331 -12.156 1.00 33.50 376 ASN A O 1
ATOM 3005 N N . ARG A 1 377 ? 65.225 54.353 -14.134 1.00 31.17 377 ARG A N 1
ATOM 3006 C CA . ARG A 1 377 ? 66.367 54.327 -15.132 1.00 31.17 377 ARG A CA 1
ATOM 3007 C C . ARG A 1 377 ? 67.074 52.983 -15.465 1.00 31.17 377 ARG A C 1
ATOM 3009 O O . ARG A 1 377 ? 67.466 52.253 -14.573 1.00 31.17 377 ARG A O 1
ATOM 3016 N N . SER A 1 378 ? 67.110 52.528 -16.740 1.00 32.69 378 SER A N 1
ATOM 3017 C CA . SER A 1 378 ? 68.018 52.839 -17.904 1.00 32.69 378 SER A CA 1
ATOM 3018 C C . SER A 1 378 ? 69.405 52.147 -17.821 1.00 32.69 378 SER A C 1
ATOM 3020 O O . SER A 1 378 ? 69.985 52.149 -16.748 1.00 32.69 378 SER A O 1
ATOM 3022 N N . VAL A 1 379 ? 70.004 51.506 -18.850 1.00 37.81 379 VAL A N 1
ATOM 3023 C CA . VAL A 1 379 ? 70.551 51.967 -20.171 1.00 37.81 379 VAL A CA 1
ATOM 3024 C C . VAL A 1 379 ? 70.893 50.709 -21.058 1.00 37.81 379 VAL A C 1
ATOM 3026 O O . VAL A 1 379 ? 71.045 49.638 -20.474 1.00 37.81 379 VAL A O 1
ATOM 3029 N N . PRO A 1 380 ? 71.001 50.749 -22.418 1.00 41.25 380 PRO A N 1
ATOM 3030 C CA . PRO A 1 380 ? 71.111 49.536 -23.278 1.00 41.25 380 PRO A CA 1
ATOM 3031 C C . PRO A 1 380 ? 72.523 49.117 -23.806 1.00 41.25 380 PRO A C 1
ATOM 3033 O O . PRO A 1 380 ? 73.456 49.907 -23.737 1.00 41.25 380 PRO A O 1
ATOM 3036 N N . LEU A 1 381 ? 72.594 47.880 -24.365 1.00 38.66 381 LEU A N 1
ATOM 3037 C CA . LEU A 1 381 ? 73.458 47.240 -25.423 1.00 38.66 381 LEU A CA 1
ATOM 3038 C C . LEU A 1 381 ? 74.768 47.933 -25.903 1.00 38.66 381 LEU A C 1
ATOM 3040 O O . LEU A 1 381 ? 74.721 49.146 -26.101 1.00 38.66 381 LEU A O 1
ATOM 3044 N N . PRO A 1 382 ? 75.884 47.221 -26.271 1.00 45.41 382 PRO A N 1
ATOM 3045 C CA . PRO A 1 382 ? 75.972 45.990 -27.125 1.00 45.41 382 PRO A CA 1
ATOM 3046 C C . PRO A 1 382 ? 77.172 45.042 -26.727 1.00 45.41 382 PRO A C 1
ATOM 3048 O O . PRO A 1 382 ? 77.477 45.036 -25.537 1.00 45.41 382 PRO A O 1
ATOM 3051 N N . PRO A 1 383 ? 77.977 44.348 -27.598 1.00 46.97 383 PRO A N 1
ATOM 3052 C CA . PRO A 1 383 ? 77.791 43.533 -28.837 1.00 46.97 383 PRO A CA 1
ATOM 3053 C C . PRO A 1 383 ? 78.312 42.039 -28.736 1.00 46.97 383 PRO A C 1
ATOM 3055 O O . PRO A 1 383 ? 78.896 41.671 -27.722 1.00 46.97 383 PRO A O 1
ATOM 3058 N N . PRO A 1 384 ? 78.154 41.167 -29.774 1.00 44.94 384 PRO A N 1
ATOM 3059 C CA . PRO A 1 384 ? 78.692 39.770 -29.866 1.00 44.94 384 PRO A CA 1
ATOM 3060 C C . PRO A 1 384 ? 80.056 39.656 -30.624 1.00 44.94 384 PRO A C 1
ATOM 3062 O O . PRO A 1 384 ? 80.531 40.706 -31.066 1.00 44.94 384 PRO A O 1
ATOM 3065 N N . PRO A 1 385 ? 80.682 38.462 -30.899 1.00 45.34 385 PRO A N 1
ATOM 3066 C CA . PRO A 1 385 ? 80.372 37.038 -30.590 1.00 45.34 385 PRO A CA 1
ATOM 3067 C C . PRO A 1 385 ? 81.450 36.416 -29.626 1.00 45.34 385 PRO A C 1
ATOM 3069 O O . PRO A 1 385 ? 81.584 37.079 -28.598 1.00 45.34 385 PRO A O 1
ATOM 3072 N N . PRO A 1 386 ? 82.226 35.279 -29.784 1.00 43.59 386 PRO A N 1
ATOM 3073 C CA . PRO A 1 386 ? 82.429 34.205 -30.813 1.00 43.59 386 PRO A CA 1
ATOM 3074 C C . PRO A 1 386 ? 82.198 32.718 -30.334 1.00 43.59 386 PRO A C 1
ATOM 3076 O O . PRO A 1 386 ? 81.919 32.506 -29.156 1.00 43.59 386 PRO A O 1
ATOM 3079 N N . PRO A 1 387 ? 82.336 31.673 -31.202 1.00 47.44 387 PRO A N 1
ATOM 3080 C CA . PRO A 1 387 ? 82.224 30.230 -30.846 1.00 47.44 387 PRO A CA 1
ATOM 3081 C C . PRO A 1 387 ? 83.572 29.477 -30.566 1.00 47.44 387 PRO A C 1
ATOM 3083 O O . PRO A 1 387 ? 84.635 30.055 -30.803 1.00 47.44 387 PRO A O 1
ATOM 3086 N N . PRO A 1 388 ? 83.566 28.204 -30.071 1.00 50.16 388 PRO A N 1
ATOM 3087 C CA . PRO A 1 388 ? 84.717 27.567 -29.385 1.00 50.16 388 PRO A CA 1
ATOM 3088 C C . PRO A 1 388 ? 85.403 26.349 -30.081 1.00 50.16 388 PRO A C 1
ATOM 3090 O O . PRO A 1 388 ? 84.811 25.724 -30.960 1.00 50.16 388 PRO A O 1
ATOM 3093 N N . PRO A 1 389 ? 86.606 25.934 -29.611 1.00 43.81 389 PRO A N 1
ATOM 3094 C CA . PRO A 1 389 ? 87.210 24.600 -29.805 1.00 43.81 389 PRO A CA 1
ATOM 3095 C C . PRO A 1 389 ? 87.251 23.729 -28.503 1.00 43.81 389 PRO A C 1
ATOM 3097 O O . PRO A 1 389 ? 86.947 24.252 -27.430 1.00 43.81 389 PRO A O 1
ATOM 3100 N N . PRO A 1 390 ? 87.592 22.413 -28.555 1.00 50.28 390 PRO A N 1
ATOM 3101 C CA . PRO A 1 390 ? 87.104 21.427 -27.565 1.00 50.28 390 PRO A CA 1
ATOM 3102 C C . PRO A 1 390 ? 88.147 20.704 -26.667 1.00 50.28 390 PRO A C 1
ATOM 3104 O O . PRO A 1 390 ? 89.337 20.681 -26.969 1.00 50.28 390 PRO A O 1
ATOM 3107 N N . ALA A 1 391 ? 87.618 19.970 -25.666 1.00 35.69 391 ALA A N 1
ATOM 3108 C CA . ALA A 1 391 ? 88.253 18.929 -24.820 1.00 35.69 391 ALA A CA 1
ATOM 3109 C C . ALA A 1 391 ? 89.341 19.426 -23.818 1.00 35.69 391 ALA A C 1
ATOM 3111 O O . ALA A 1 391 ? 89.939 20.473 -24.020 1.00 35.69 391 ALA A O 1
ATOM 3112 N N . THR A 1 392 ? 89.626 18.782 -22.671 1.00 32.38 392 THR A N 1
ATOM 3113 C CA . THR A 1 392 ? 89.662 17.335 -22.359 1.00 32.38 392 THR A CA 1
ATOM 3114 C C . THR A 1 392 ? 89.407 16.977 -20.868 1.00 32.38 392 THR A C 1
ATOM 3116 O O . THR A 1 392 ? 89.455 17.830 -19.990 1.00 32.38 392 THR A O 1
ATOM 3119 N N . THR A 1 393 ? 89.326 15.661 -20.590 1.00 31.44 393 THR A N 1
ATOM 3120 C CA . THR A 1 393 ? 89.802 14.937 -19.371 1.00 31.44 393 THR A CA 1
ATOM 3121 C C . THR A 1 393 ? 89.128 15.094 -17.988 1.00 31.44 393 THR A C 1
ATOM 3123 O O . THR A 1 393 ? 89.215 16.141 -17.368 1.00 31.44 393 THR A O 1
ATOM 3126 N N . VAL A 1 394 ? 88.662 13.944 -17.451 1.00 32.66 394 VAL A N 1
ATOM 3127 C CA . VAL A 1 394 ? 89.037 13.313 -16.144 1.00 32.66 394 VAL A CA 1
ATOM 3128 C C . VAL A 1 394 ? 88.913 14.204 -14.876 1.00 32.66 394 VAL A C 1
ATOM 3130 O O . VAL A 1 394 ? 89.613 15.191 -14.718 1.00 32.66 394 VAL A O 1
ATOM 3133 N N . THR A 1 395 ? 88.120 13.862 -13.846 1.00 32.09 395 THR A N 1
ATOM 3134 C CA . THR A 1 395 ? 88.333 12.690 -12.960 1.00 32.09 395 THR A CA 1
ATOM 3135 C C . THR A 1 395 ? 87.083 12.299 -12.145 1.00 32.09 395 THR A C 1
ATOM 3137 O O . THR A 1 395 ? 86.229 13.128 -11.850 1.00 32.09 395 THR A O 1
ATOM 3140 N N . ASN A 1 396 ? 87.026 11.037 -11.704 1.00 35.50 396 ASN A N 1
ATOM 3141 C CA . ASN A 1 396 ? 86.064 10.482 -10.736 1.00 35.50 396 ASN A CA 1
ATOM 3142 C C . ASN A 1 396 ? 86.020 11.235 -9.385 1.00 35.50 396 ASN A C 1
ATOM 3144 O O . ASN A 1 396 ? 87.080 11.628 -8.898 1.00 35.50 396 ASN A O 1
ATOM 3148 N N . SER A 1 397 ? 84.870 11.221 -8.682 1.00 32.91 397 SER A N 1
ATOM 3149 C CA . SER A 1 397 ? 84.785 10.697 -7.293 1.00 32.91 397 SER A CA 1
ATOM 3150 C C . SER A 1 397 ? 83.356 10.547 -6.733 1.00 32.91 397 SER A C 1
ATOM 3152 O O . SER A 1 397 ? 82.536 11.457 -6.744 1.00 32.91 397 SER A O 1
ATOM 3154 N N . VAL A 1 398 ? 83.120 9.358 -6.184 1.00 40.56 398 VAL A N 1
ATOM 3155 C CA . VAL A 1 398 ? 82.005 8.873 -5.342 1.00 40.56 398 VAL A CA 1
ATOM 3156 C C . VAL A 1 398 ? 82.305 9.130 -3.835 1.00 40.56 398 VAL A C 1
ATOM 3158 O O . VAL A 1 398 ? 83.442 9.503 -3.549 1.00 40.56 398 VAL A O 1
ATOM 3161 N N . PRO A 1 399 ? 81.461 8.778 -2.824 1.00 56.84 399 PRO A N 1
ATOM 3162 C CA . PRO A 1 399 ? 79.983 8.703 -2.705 1.00 56.84 399 PRO A CA 1
ATOM 3163 C C . PRO A 1 399 ? 79.420 9.220 -1.325 1.00 56.84 399 PRO A C 1
ATOM 3165 O O . PRO A 1 399 ? 80.152 9.739 -0.494 1.00 56.84 399 PRO A O 1
ATOM 3168 N N . VAL A 1 400 ? 78.133 8.920 -1.030 1.00 36.81 400 VAL A N 1
ATOM 3169 C CA . VAL A 1 400 ? 77.435 8.814 0.297 1.00 36.81 400 VAL A CA 1
ATOM 3170 C C . VAL A 1 400 ? 77.254 10.060 1.206 1.00 36.81 400 VAL A C 1
ATOM 3172 O O . VAL A 1 400 ? 78.222 10.693 1.596 1.00 36.81 400 VAL A O 1
ATOM 3175 N N . LEU A 1 401 ? 76.032 10.276 1.748 1.00 38.03 401 LEU A N 1
ATOM 3176 C CA . LEU A 1 401 ? 75.687 10.048 3.184 1.00 38.03 401 LEU A CA 1
ATOM 3177 C C . LEU A 1 401 ? 74.256 10.491 3.623 1.00 38.03 401 LEU A C 1
ATOM 3179 O O . LEU A 1 401 ? 73.988 11.648 3.908 1.00 38.03 401 LEU A O 1
ATOM 3183 N N . ARG A 1 402 ? 73.404 9.483 3.878 1.00 33.59 402 ARG A N 1
ATOM 3184 C CA . ARG A 1 402 ? 72.518 9.303 5.062 1.00 33.59 402 ARG A CA 1
ATOM 3185 C C . ARG A 1 402 ? 71.467 10.357 5.511 1.00 33.59 402 ARG A C 1
ATOM 3187 O O . ARG A 1 402 ? 71.779 11.331 6.178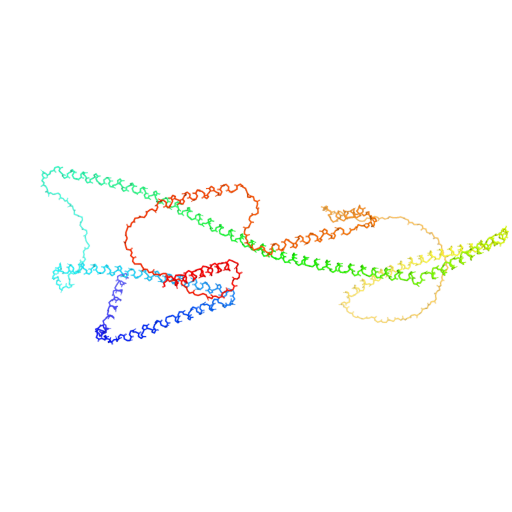 1.00 33.59 402 ARG A O 1
ATOM 3194 N N . LYS A 1 403 ? 70.227 9.834 5.553 1.00 37.03 403 LYS A N 1
ATOM 3195 C CA . LYS A 1 403 ? 69.262 9.838 6.689 1.00 37.03 403 LYS A CA 1
ATOM 3196 C C . LYS A 1 403 ? 68.617 11.163 7.147 1.00 37.03 403 LYS A C 1
ATOM 3198 O O . LYS A 1 403 ? 69.227 11.961 7.851 1.00 37.03 403 LYS A O 1
ATOM 3203 N N . LYS A 1 404 ? 67.280 11.129 7.171 1.00 31.33 404 LYS A N 1
ATOM 3204 C CA . LYS A 1 404 ? 66.539 11.294 8.437 1.00 31.33 404 LYS A CA 1
ATOM 3205 C C . LYS A 1 404 ? 65.340 10.345 8.477 1.00 31.33 404 LYS A C 1
ATOM 3207 O O . LYS A 1 404 ? 64.745 10.062 7.447 1.00 31.33 404 LYS A O 1
ATOM 3212 N N . ALA A 1 405 ? 65.028 9.820 9.657 1.00 38.53 405 ALA A N 1
ATOM 3213 C CA . ALA A 1 405 ? 63.895 8.928 9.889 1.00 38.53 405 ALA A CA 1
ATOM 3214 C C . ALA A 1 405 ? 63.176 9.352 11.172 1.00 38.53 405 ALA A C 1
ATOM 3216 O O . ALA A 1 405 ? 63.830 9.801 12.118 1.00 38.53 405 ALA A O 1
ATOM 3217 N N . ARG A 1 406 ? 61.853 9.167 11.227 1.00 34.78 406 ARG A N 1
ATOM 3218 C CA . ARG A 1 406 ? 61.076 9.206 12.470 1.00 34.78 406 ARG A CA 1
ATOM 3219 C C . ARG A 1 406 ? 60.070 8.053 12.503 1.00 34.78 406 ARG A C 1
ATOM 3221 O O . ARG A 1 406 ? 59.347 7.821 11.544 1.00 34.78 406 ARG A O 1
ATOM 3228 N N . LYS A 1 407 ? 60.090 7.339 13.629 1.00 34.75 407 LYS A N 1
ATOM 3229 C CA . LYS A 1 407 ? 59.029 6.467 14.159 1.00 34.75 407 LYS A CA 1
ATOM 3230 C C . LYS A 1 407 ? 57.898 7.345 14.735 1.00 34.75 407 LYS A C 1
ATOM 3232 O O . LYS A 1 407 ? 58.174 8.506 15.030 1.00 34.75 407 LYS A O 1
ATOM 3237 N N . ALA A 1 408 ? 56.680 6.871 14.991 1.00 33.62 408 ALA A N 1
ATOM 3238 C CA . ALA A 1 408 ? 55.968 5.634 14.624 1.00 33.62 408 ALA A CA 1
ATOM 3239 C C . ALA A 1 408 ? 54.454 5.876 14.847 1.00 33.62 408 ALA A C 1
ATOM 3241 O O . ALA A 1 408 ? 54.088 6.945 15.330 1.00 33.62 408 ALA A O 1
ATOM 3242 N N . GLU A 1 409 ? 53.601 4.916 14.473 1.00 32.84 409 GLU A N 1
ATOM 3243 C CA . GLU A 1 409 ? 52.626 4.185 15.328 1.00 32.84 409 GLU A CA 1
ATOM 3244 C C . GLU A 1 409 ? 51.583 3.461 14.426 1.00 32.84 409 GLU A C 1
ATOM 3246 O O . GLU A 1 409 ? 51.600 3.692 13.212 1.00 32.84 409 GLU A O 1
ATOM 3251 N N . PRO A 1 410 ? 50.803 2.462 14.904 1.00 41.12 410 PRO A N 1
ATOM 3252 C CA . PRO A 1 410 ? 50.596 1.254 14.102 1.00 41.12 410 PRO A CA 1
ATOM 3253 C C . PRO A 1 410 ? 49.178 1.007 13.559 1.00 41.12 410 PRO A C 1
ATOM 3255 O O . PRO A 1 410 ? 48.173 1.464 14.089 1.00 41.12 410 PRO A O 1
ATOM 3258 N N . HIS A 1 411 ? 49.151 0.159 12.526 1.00 39.78 411 HIS A N 1
ATOM 3259 C CA . HIS A 1 411 ? 48.076 -0.757 12.124 1.00 39.78 411 HIS A CA 1
ATOM 3260 C C . HIS A 1 411 ? 46.612 -0.315 12.307 1.00 39.78 411 HIS A C 1
ATOM 3262 O O . HIS A 1 411 ? 45.940 -0.676 13.271 1.00 39.78 411 HIS A O 1
ATOM 3268 N N . THR A 1 412 ? 46.043 0.209 11.221 1.00 43.72 412 THR A N 1
ATOM 3269 C CA . THR A 1 412 ? 44.798 -0.388 10.707 1.00 43.72 412 THR A CA 1
ATOM 3270 C C . THR A 1 412 ? 45.161 -1.352 9.568 1.00 43.72 412 THR A C 1
ATOM 3272 O O . THR A 1 412 ? 46.155 -1.111 8.877 1.00 43.72 412 THR A O 1
ATOM 3275 N N . PRO A 1 413 ? 44.437 -2.469 9.365 1.00 53.44 413 PRO A N 1
ATOM 3276 C CA . PRO A 1 413 ? 44.581 -3.253 8.143 1.00 53.44 413 PRO A CA 1
ATOM 3277 C C . PRO A 1 413 ? 44.009 -2.428 6.986 1.00 53.44 413 PRO A C 1
ATOM 3279 O O . PRO A 1 413 ? 42.833 -2.063 7.015 1.00 53.44 413 PRO A O 1
ATOM 3282 N N . ASP A 1 414 ? 44.834 -2.104 5.990 1.00 61.75 414 ASP A N 1
ATOM 3283 C CA . ASP A 1 414 ? 44.441 -1.191 4.915 1.00 61.75 414 ASP A CA 1
ATOM 3284 C C . ASP A 1 414 ? 43.501 -1.892 3.919 1.00 61.75 414 ASP A C 1
ATOM 3286 O O . ASP A 1 414 ? 43.898 -2.471 2.906 1.00 61.75 414 ASP A O 1
ATOM 3290 N N . THR A 1 415 ? 42.210 -1.874 4.253 1.00 67.50 415 THR A N 1
ATOM 3291 C CA . THR A 1 415 ? 41.145 -2.536 3.492 1.00 67.50 415 THR A CA 1
ATOM 3292 C C . THR A 1 415 ? 41.014 -2.001 2.070 1.00 67.50 415 THR A C 1
ATOM 3294 O O . THR A 1 415 ? 40.533 -2.728 1.203 1.00 67.50 415 THR A O 1
ATOM 3297 N N . ARG A 1 416 ? 41.478 -0.772 1.795 1.00 66.62 416 ARG A N 1
ATOM 3298 C CA . ARG A 1 416 ? 41.535 -0.226 0.434 1.00 66.62 416 ARG A CA 1
ATOM 3299 C C . ARG A 1 416 ? 42.671 -0.851 -0.365 1.00 66.62 416 ARG A C 1
ATOM 3301 O O . ARG A 1 416 ? 42.431 -1.244 -1.503 1.00 66.62 416 ARG A O 1
ATOM 3308 N N . ALA A 1 417 ? 43.858 -0.996 0.225 1.00 78.00 417 ALA A N 1
ATOM 3309 C CA . ALA A 1 417 ? 44.977 -1.680 -0.422 1.00 78.00 417 ALA A CA 1
ATOM 3310 C C . ALA A 1 417 ? 44.622 -3.142 -0.745 1.00 78.00 417 ALA A C 1
ATOM 3312 O O . ALA A 1 417 ? 44.702 -3.542 -1.904 1.00 78.00 417 ALA A O 1
ATOM 3313 N N . ASN A 1 418 ? 44.101 -3.895 0.234 1.00 77.12 418 ASN A N 1
ATOM 3314 C CA . ASN A 1 418 ? 43.667 -5.281 0.019 1.00 77.12 418 ASN A CA 1
ATOM 3315 C C . ASN A 1 418 ? 42.558 -5.401 -1.042 1.00 77.12 418 ASN A C 1
ATOM 3317 O O . ASN A 1 418 ? 42.605 -6.317 -1.855 1.00 77.12 418 ASN A O 1
ATOM 3321 N N . ALA A 1 419 ? 41.576 -4.490 -1.078 1.00 76.81 419 ALA A N 1
ATOM 3322 C CA . ALA A 1 419 ? 40.517 -4.523 -2.091 1.00 76.81 419 ALA A CA 1
ATOM 3323 C C . ALA A 1 419 ? 41.028 -4.177 -3.504 1.00 76.81 419 ALA A C 1
ATOM 3325 O O . ALA A 1 419 ? 40.557 -4.748 -4.488 1.00 76.81 419 ALA A O 1
ATOM 3326 N N . VAL A 1 420 ? 42.004 -3.269 -3.622 1.00 83.81 420 VAL A N 1
ATOM 3327 C CA . VAL A 1 420 ? 42.669 -2.964 -4.901 1.00 83.81 420 VAL A CA 1
ATOM 3328 C C . VAL A 1 420 ? 43.533 -4.139 -5.357 1.00 83.81 420 VAL A C 1
ATOM 3330 O O . VAL A 1 420 ? 43.497 -4.484 -6.537 1.00 83.81 420 VAL A O 1
ATOM 3333 N N . GLU A 1 421 ? 44.250 -4.800 -4.448 1.00 83.44 421 GLU A N 1
ATOM 3334 C CA . GLU A 1 421 ? 45.056 -5.979 -4.772 1.00 83.44 421 GLU A CA 1
ATOM 3335 C C . GLU A 1 421 ? 44.176 -7.188 -5.135 1.00 83.44 421 GLU A C 1
ATOM 3337 O O . GLU A 1 421 ? 44.423 -7.824 -6.155 1.00 83.44 421 GLU A O 1
ATOM 3342 N N . GLU A 1 422 ? 43.069 -7.434 -4.424 1.00 86.88 422 GLU A N 1
ATOM 3343 C CA . GLU A 1 422 ? 42.056 -8.439 -4.789 1.00 86.88 422 GLU A CA 1
ATOM 3344 C C . GLU A 1 422 ? 41.420 -8.138 -6.162 1.00 86.88 422 GLU A C 1
ATOM 3346 O O . GLU A 1 422 ? 41.175 -9.048 -6.958 1.00 86.88 422 GLU A O 1
ATOM 3351 N N . MET A 1 423 ? 41.178 -6.862 -6.483 1.00 81.31 423 MET A N 1
ATOM 3352 C CA . MET A 1 423 ? 40.675 -6.436 -7.792 1.00 81.31 423 MET A CA 1
ATOM 3353 C C . MET A 1 423 ? 41.714 -6.650 -8.904 1.00 81.31 423 MET A C 1
ATOM 3355 O O . MET A 1 423 ? 41.367 -7.182 -9.961 1.00 81.31 423 MET A O 1
ATOM 3359 N N . MET A 1 424 ? 42.980 -6.287 -8.679 1.00 82.75 424 MET A N 1
ATOM 3360 C CA . MET A 1 424 ? 44.065 -6.524 -9.637 1.00 82.75 424 MET A CA 1
ATOM 3361 C C . MET A 1 424 ? 44.341 -8.020 -9.818 1.00 82.75 424 MET A C 1
ATOM 3363 O O . MET A 1 424 ? 44.503 -8.473 -10.950 1.00 82.75 424 MET A O 1
ATOM 3367 N N . GLU A 1 425 ? 44.316 -8.810 -8.743 1.00 81.31 425 GLU A N 1
ATOM 3368 C CA . GLU A 1 425 ? 44.374 -10.269 -8.798 1.00 81.31 425 GLU A CA 1
ATOM 3369 C C . GLU A 1 425 ? 43.203 -10.854 -9.591 1.00 81.31 425 GLU A C 1
ATOM 3371 O O . GLU A 1 425 ? 43.430 -11.728 -10.427 1.00 81.31 425 GLU A O 1
ATOM 3376 N N . ARG A 1 426 ? 41.966 -10.372 -9.384 1.00 75.00 426 ARG A N 1
ATOM 3377 C CA . ARG A 1 426 ? 40.814 -10.792 -10.195 1.00 75.00 426 ARG A CA 1
ATOM 3378 C C . ARG A 1 426 ? 41.055 -10.496 -11.667 1.00 75.00 426 ARG A C 1
ATOM 3380 O O . ARG A 1 426 ? 41.020 -11.435 -12.449 1.00 75.00 426 ARG A O 1
ATOM 3387 N N . ILE A 1 427 ? 41.389 -9.260 -12.041 1.00 69.94 427 ILE A N 1
ATOM 3388 C CA . ILE A 1 427 ? 41.670 -8.879 -13.440 1.00 69.94 427 ILE A CA 1
ATOM 3389 C C . ILE A 1 427 ? 42.773 -9.770 -14.045 1.00 69.94 427 ILE A C 1
ATOM 3391 O O . ILE A 1 427 ? 42.613 -10.296 -15.146 1.00 69.94 427 ILE A O 1
ATOM 3395 N N . LYS A 1 428 ? 43.853 -10.016 -13.294 1.00 78.25 428 LYS A N 1
ATOM 3396 C CA . LYS A 1 428 ? 44.994 -10.859 -13.688 1.00 78.25 428 LYS A CA 1
ATOM 3397 C C . LYS A 1 428 ? 44.651 -12.355 -13.801 1.00 78.25 428 LYS A C 1
ATOM 3399 O O . LYS A 1 428 ? 45.349 -13.077 -14.507 1.00 78.25 428 LYS A O 1
ATOM 3404 N N . LYS A 1 429 ? 43.591 -12.825 -13.131 1.00 73.75 429 LYS A N 1
ATOM 3405 C CA . LYS A 1 429 ? 43.122 -14.226 -13.134 1.00 73.75 429 LYS A CA 1
ATOM 3406 C C . LYS A 1 429 ? 41.873 -14.458 -14.001 1.00 73.75 429 LYS A C 1
ATOM 3408 O O . LYS A 1 429 ? 41.603 -15.601 -14.359 1.00 73.75 429 LYS A O 1
ATOM 3413 N N . SER A 1 430 ? 41.104 -13.418 -14.345 1.00 60.19 430 SER A N 1
ATOM 3414 C CA . SER A 1 430 ? 39.753 -13.536 -14.925 1.00 60.19 430 SER A CA 1
ATOM 3415 C C . SER A 1 430 ? 39.617 -13.077 -16.381 1.00 60.19 430 SER A C 1
ATOM 3417 O O . SER A 1 430 ? 38.492 -12.917 -16.853 1.00 60.19 430 SER A O 1
ATOM 3419 N N . ILE A 1 431 ? 40.720 -12.865 -17.108 1.00 57.03 431 ILE A N 1
ATOM 3420 C CA . ILE A 1 431 ? 40.694 -12.502 -18.534 1.00 57.03 431 ILE A CA 1
ATOM 3421 C C . ILE A 1 431 ? 41.461 -13.539 -19.365 1.00 57.03 431 ILE A C 1
ATOM 3423 O O . ILE A 1 431 ? 42.594 -13.334 -19.787 1.00 57.03 431 ILE A O 1
ATOM 3427 N N . ILE A 1 432 ? 40.786 -14.653 -19.659 1.00 55.50 432 ILE A N 1
ATOM 3428 C CA . ILE A 1 432 ? 41.053 -15.435 -20.872 1.00 55.50 432 ILE A CA 1
ATOM 3429 C C . ILE A 1 432 ? 39.990 -15.013 -21.888 1.00 55.50 432 ILE A C 1
ATOM 3431 O O . ILE A 1 432 ? 38.847 -15.471 -21.822 1.00 55.50 432 ILE A O 1
ATOM 3435 N N . LEU A 1 433 ? 40.349 -14.120 -22.817 1.00 48.56 433 LEU A N 1
ATOM 3436 C CA . LEU A 1 433 ? 39.464 -13.724 -23.916 1.00 48.56 433 LEU A CA 1
ATOM 3437 C C . LEU A 1 433 ? 39.268 -14.909 -24.867 1.00 48.56 433 LEU A C 1
ATOM 3439 O O . LEU A 1 433 ? 40.072 -15.169 -25.760 1.00 48.56 433 LEU A O 1
ATOM 3443 N N . LYS A 1 434 ? 38.185 -15.654 -24.650 1.00 50.84 434 LYS A N 1
ATOM 3444 C CA . LYS A 1 434 ? 37.795 -16.775 -25.505 1.00 50.84 434 LYS A CA 1
ATOM 3445 C C . LYS A 1 434 ? 37.283 -16.215 -26.844 1.00 50.84 434 LYS A C 1
ATOM 3447 O O . LYS A 1 434 ? 36.423 -15.333 -26.811 1.00 50.84 434 LYS A O 1
ATOM 3452 N N . PRO A 1 435 ? 37.772 -16.689 -28.007 1.00 49.00 435 PRO A N 1
ATOM 3453 C CA . PRO A 1 435 ? 37.356 -16.151 -29.302 1.00 49.00 435 PRO A CA 1
ATOM 3454 C C . PRO A 1 435 ? 35.844 -16.307 -29.510 1.00 49.00 435 PRO A C 1
ATOM 3456 O O . PRO A 1 435 ? 35.240 -17.287 -29.063 1.00 49.00 435 PRO A O 1
ATOM 3459 N N . VAL A 1 436 ? 35.233 -15.324 -30.179 1.00 41.72 436 VAL A N 1
ATOM 3460 C CA . VAL A 1 436 ? 33.772 -15.176 -30.285 1.00 41.72 436 VAL A CA 1
ATOM 3461 C C . VAL A 1 436 ? 33.166 -16.270 -31.169 1.00 41.72 436 VAL A C 1
ATOM 3463 O O . VAL A 1 436 ? 32.969 -16.108 -32.372 1.00 41.72 436 VAL A O 1
ATOM 3466 N N . CYS A 1 437 ? 32.829 -17.400 -30.553 1.00 32.66 437 CYS A N 1
ATOM 3467 C CA . CYS A 1 437 ? 31.986 -18.413 -31.169 1.00 32.66 437 CYS A CA 1
ATOM 3468 C C . CYS A 1 437 ? 30.524 -17.937 -31.137 1.00 32.66 437 CYS A C 1
ATOM 3470 O O . CYS A 1 437 ? 29.982 -17.654 -30.065 1.00 32.66 437 CYS A O 1
ATOM 3472 N N . ARG A 1 438 ? 29.893 -17.831 -32.314 1.00 44.03 438 ARG A N 1
ATOM 3473 C CA . ARG A 1 438 ? 28.514 -17.344 -32.484 1.00 44.03 438 ARG A CA 1
ATOM 3474 C C . ARG A 1 438 ? 27.517 -18.265 -31.767 1.00 44.03 438 ARG A C 1
ATOM 3476 O O . ARG A 1 438 ? 27.120 -19.290 -32.315 1.00 44.03 438 ARG A O 1
ATOM 3483 N N . LYS A 1 439 ? 27.075 -17.889 -30.565 1.00 34.91 439 LYS A N 1
ATOM 3484 C CA . LYS A 1 439 ? 25.881 -18.485 -29.948 1.00 34.91 439 LYS A CA 1
ATOM 3485 C C . LYS A 1 439 ? 24.633 -17.832 -30.537 1.00 34.91 439 LYS A C 1
ATOM 3487 O O . LYS A 1 439 ? 24.567 -16.610 -30.619 1.00 34.91 439 LYS A O 1
ATOM 3492 N N . GLN A 1 440 ? 23.669 -18.654 -30.945 1.00 46.41 440 GLN A N 1
ATOM 3493 C CA . GLN A 1 440 ? 22.364 -18.192 -31.419 1.00 46.41 440 GLN A CA 1
ATOM 3494 C C . GLN A 1 440 ? 21.551 -17.531 -30.297 1.00 46.41 440 GLN A C 1
ATOM 3496 O O . GLN A 1 440 ? 21.796 -17.741 -29.108 1.00 46.41 440 GLN A O 1
ATOM 3501 N N . ASP A 1 441 ? 20.543 -16.770 -30.712 1.00 47.50 441 ASP A N 1
ATOM 3502 C CA . ASP A 1 441 ? 19.802 -15.760 -29.948 1.00 47.50 441 ASP A CA 1
ATOM 3503 C C . ASP A 1 441 ? 18.824 -16.315 -28.879 1.00 47.50 441 ASP A C 1
ATOM 3505 O O . ASP A 1 441 ? 17.871 -15.649 -28.479 1.00 47.50 441 ASP A O 1
ATOM 3509 N 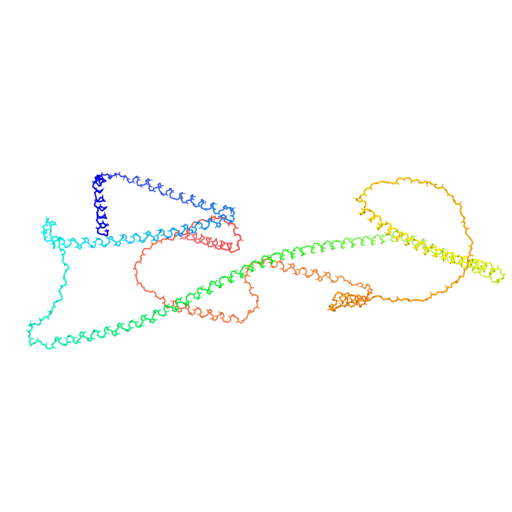N . GLN A 1 442 ? 19.057 -17.534 -28.378 1.00 49.00 442 GLN A N 1
ATOM 3510 C CA . GLN A 1 442 ? 18.158 -18.289 -27.483 1.00 49.00 442 GLN A CA 1
ATOM 3511 C C . GLN A 1 442 ? 17.888 -17.594 -26.130 1.00 49.00 442 GLN A C 1
ATOM 3513 O O . GLN A 1 442 ? 16.940 -17.934 -25.419 1.00 49.00 442 GLN A O 1
ATOM 3518 N N . GLY A 1 443 ? 18.687 -16.590 -25.754 1.00 50.47 443 GLY A N 1
ATOM 3519 C CA . GLY A 1 443 ? 18.384 -15.716 -24.614 1.00 50.47 443 GLY A CA 1
ATOM 3520 C C . GLY A 1 443 ? 17.167 -14.809 -24.852 1.00 50.47 443 GLY A C 1
ATOM 3521 O O . GLY A 1 443 ? 16.465 -14.463 -23.901 1.00 50.47 443 GLY A O 1
ATOM 3522 N N . GLY A 1 444 ? 16.885 -14.456 -26.110 1.00 58.09 444 GLY A N 1
ATOM 3523 C CA . GLY A 1 444 ? 15.762 -13.608 -26.504 1.00 58.09 444 GLY A CA 1
ATOM 3524 C C . GLY A 1 444 ? 14.408 -14.288 -26.312 1.00 58.09 444 GLY A C 1
ATOM 3525 O O . GLY A 1 444 ? 13.509 -13.691 -25.727 1.00 58.09 444 GLY A O 1
ATOM 3526 N N . GLU A 1 445 ? 14.265 -15.547 -26.731 1.00 61.53 445 GLU A N 1
ATOM 3527 C CA . GLU A 1 445 ? 13.005 -16.300 -26.612 1.00 61.53 445 GLU A CA 1
ATOM 3528 C C . GLU A 1 445 ? 12.643 -16.589 -25.153 1.00 61.53 445 GLU A C 1
ATOM 3530 O O . GLU A 1 445 ? 11.515 -16.332 -24.735 1.00 61.53 445 GLU A O 1
ATOM 3535 N N . ASN A 1 446 ? 13.616 -17.014 -24.341 1.00 70.25 446 ASN A N 1
ATOM 3536 C CA . ASN A 1 446 ? 13.416 -17.211 -22.903 1.00 70.25 446 ASN A CA 1
ATOM 3537 C C . ASN A 1 446 ? 13.006 -15.904 -22.195 1.00 70.25 446 ASN A C 1
ATOM 3539 O O . ASN A 1 446 ? 12.141 -15.917 -21.320 1.00 70.25 446 ASN A O 1
ATOM 3543 N N . ARG A 1 447 ? 13.561 -14.756 -22.613 1.00 71.81 447 ARG A N 1
ATOM 3544 C CA . ARG A 1 447 ? 13.188 -13.432 -22.086 1.00 71.81 447 ARG A CA 1
ATOM 3545 C C . ARG A 1 447 ? 11.812 -12.963 -22.577 1.00 71.81 447 ARG A C 1
ATOM 3547 O O . ARG A 1 447 ? 11.048 -12.440 -21.769 1.00 71.81 447 ARG A O 1
ATOM 3554 N N . LYS A 1 448 ? 11.466 -13.188 -23.853 1.00 76.75 448 LYS A N 1
ATOM 3555 C CA . LYS A 1 448 ? 10.113 -12.955 -24.395 1.00 76.75 448 LYS A CA 1
ATOM 3556 C C . LYS A 1 448 ? 9.078 -13.796 -23.631 1.00 76.75 448 LYS A C 1
ATOM 3558 O O . LYS A 1 448 ? 8.068 -13.251 -23.198 1.00 76.75 448 LYS A O 1
ATOM 3563 N N . SER A 1 449 ? 9.371 -15.075 -23.382 1.00 80.38 449 SER A N 1
ATOM 3564 C CA . SER A 1 449 ? 8.522 -15.997 -22.613 1.00 80.38 449 SER A CA 1
ATOM 3565 C C . SER A 1 449 ? 8.307 -15.526 -21.169 1.00 80.38 449 SER A C 1
ATOM 3567 O O . SER A 1 449 ? 7.166 -15.325 -20.757 1.00 80.38 449 SER A O 1
ATOM 3569 N N . ALA A 1 450 ? 9.382 -15.226 -20.430 1.00 83.62 450 ALA A N 1
ATOM 3570 C CA . ALA A 1 450 ? 9.287 -14.739 -19.050 1.00 83.62 450 ALA A CA 1
ATOM 3571 C C . ALA A 1 450 ? 8.505 -13.415 -18.926 1.00 83.62 450 ALA A C 1
ATOM 3573 O O . ALA A 1 450 ? 7.814 -13.193 -17.933 1.00 83.62 450 ALA A O 1
ATOM 3574 N N . ILE A 1 451 ? 8.575 -12.534 -19.932 1.00 83.12 451 ILE A N 1
ATOM 3575 C CA . ILE A 1 451 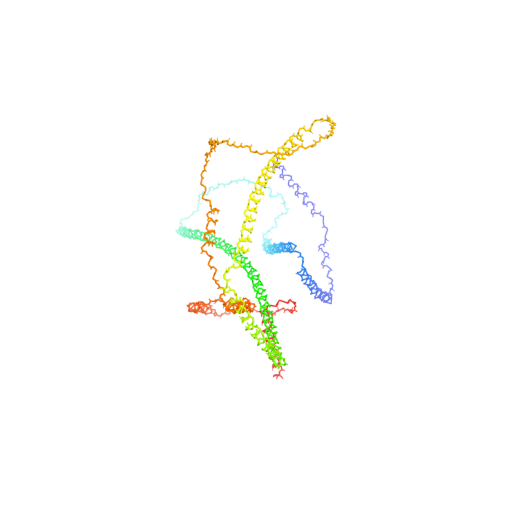? 7.837 -11.261 -19.931 1.00 83.12 451 ILE A CA 1
ATOM 3576 C C . ILE A 1 451 ? 6.379 -11.444 -20.390 1.00 83.12 451 ILE A C 1
ATOM 3578 O O . ILE A 1 451 ? 5.492 -10.770 -19.869 1.00 83.12 451 ILE A O 1
ATOM 3582 N N . MET A 1 452 ? 6.084 -12.417 -21.260 1.00 83.12 452 MET A N 1
ATOM 3583 C CA . MET A 1 452 ? 4.708 -12.867 -21.516 1.00 83.12 452 MET A CA 1
ATOM 3584 C C . MET A 1 452 ? 4.072 -13.526 -20.284 1.00 83.12 452 MET A C 1
ATOM 3586 O O . MET A 1 452 ? 2.890 -13.305 -20.023 1.00 83.12 452 MET A O 1
ATOM 3590 N N . GLU A 1 453 ? 4.837 -14.282 -19.492 1.00 88.12 453 GLU A N 1
ATOM 3591 C CA . GLU A 1 453 ? 4.376 -14.823 -18.209 1.00 88.12 453 GLU A CA 1
ATOM 3592 C C . GLU A 1 453 ? 4.106 -13.699 -17.200 1.00 88.12 453 GLU A C 1
ATOM 3594 O O . GLU A 1 453 ? 3.039 -13.675 -16.586 1.00 88.12 453 GLU A O 1
ATOM 3599 N N . LEU A 1 454 ? 5.011 -12.718 -17.087 1.00 87.06 454 LEU A N 1
ATOM 3600 C CA . LEU A 1 454 ? 4.827 -11.518 -16.262 1.00 87.06 454 LEU A CA 1
ATOM 3601 C C . LEU A 1 454 ? 3.576 -10.726 -16.662 1.00 87.06 454 LEU A C 1
ATOM 3603 O O . LEU A 1 454 ? 2.768 -10.398 -15.792 1.00 87.06 454 LEU A O 1
ATOM 3607 N N . LYS A 1 455 ? 3.358 -10.500 -17.965 1.00 86.31 455 LYS A N 1
ATOM 3608 C CA . LYS A 1 455 ? 2.118 -9.910 -18.491 1.00 86.31 455 LYS A CA 1
ATOM 3609 C C . LYS A 1 455 ? 0.901 -10.735 -18.074 1.00 86.31 455 LYS A C 1
ATOM 3611 O O . LYS A 1 455 ? -0.002 -10.227 -17.418 1.00 86.31 455 LYS A O 1
ATOM 3616 N N . GLY A 1 456 ? 0.938 -12.040 -18.332 1.00 86.19 456 GLY A N 1
ATOM 3617 C CA . GLY A 1 456 ? -0.117 -12.973 -17.950 1.00 86.19 456 GLY A CA 1
ATOM 3618 C C . GLY A 1 456 ? -0.312 -13.137 -16.437 1.00 86.19 456 GLY A C 1
ATOM 3619 O O . GLY A 1 456 ? -1.315 -13.719 -16.030 1.00 86.19 456 GLY A O 1
ATOM 3620 N N . MET A 1 457 ? 0.606 -12.673 -15.584 1.00 87.25 457 MET A N 1
ATOM 3621 C CA . MET A 1 457 ? 0.399 -12.527 -14.138 1.00 87.25 457 MET A CA 1
ATOM 3622 C C . MET A 1 457 ? -0.242 -11.179 -13.798 1.00 87.25 457 MET A C 1
ATOM 3624 O O . MET A 1 457 ? -1.179 -11.150 -13.000 1.00 87.25 457 MET A O 1
ATOM 3628 N N . LEU A 1 458 ? 0.199 -10.085 -14.424 1.00 85.06 458 LEU A N 1
ATOM 3629 C CA . LEU A 1 458 ? -0.383 -8.752 -14.245 1.00 85.06 458 LEU A CA 1
ATOM 3630 C C . LEU A 1 458 ? -1.860 -8.721 -14.664 1.00 85.06 458 LEU A C 1
ATOM 3632 O O . LEU A 1 458 ? -2.689 -8.304 -13.860 1.00 85.06 458 LEU A O 1
ATOM 3636 N N . ASP A 1 459 ? -2.203 -9.274 -15.830 1.00 82.56 459 ASP A N 1
ATOM 3637 C CA . ASP A 1 459 ? -3.582 -9.364 -16.335 1.00 82.56 459 ASP A CA 1
ATOM 3638 C C . ASP A 1 459 ? -4.497 -10.116 -15.338 1.00 82.56 459 ASP A C 1
ATOM 3640 O O . ASP A 1 459 ? -5.607 -9.682 -15.015 1.00 82.56 459 ASP A O 1
ATOM 3644 N N . LYS A 1 460 ? -4.002 -11.220 -14.750 1.00 81.56 460 LYS A N 1
ATOM 3645 C CA . LYS A 1 460 ? -4.707 -11.973 -13.690 1.00 81.56 460 LYS A CA 1
ATOM 3646 C C . LYS A 1 460 ? -4.869 -11.142 -12.413 1.00 81.56 460 LYS A C 1
ATOM 3648 O O . LYS A 1 460 ? -5.929 -11.179 -11.793 1.00 81.56 460 LYS A O 1
ATOM 3653 N N . MET A 1 461 ? -3.844 -10.381 -12.023 1.00 68.81 461 MET A N 1
ATOM 3654 C CA . MET A 1 461 ? -3.866 -9.491 -10.855 1.00 68.81 461 MET A CA 1
ATOM 3655 C C . MET A 1 461 ? -4.667 -8.194 -11.069 1.00 68.81 461 MET A C 1
ATOM 3657 O O . MET A 1 461 ? -4.901 -7.468 -10.097 1.00 68.81 461 MET A O 1
ATOM 3661 N N . GLU A 1 462 ? -5.049 -7.870 -12.303 1.00 64.06 462 GLU A N 1
ATOM 3662 C CA . GLU A 1 462 ? -5.892 -6.726 -12.668 1.00 64.06 462 GLU A CA 1
ATOM 3663 C C . GLU A 1 462 ? -7.369 -7.135 -12.780 1.00 64.06 462 GLU A C 1
ATOM 3665 O O . GLU A 1 462 ? -8.259 -6.407 -12.338 1.00 64.06 462 GLU A O 1
ATOM 3670 N N . HIS A 1 463 ? -7.640 -8.353 -13.259 1.00 61.78 463 HIS A N 1
ATOM 3671 C CA . HIS A 1 463 ? -8.983 -8.940 -13.289 1.00 61.78 463 HIS A CA 1
ATOM 3672 C C . HIS A 1 463 ? -9.416 -9.644 -11.992 1.00 61.78 463 HIS A C 1
ATOM 3674 O O . HIS A 1 463 ? -10.565 -10.079 -11.906 1.00 61.78 463 HIS A O 1
ATOM 3680 N N . GLN A 1 464 ? -8.562 -9.727 -10.966 1.00 47.19 464 GLN A N 1
ATOM 3681 C CA . GLN A 1 464 ? -8.941 -10.224 -9.639 1.00 47.19 464 GLN A CA 1
ATOM 3682 C C . GLN A 1 464 ? -9.534 -9.088 -8.774 1.00 47.19 464 GLN A C 1
ATOM 3684 O O . GLN A 1 464 ? -8.779 -8.326 -8.162 1.00 47.19 464 GLN A O 1
ATOM 3689 N N . PRO A 1 465 ? -10.876 -8.954 -8.644 1.00 42.12 465 PRO A N 1
ATOM 3690 C CA . PRO A 1 465 ? -11.444 -8.153 -7.564 1.00 42.12 465 PRO A CA 1
ATOM 3691 C C . PRO A 1 465 ? -11.033 -8.769 -6.223 1.00 42.12 465 PRO A C 1
ATOM 3693 O O . PRO A 1 465 ? -10.865 -9.984 -6.136 1.00 42.12 465 PRO A O 1
ATOM 3696 N N . LEU A 1 466 ? -10.922 -7.952 -5.171 1.00 47.44 466 LEU A N 1
ATOM 3697 C CA . LEU A 1 466 ? -10.354 -8.342 -3.873 1.00 47.44 466 LEU A CA 1
ATOM 3698 C C . LEU A 1 466 ? -11.236 -9.331 -3.070 1.00 47.44 466 LEU A C 1
ATOM 3700 O O . LEU A 1 466 ? -11.757 -9.015 -1.999 1.00 47.44 466 LEU A O 1
ATOM 3704 N N . ARG A 1 467 ? -11.418 -10.550 -3.585 1.00 43.44 467 ARG A N 1
ATOM 3705 C CA . ARG A 1 467 ? -11.938 -11.693 -2.841 1.00 43.44 467 ARG A CA 1
ATOM 3706 C C . ARG A 1 467 ? -10.799 -12.356 -2.080 1.00 43.44 467 ARG A C 1
ATOM 3708 O O . ARG A 1 467 ? -9.748 -12.651 -2.633 1.00 43.44 467 ARG A O 1
ATOM 3715 N N . ARG A 1 468 ? -11.045 -12.598 -0.792 1.00 45.97 468 ARG A N 1
ATOM 3716 C CA . ARG A 1 468 ? -10.190 -13.414 0.072 1.00 45.97 468 ARG A CA 1
ATOM 3717 C C . ARG A 1 468 ? -10.232 -14.857 -0.431 1.00 45.97 468 ARG A C 1
ATOM 3719 O O . ARG A 1 468 ? -11.168 -15.583 -0.111 1.00 45.97 468 ARG A O 1
ATOM 3726 N N . GLU A 1 469 ? -9.244 -15.254 -1.219 1.00 36.22 469 GLU A N 1
ATOM 3727 C CA . GLU A 1 469 ? -9.107 -16.621 -1.721 1.00 36.22 469 GLU A CA 1
ATOM 3728 C C . GLU A 1 469 ? -7.878 -17.257 -1.066 1.00 36.22 469 GLU A C 1
ATOM 3730 O O . GLU A 1 469 ? -6.733 -16.964 -1.397 1.00 36.22 469 GLU A O 1
ATOM 3735 N N . ALA A 1 470 ? -8.138 -18.076 -0.043 1.00 42.47 470 ALA A N 1
ATOM 3736 C CA . ALA A 1 470 ? -7.109 -18.725 0.757 1.00 42.47 470 ALA A CA 1
ATOM 3737 C C . ALA A 1 470 ? -6.432 -19.848 -0.045 1.00 42.47 470 ALA A C 1
ATOM 3739 O O . ALA A 1 470 ? -7.027 -20.896 -0.314 1.00 42.47 470 ALA A O 1
ATOM 3740 N N . THR A 1 471 ? -5.168 -19.649 -0.416 1.00 37.44 471 THR A N 1
ATOM 3741 C CA . THR A 1 471 ? -4.426 -20.615 -1.235 1.00 37.44 471 THR A CA 1
ATOM 3742 C C . THR A 1 471 ? -4.004 -21.851 -0.432 1.00 37.44 471 THR A C 1
ATOM 3744 O O . THR A 1 471 ? -2.928 -21.910 0.152 1.00 37.44 471 THR A O 1
ATOM 3747 N N . ARG A 1 472 ? -4.848 -22.887 -0.507 1.00 44.19 472 ARG A N 1
ATOM 3748 C CA . ARG A 1 472 ? -4.473 -24.316 -0.544 1.00 44.19 472 ARG A CA 1
ATOM 3749 C C . ARG A 1 472 ? -3.641 -24.877 0.633 1.00 44.19 472 ARG A C 1
ATOM 3751 O O . ARG A 1 472 ? -2.502 -25.294 0.455 1.00 44.19 472 ARG A O 1
ATOM 3758 N N . ARG A 1 473 ? -4.304 -25.114 1.773 1.00 38.19 473 ARG A N 1
ATOM 3759 C CA . ARG A 1 473 ? -4.092 -26.327 2.612 1.00 38.19 473 ARG A CA 1
ATOM 3760 C C . ARG A 1 473 ? -5.426 -27.005 2.982 1.00 38.19 473 ARG A C 1
ATOM 3762 O O . ARG A 1 473 ? -5.677 -27.381 4.124 1.00 38.19 473 ARG A O 1
ATOM 3769 N N . GLY A 1 474 ? -6.311 -27.115 1.991 1.00 42.81 474 GLY A N 1
ATOM 3770 C CA . GLY A 1 474 ? -7.683 -27.601 2.151 1.00 42.81 474 GLY A CA 1
ATOM 3771 C C . GLY A 1 474 ? -7.824 -29.121 2.076 1.00 42.81 474 GLY A C 1
ATOM 3772 O O . GLY A 1 474 ? -8.264 -29.627 1.049 1.00 42.81 474 GLY A O 1
ATOM 3773 N N . THR A 1 475 ? -7.531 -29.817 3.178 1.00 46.81 475 THR A N 1
ATOM 3774 C CA . THR A 1 475 ? -8.014 -31.199 3.393 1.00 46.81 475 THR A CA 1
ATOM 3775 C C . THR A 1 475 ? -8.399 -31.450 4.851 1.00 46.81 475 THR A C 1
ATOM 3777 O O . THR A 1 475 ? -9.494 -31.933 5.108 1.00 46.81 475 THR A O 1
ATOM 3780 N N . VAL A 1 476 ? -7.532 -31.074 5.801 1.00 47.53 476 VAL A N 1
ATOM 3781 C CA . VAL A 1 476 ? -7.682 -31.404 7.236 1.00 47.53 476 VAL A CA 1
ATOM 3782 C C . VAL A 1 476 ? -8.809 -30.608 7.914 1.00 47.53 476 VAL A C 1
ATOM 3784 O O . VAL A 1 476 ? -9.694 -31.191 8.532 1.00 47.53 476 VAL A O 1
ATOM 3787 N N . TRP A 1 477 ? -8.828 -29.284 7.729 1.00 46.25 477 TRP A N 1
ATOM 3788 C CA . TRP A 1 477 ? -9.747 -28.356 8.412 1.00 46.25 477 TRP A CA 1
ATOM 3789 C C . TRP A 1 477 ? -11.242 -28.595 8.127 1.00 46.25 477 TRP A C 1
ATOM 3791 O O . TRP A 1 477 ? -12.091 -28.245 8.942 1.00 46.25 477 TRP A O 1
ATOM 3801 N N . ASN A 1 478 ? -11.576 -29.228 6.996 1.00 54.75 478 ASN A N 1
ATOM 3802 C CA . ASN A 1 478 ? -12.966 -29.452 6.583 1.00 54.75 478 ASN A CA 1
ATOM 3803 C C . ASN A 1 478 ? -13.728 -30.411 7.517 1.00 54.75 478 ASN A C 1
ATOM 3805 O O . ASN A 1 478 ? -14.955 -30.360 7.559 1.00 54.75 478 ASN A O 1
ATOM 3809 N N . VAL A 1 479 ? -13.028 -31.304 8.230 1.00 56.47 479 VAL A N 1
ATOM 3810 C CA . VAL A 1 479 ? -13.660 -32.231 9.184 1.00 56.47 479 VAL A CA 1
ATOM 3811 C C . VAL A 1 479 ? -14.070 -31.464 10.437 1.00 56.47 479 VAL A C 1
ATOM 3813 O O . VAL A 1 479 ? -15.243 -31.452 10.795 1.00 56.47 479 VAL A O 1
ATOM 3816 N N . GLU A 1 480 ? -13.126 -30.747 11.040 1.00 60.97 480 GLU A N 1
ATOM 3817 C CA . GLU A 1 480 ? -13.318 -29.988 12.278 1.00 60.97 480 GLU A CA 1
ATOM 3818 C C . GLU A 1 480 ? -14.323 -28.834 12.107 1.00 60.97 480 GLU A C 1
ATOM 3820 O O . GLU A 1 480 ? -15.207 -28.660 12.944 1.00 60.97 480 GLU A O 1
ATOM 3825 N N . GLU A 1 481 ? -14.303 -28.116 10.975 1.00 63.94 481 GLU A N 1
ATOM 3826 C CA . GLU A 1 481 ? -15.327 -27.105 10.668 1.00 63.94 481 GLU A CA 1
ATOM 3827 C C . GLU A 1 481 ? -16.715 -27.741 10.449 1.00 63.94 481 GLU A C 1
ATOM 3829 O O . GLU A 1 481 ? -17.728 -27.206 10.911 1.00 63.94 481 GLU A O 1
ATOM 3834 N N . ALA A 1 482 ? -16.797 -28.914 9.808 1.00 74.00 482 ALA A N 1
ATOM 3835 C CA . ALA A 1 482 ? -18.061 -29.635 9.661 1.00 74.00 482 ALA A CA 1
ATOM 3836 C C . ALA A 1 482 ? -18.608 -30.139 11.008 1.00 74.00 482 ALA A C 1
ATOM 3838 O O . ALA A 1 482 ? -19.829 -30.184 11.189 1.00 74.00 482 ALA A O 1
ATOM 3839 N N . GLU A 1 483 ? -17.740 -30.481 11.962 1.00 80.00 483 GLU A N 1
ATOM 3840 C CA . GLU A 1 483 ? -18.129 -30.843 13.326 1.00 80.00 483 GLU A CA 1
ATOM 3841 C C . GLU A 1 483 ? -18.526 -29.629 14.159 1.00 80.00 483 GLU A C 1
ATOM 3843 O O . GLU A 1 483 ? -19.586 -29.666 14.783 1.00 80.00 483 GLU A O 1
ATOM 3848 N N . LEU A 1 484 ? -17.799 -28.513 14.072 1.00 86.06 484 LEU A N 1
ATOM 3849 C CA . LEU A 1 484 ? -18.197 -27.241 14.677 1.00 86.06 484 LEU A CA 1
ATOM 3850 C C . LEU A 1 484 ? -19.570 -26.786 14.158 1.00 86.06 484 LEU A C 1
ATOM 3852 O O . LEU A 1 484 ? -20.450 -26.447 14.947 1.00 86.06 484 LEU A O 1
ATOM 3856 N N . LEU A 1 485 ? -19.822 -26.870 12.849 1.00 82.44 485 LEU A N 1
ATOM 3857 C CA . LEU A 1 485 ? -21.138 -26.588 12.261 1.00 82.44 485 LEU A CA 1
ATOM 3858 C C . LEU A 1 485 ? -22.215 -27.594 12.707 1.00 82.44 485 LEU A C 1
ATOM 3860 O O . LEU A 1 485 ? -23.383 -27.223 12.835 1.00 82.44 485 LEU A O 1
ATOM 3864 N N . ARG A 1 486 ? -21.858 -28.858 12.973 1.00 84.12 486 ARG A N 1
ATOM 3865 C CA . ARG A 1 486 ? -22.766 -29.884 13.521 1.00 84.12 486 ARG A CA 1
ATOM 3866 C C . ARG A 1 486 ? -23.103 -29.602 14.993 1.00 84.12 486 ARG A C 1
ATOM 3868 O O . ARG A 1 486 ? -24.266 -29.723 15.373 1.00 84.12 486 ARG A O 1
ATOM 3875 N N . VAL A 1 487 ? -22.129 -29.158 15.790 1.00 86.38 487 VAL A N 1
ATOM 3876 C CA . VAL A 1 487 ? -22.292 -28.716 17.185 1.00 86.38 487 VAL A CA 1
ATOM 3877 C C . VAL A 1 487 ? -23.117 -27.433 17.256 1.00 86.38 487 VAL A C 1
ATOM 3879 O O . VAL A 1 487 ? -24.092 -27.392 17.998 1.00 86.38 487 VAL A O 1
ATOM 3882 N N . LEU A 1 488 ? -22.826 -26.422 16.434 1.00 84.50 488 LEU A N 1
ATOM 3883 C CA . LEU A 1 488 ? -23.598 -25.176 16.376 1.00 84.50 488 LEU A CA 1
ATOM 3884 C C . LEU A 1 488 ? -25.044 -25.406 15.907 1.00 84.50 488 LEU A C 1
ATOM 3886 O O . LEU A 1 488 ? -25.951 -24.751 16.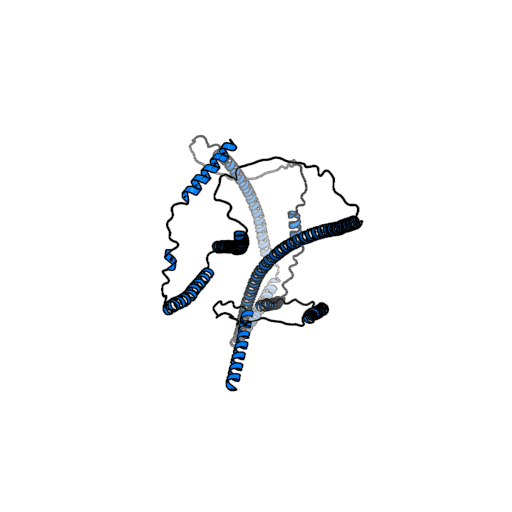409 1.00 84.50 488 LEU A O 1
ATOM 3890 N N . ARG A 1 489 ? -25.297 -26.366 15.005 1.00 83.50 489 ARG A N 1
ATOM 3891 C CA . ARG A 1 489 ? -26.665 -26.778 14.626 1.00 83.50 489 ARG A CA 1
ATOM 3892 C C . ARG A 1 489 ? -27.387 -27.555 15.732 1.00 83.50 489 ARG A C 1
ATOM 3894 O O . ARG A 1 489 ? -28.588 -27.370 15.886 1.00 83.50 489 ARG A O 1
ATOM 3901 N N . ARG A 1 490 ? -26.684 -28.386 16.514 1.00 81.44 490 ARG A N 1
ATOM 3902 C CA . ARG A 1 490 ? -27.242 -29.022 17.726 1.00 81.44 490 ARG A CA 1
ATOM 3903 C C . ARG A 1 490 ? -27.577 -27.979 18.793 1.00 81.44 490 ARG A C 1
ATOM 3905 O O . ARG A 1 490 ? -28.692 -27.970 19.287 1.00 81.44 490 ARG A O 1
ATOM 3912 N N . ARG A 1 491 ? -26.645 -27.068 19.092 1.00 78.44 491 ARG A N 1
ATOM 3913 C CA . ARG A 1 491 ? -26.813 -25.995 20.085 1.00 78.44 491 ARG A CA 1
ATOM 3914 C C . ARG A 1 491 ? -27.885 -24.986 19.672 1.00 78.44 491 ARG A C 1
ATOM 3916 O O . ARG A 1 491 ? -28.576 -24.477 20.537 1.00 78.44 491 ARG A O 1
ATOM 3923 N N . ARG A 1 492 ? -28.061 -24.743 18.367 1.00 80.44 492 ARG A N 1
ATOM 3924 C CA . ARG A 1 492 ? -29.205 -23.993 17.833 1.00 80.44 492 ARG A CA 1
ATOM 3925 C C . ARG A 1 492 ? -30.525 -24.716 18.102 1.00 80.44 492 ARG A C 1
ATOM 3927 O O . ARG A 1 492 ? -31.402 -24.089 18.668 1.00 80.44 492 ARG A O 1
ATOM 3934 N N . ARG A 1 493 ? -30.643 -26.011 17.780 1.00 77.38 493 ARG A N 1
ATOM 3935 C CA . ARG A 1 493 ? -31.870 -26.768 18.084 1.00 77.38 493 ARG A CA 1
ATOM 3936 C C . ARG A 1 493 ? -32.188 -26.787 19.576 1.00 77.38 493 ARG A C 1
ATOM 3938 O O . ARG A 1 493 ? -33.266 -26.373 19.936 1.00 77.38 493 ARG A O 1
ATOM 3945 N N . VAL A 1 494 ? -31.215 -27.035 20.453 1.00 69.88 494 VAL A N 1
ATOM 3946 C CA . VAL A 1 494 ? -31.413 -26.936 21.919 1.00 69.88 494 VAL A CA 1
ATOM 3947 C C . VAL A 1 494 ? -31.853 -25.530 22.394 1.00 69.88 494 VAL A C 1
ATOM 3949 O O . VAL A 1 494 ? -32.406 -25.406 23.479 1.00 69.88 494 VAL A O 1
ATOM 3952 N N . MET A 1 495 ? -31.646 -24.472 21.599 1.00 61.38 495 MET A N 1
ATOM 3953 C CA . MET A 1 495 ? -32.168 -23.118 21.862 1.00 61.38 495 MET A CA 1
ATOM 3954 C C . MET A 1 495 ? -33.527 -22.839 21.186 1.00 61.38 495 MET A C 1
ATOM 3956 O O . MET A 1 495 ? -34.236 -21.943 21.628 1.00 61.38 495 MET A O 1
ATOM 3960 N N . GLU A 1 496 ? -33.878 -23.563 20.118 1.00 55.91 496 GLU A N 1
ATOM 3961 C CA . GLU A 1 496 ? -35.156 -23.469 19.389 1.00 55.91 496 GLU A CA 1
ATOM 3962 C C . GLU A 1 496 ? -36.220 -24.385 20.036 1.00 55.91 496 GLU A C 1
ATOM 3964 O O . GLU A 1 496 ? -37.325 -23.934 20.314 1.00 55.91 496 GLU A O 1
ATOM 3969 N N . ASP A 1 497 ? -35.853 -25.620 20.393 1.00 52.78 497 ASP A N 1
ATOM 3970 C CA . ASP A 1 497 ? -36.671 -26.638 21.076 1.00 52.78 497 ASP A CA 1
ATOM 3971 C C . ASP A 1 497 ? -37.093 -26.210 22.505 1.00 52.78 497 ASP A C 1
ATOM 3973 O O . ASP A 1 497 ? -37.971 -26.820 23.110 1.00 52.78 497 ASP A O 1
ATOM 3977 N N . ASN A 1 498 ? -36.473 -25.154 23.049 1.00 44.81 498 ASN A N 1
ATOM 3978 C CA . ASN A 1 498 ? -36.797 -24.546 24.347 1.00 44.81 498 ASN A CA 1
ATOM 3979 C C . ASN A 1 498 ? -37.732 -23.318 24.220 1.00 44.81 498 ASN A C 1
ATOM 3981 O O . ASN A 1 498 ? -37.963 -22.623 25.209 1.00 44.81 498 ASN A O 1
ATOM 3985 N N . TRP A 1 499 ? -38.240 -23.027 23.014 1.00 45.34 499 TRP A N 1
ATOM 3986 C CA . TRP A 1 499 ? -39.179 -21.938 22.715 1.00 45.34 499 TRP A CA 1
ATOM 3987 C C . TRP A 1 499 ? -40.451 -22.487 22.039 1.00 45.34 499 TRP A C 1
ATOM 3989 O O . TRP A 1 499 ? -40.723 -22.242 20.865 1.00 45.34 499 TRP A O 1
ATOM 3999 N N . GLU A 1 500 ? -41.258 -23.222 22.805 1.00 37.72 500 GLU A N 1
ATOM 4000 C CA . GLU A 1 500 ? -42.673 -23.454 22.480 1.00 37.72 500 GLU A CA 1
ATOM 4001 C C . GLU A 1 500 ? -43.528 -22.357 23.154 1.00 37.72 500 GLU A C 1
ATOM 4003 O O . GLU A 1 500 ? -43.313 -22.059 24.334 1.00 37.72 500 GLU A O 1
ATOM 4008 N N . PRO A 1 501 ? -44.459 -21.699 22.436 1.00 49.56 501 PRO A N 1
ATOM 4009 C CA . PRO A 1 501 ? -45.135 -20.506 22.933 1.00 49.56 501 PRO A CA 1
ATOM 4010 C C . PRO A 1 501 ? -46.414 -20.831 23.713 1.00 49.56 501 PRO A C 1
ATOM 4012 O O . PRO A 1 501 ? -47.190 -21.707 23.337 1.00 49.56 501 PRO A O 1
ATOM 4015 N N . ASN A 1 502 ? -46.718 -20.024 24.732 1.00 29.55 502 ASN A N 1
ATOM 4016 C CA . ASN A 1 502 ? -48.068 -19.957 25.288 1.00 29.55 502 ASN A CA 1
ATOM 4017 C C . ASN A 1 502 ? -48.490 -18.500 25.536 1.00 29.55 502 ASN A C 1
ATOM 4019 O O . ASN A 1 502 ? -47.656 -17.641 25.819 1.00 29.55 502 ASN A O 1
ATOM 4023 N N . ALA A 1 503 ? -49.775 -18.217 25.324 1.00 31.31 503 ALA A N 1
ATOM 4024 C CA . ALA A 1 503 ? -50.322 -16.861 25.183 1.00 31.31 503 ALA A CA 1
ATOM 4025 C C . ALA A 1 503 ? -50.657 -16.226 26.568 1.00 31.31 503 ALA A C 1
ATOM 4027 O O . ALA A 1 503 ? -50.552 -16.901 27.588 1.00 31.31 503 ALA A O 1
ATOM 4028 N N . LEU A 1 504 ? -51.018 -14.942 26.725 1.00 33.09 504 LEU A N 1
ATOM 4029 C CA . LEU A 1 504 ? -52.085 -14.192 26.038 1.00 33.09 504 LEU A CA 1
ATOM 4030 C C . LEU A 1 504 ? -51.904 -12.655 26.120 1.00 33.09 504 LEU A C 1
ATOM 4032 O O . LEU A 1 504 ? -51.619 -12.154 27.199 1.00 33.09 504 LEU A O 1
ATOM 4036 N N . THR A 1 505 ? -52.194 -11.969 24.996 1.00 32.72 505 THR A N 1
ATOM 4037 C CA . THR A 1 505 ? -53.037 -10.742 24.839 1.00 32.72 505 THR A CA 1
ATOM 4038 C C . THR A 1 505 ? -52.709 -9.473 25.668 1.00 32.72 505 THR A C 1
ATOM 4040 O O . THR A 1 505 ? -52.512 -9.548 26.870 1.00 32.72 505 THR A O 1
ATOM 4043 N N . GLU A 1 506 ? -52.722 -8.227 25.162 1.00 30.70 506 GLU A N 1
ATOM 4044 C CA . GLU A 1 506 ? -53.158 -7.598 23.883 1.00 30.70 506 GLU A CA 1
ATOM 4045 C C . GLU A 1 506 ? -51.966 -7.314 22.905 1.00 30.70 506 GLU A C 1
ATOM 4047 O O . GLU A 1 506 ? -50.852 -7.742 23.187 1.00 30.70 506 GLU A O 1
ATOM 4052 N N . GLY A 1 507 ? -52.065 -6.658 21.729 1.00 28.19 507 GLY A N 1
ATOM 4053 C CA . GLY A 1 507 ? -53.166 -5.915 21.078 1.00 28.19 507 GLY A CA 1
ATOM 4054 C C . GLY A 1 507 ? -52.836 -5.384 19.660 1.00 28.19 507 GLY A C 1
ATOM 4055 O O . GLY A 1 507 ? -52.012 -5.963 18.956 1.00 28.19 507 GLY A O 1
ATOM 4056 N N . SER A 1 508 ? -53.483 -4.275 19.263 1.00 29.39 508 SER A N 1
ATOM 4057 C CA . SER A 1 508 ? -53.357 -3.547 17.974 1.00 29.39 508 SER A CA 1
ATOM 4058 C C . SER A 1 508 ? -51.914 -3.308 17.491 1.00 29.39 508 SER A C 1
ATOM 4060 O O . SER A 1 508 ? -51.090 -2.743 18.204 1.00 29.39 508 SER A O 1
ATOM 4062 N N . GLU A 1 509 ? -51.547 -3.790 16.300 1.00 32.75 509 GLU A N 1
ATOM 4063 C CA . GLU A 1 509 ? -51.735 -3.126 14.988 1.00 32.75 509 GLU A CA 1
ATOM 4064 C C . GLU A 1 509 ? -51.014 -1.773 14.817 1.00 32.75 509 GLU A C 1
ATOM 4066 O O . GLU A 1 509 ? -51.463 -0.752 15.333 1.00 32.75 509 GLU A O 1
ATOM 4071 N N . LEU A 1 510 ? -49.987 -1.747 13.954 1.00 30.52 510 LEU A N 1
ATOM 4072 C CA . LEU A 1 510 ? -49.801 -0.699 12.935 1.00 30.52 510 LEU A CA 1
ATOM 4073 C C . LEU A 1 510 ? -48.851 -1.171 11.810 1.00 30.52 510 LEU A C 1
ATOM 4075 O O . LEU A 1 510 ? -47.908 -1.922 12.049 1.00 30.52 510 LEU A O 1
ATOM 4079 N N . GLU A 1 511 ? -49.113 -0.713 10.583 1.00 33.62 511 GLU A N 1
ATOM 4080 C CA . GLU A 1 511 ? -48.447 -1.138 9.336 1.00 33.62 511 GLU A CA 1
ATOM 4081 C C . GLU A 1 511 ? -47.030 -0.540 9.111 1.00 33.62 511 GLU A C 1
ATOM 4083 O O . GLU A 1 511 ? -46.711 0.540 9.624 1.00 33.62 511 GLU A O 1
ATOM 4088 N N . PRO A 1 512 ? -46.162 -1.183 8.297 1.00 33.75 512 PRO A N 1
ATOM 4089 C CA . PRO A 1 512 ? -44.757 -0.801 8.145 1.00 33.75 512 PRO A CA 1
ATOM 4090 C C . PRO A 1 512 ? -44.517 0.324 7.116 1.00 33.75 512 PRO A C 1
ATOM 4092 O O . PRO A 1 512 ? -44.415 0.099 5.907 1.00 33.75 512 PRO A O 1
ATOM 4095 N N . VAL A 1 513 ? -44.292 1.552 7.593 1.00 33.66 513 VAL A N 1
ATOM 4096 C CA . VAL A 1 513 ? -43.840 2.678 6.749 1.00 33.66 513 VAL A CA 1
ATOM 4097 C C . VAL A 1 513 ? -42.338 2.549 6.430 1.00 33.66 513 VAL A C 1
ATOM 4099 O O . VAL A 1 513 ? -41.480 2.855 7.254 1.00 33.66 513 VAL A O 1
ATOM 4102 N N . GLY A 1 514 ? -42.019 2.089 5.211 1.00 32.00 514 GLY A N 1
ATOM 4103 C CA . GLY A 1 514 ? -40.687 1.589 4.813 1.00 32.00 514 GLY A CA 1
ATOM 4104 C C . GLY A 1 514 ? -39.899 2.374 3.744 1.00 32.00 514 GLY A C 1
ATOM 4105 O O . GLY A 1 514 ? -39.173 1.758 2.966 1.00 32.00 514 GLY A O 1
ATOM 4106 N N . SER A 1 515 ? -39.999 3.708 3.731 1.00 29.88 515 SER A N 1
ATOM 4107 C CA . SER A 1 515 ? -39.125 4.663 3.006 1.00 29.88 515 SER A CA 1
ATOM 4108 C C . SER A 1 515 ? -39.103 4.725 1.462 1.00 29.88 515 SER A C 1
ATOM 4110 O O . SER A 1 515 ? -39.253 3.761 0.715 1.00 29.88 515 SER A O 1
ATOM 4112 N N . LEU A 1 516 ? -38.857 5.959 1.010 1.00 31.14 516 LEU A N 1
ATOM 4113 C CA . LEU A 1 516 ? -38.891 6.468 -0.361 1.00 31.14 516 LEU A CA 1
ATOM 4114 C C . LEU A 1 516 ? -37.726 6.032 -1.280 1.00 31.14 516 LEU A C 1
ATOM 4116 O O . LEU A 1 516 ? -36.699 5.498 -0.865 1.00 31.14 516 LEU A O 1
ATOM 4120 N N . ALA A 1 517 ? -37.920 6.372 -2.561 1.00 34.75 517 ALA A N 1
ATOM 4121 C CA . ALA A 1 517 ? -36.929 6.641 -3.613 1.00 34.75 517 ALA A CA 1
ATOM 4122 C C . ALA A 1 517 ? -35.536 7.117 -3.118 1.00 34.75 517 ALA A C 1
ATOM 4124 O O . ALA A 1 517 ? -35.446 7.898 -2.182 1.00 34.75 517 ALA A O 1
ATOM 4125 N N . ARG A 1 518 ? -34.395 6.683 -3.681 1.00 34.59 518 ARG A N 1
ATOM 4126 C CA . ARG A 1 518 ? -33.946 6.649 -5.104 1.00 34.59 518 ARG A CA 1
ATOM 4127 C C . ARG A 1 518 ? -33.432 8.004 -5.645 1.00 34.59 518 ARG A C 1
ATOM 4129 O O . ARG A 1 518 ? -33.942 8.507 -6.640 1.00 34.59 518 ARG A O 1
ATOM 4136 N N . ALA A 1 519 ? -32.332 8.484 -5.068 1.00 32.19 519 ALA A N 1
ATOM 4137 C CA . ALA A 1 519 ? -31.241 9.233 -5.718 1.00 32.19 519 ALA A CA 1
ATOM 4138 C C . ALA A 1 519 ? -29.980 9.105 -4.821 1.00 32.19 519 ALA A C 1
ATOM 4140 O O . ALA A 1 519 ? -30.129 8.828 -3.637 1.00 32.19 519 ALA A O 1
ATOM 4141 N N . GLY A 1 520 ? -28.733 9.224 -5.289 1.00 36.94 520 GLY A N 1
ATOM 4142 C CA . GLY A 1 520 ? -28.279 9.440 -6.668 1.00 36.94 520 GLY A CA 1
ATOM 4143 C C . GLY A 1 520 ? -26.771 9.207 -6.886 1.00 36.94 520 GLY A C 1
ATOM 4144 O O . GLY A 1 520 ? -26.209 9.782 -7.808 1.00 36.94 520 GLY A O 1
ATOM 4145 N N . GLU A 1 521 ? -26.102 8.397 -6.056 1.00 30.03 521 GLU A N 1
ATOM 4146 C CA . GLU A 1 521 ? -24.632 8.277 -6.060 1.00 30.03 521 GLU A CA 1
ATOM 4147 C C . GLU A 1 521 ? -24.099 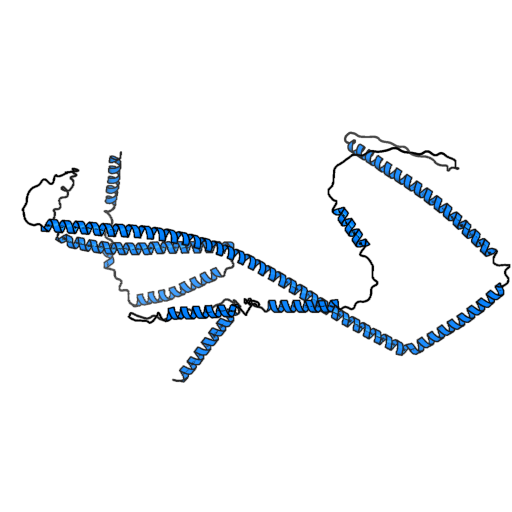7.095 -6.888 1.00 30.03 521 GLU A C 1
ATOM 4149 O O . GLU A 1 521 ? -24.489 5.938 -6.706 1.00 30.03 521 GLU A O 1
ATOM 4154 N N . SER A 1 522 ? -23.142 7.378 -7.776 1.00 47.00 522 SER A N 1
ATOM 4155 C CA . SER A 1 522 ? -22.564 6.429 -8.742 1.00 47.00 522 SER A CA 1
ATOM 4156 C C . SER A 1 522 ? -21.469 5.521 -8.157 1.00 47.00 522 SER A C 1
ATOM 4158 O O . SER A 1 522 ? -20.425 5.306 -8.776 1.00 47.00 522 SER A O 1
ATOM 4160 N N . SER A 1 523 ? -21.694 4.941 -6.975 1.00 41.22 523 SER A N 1
ATOM 4161 C CA . SER A 1 523 ? -20.769 3.980 -6.357 1.00 41.22 523 SER A CA 1
ATOM 4162 C C . SER A 1 523 ? -20.774 2.635 -7.110 1.00 41.22 523 SER A C 1
ATOM 4164 O O . SER A 1 523 ? -21.504 1.696 -6.787 1.00 41.22 523 SER A O 1
ATOM 4166 N N . SER A 1 524 ? -19.938 2.528 -8.152 1.00 50.50 524 SER A N 1
ATOM 4167 C CA . SER A 1 524 ? -19.816 1.350 -9.033 1.00 50.50 524 SER A CA 1
ATOM 4168 C C . SER A 1 524 ? -19.142 0.140 -8.355 1.00 50.50 524 SER A C 1
ATOM 4170 O O . SER A 1 524 ? -18.144 -0.401 -8.835 1.00 50.50 524 SER A O 1
ATOM 4172 N N . THR A 1 525 ? -19.719 -0.346 -7.256 1.00 65.06 525 THR A N 1
ATOM 4173 C CA . THR A 1 525 ? -19.336 -1.621 -6.642 1.00 65.06 525 THR A CA 1
ATOM 4174 C C . THR A 1 525 ? -20.124 -2.782 -7.275 1.00 65.06 525 THR A C 1
ATOM 4176 O O . THR A 1 525 ? -21.331 -2.669 -7.530 1.00 65.06 525 THR A O 1
ATOM 4179 N N . PRO A 1 526 ? -19.493 -3.947 -7.525 1.00 71.81 526 PRO A N 1
ATOM 4180 C CA . PRO A 1 526 ? -20.177 -5.089 -8.139 1.00 71.81 526 PRO A CA 1
ATOM 4181 C C . PRO A 1 526 ? -21.263 -5.691 -7.230 1.00 71.81 526 PRO A C 1
ATOM 4183 O O . PRO A 1 526 ? -22.207 -6.311 -7.724 1.00 71.81 526 PRO A O 1
ATOM 4186 N N . VAL A 1 527 ? -21.160 -5.483 -5.911 1.00 75.62 527 VAL A N 1
ATOM 4187 C CA . VAL A 1 527 ? -22.147 -5.934 -4.919 1.00 75.62 527 VAL A CA 1
ATOM 4188 C C . VAL A 1 527 ? -23.450 -5.148 -5.057 1.00 75.62 527 VAL A C 1
ATOM 4190 O O . VAL A 1 527 ? -24.498 -5.767 -5.231 1.00 75.62 527 VAL A O 1
ATOM 4193 N N . LEU A 1 528 ? -23.403 -3.809 -5.078 1.00 75.19 528 LEU A N 1
ATOM 4194 C CA . LEU A 1 528 ? -24.607 -2.985 -5.243 1.00 75.19 528 LEU A CA 1
ATOM 4195 C C . LEU A 1 528 ? -25.267 -3.206 -6.612 1.00 75.19 528 LEU A C 1
ATOM 4197 O O . LEU A 1 528 ? -26.494 -3.290 -6.690 1.00 75.19 528 LEU A O 1
ATOM 4201 N N . ARG A 1 529 ? -24.477 -3.418 -7.677 1.00 79.12 529 ARG A N 1
ATOM 4202 C CA . ARG A 1 529 ? -24.995 -3.803 -9.004 1.00 79.12 529 ARG A CA 1
ATOM 4203 C C . ARG A 1 529 ? -25.787 -5.119 -8.949 1.00 79.12 529 ARG A C 1
ATOM 4205 O O . ARG A 1 529 ? -26.914 -5.168 -9.442 1.00 79.12 529 ARG A O 1
ATOM 4212 N N . ARG A 1 530 ? -25.252 -6.165 -8.302 1.00 83.81 530 ARG A N 1
ATOM 4213 C CA . ARG A 1 530 ? -25.951 -7.456 -8.112 1.00 83.81 530 ARG A CA 1
ATOM 4214 C C . ARG A 1 530 ? -27.150 -7.358 -7.163 1.00 83.81 530 ARG A C 1
ATOM 4216 O O . ARG A 1 530 ? -28.149 -8.039 -7.393 1.00 83.81 530 ARG A O 1
ATOM 4223 N N . LEU A 1 531 ? -27.085 -6.527 -6.123 1.00 86.81 531 LEU A N 1
ATOM 4224 C CA . LEU A 1 531 ? -28.188 -6.323 -5.179 1.00 86.81 531 LEU A CA 1
ATOM 4225 C C . LEU A 1 531 ? -29.363 -5.602 -5.853 1.00 86.81 531 LEU A C 1
ATOM 4227 O O . LEU A 1 531 ? -30.501 -6.063 -5.757 1.00 86.81 531 LEU A O 1
ATOM 4231 N N . ARG A 1 532 ? -29.081 -4.538 -6.619 1.00 85.75 532 ARG A N 1
ATOM 4232 C CA . ARG A 1 532 ? -30.066 -3.837 -7.454 1.00 85.75 532 ARG A CA 1
ATOM 4233 C C . ARG A 1 532 ? -30.699 -4.786 -8.468 1.00 85.75 532 ARG A C 1
ATOM 4235 O O . ARG A 1 532 ? -31.919 -4.884 -8.492 1.00 85.75 532 ARG A O 1
ATOM 4242 N N . GLN A 1 533 ? -29.899 -5.561 -9.207 1.00 89.69 533 GLN A N 1
ATOM 4243 C CA . GLN A 1 533 ? -30.414 -6.547 -10.166 1.00 89.69 533 GLN A CA 1
ATOM 4244 C C . GLN A 1 533 ? -31.300 -7.619 -9.498 1.00 89.69 533 GLN A C 1
ATOM 4246 O O . GLN A 1 533 ? -32.288 -8.049 -10.087 1.00 89.69 533 GLN A O 1
ATOM 4251 N N . ASN A 1 534 ? -31.001 -8.039 -8.262 1.00 88.50 534 ASN A N 1
ATOM 4252 C CA . ASN A 1 534 ? -31.861 -8.963 -7.512 1.00 88.50 534 ASN A CA 1
ATOM 4253 C C . ASN A 1 534 ? -33.163 -8.312 -7.026 1.00 88.50 534 ASN A C 1
ATOM 4255 O O . ASN A 1 534 ? -34.220 -8.934 -7.134 1.00 88.50 534 ASN A O 1
ATOM 4259 N N . ARG A 1 535 ? -33.123 -7.064 -6.536 1.00 89.94 535 ARG A N 1
ATOM 4260 C CA . ARG A 1 535 ? -34.334 -6.304 -6.173 1.00 89.94 535 ARG A CA 1
ATOM 4261 C C . ARG A 1 535 ? -35.216 -6.064 -7.402 1.00 89.94 535 ARG A C 1
ATOM 4263 O O . ARG A 1 535 ? -36.426 -6.219 -7.329 1.00 89.94 535 ARG A O 1
ATOM 4270 N N . GLU A 1 536 ? -34.608 -5.790 -8.550 1.00 88.75 536 GLU A N 1
ATOM 4271 C CA . GLU A 1 536 ? -35.283 -5.599 -9.835 1.00 88.75 536 GLU A CA 1
ATOM 4272 C C . GLU A 1 536 ? -35.891 -6.907 -10.371 1.00 88.75 536 GLU A C 1
ATOM 4274 O O . GLU A 1 536 ? -37.053 -6.913 -10.773 1.00 88.75 536 GLU A O 1
ATOM 4279 N N . LYS A 1 537 ? -35.187 -8.046 -10.260 1.00 91.25 537 LYS A N 1
ATOM 4280 C CA . LYS A 1 537 ? -35.738 -9.384 -10.558 1.00 91.25 537 LYS A CA 1
ATOM 4281 C C . LYS A 1 537 ? -36.885 -9.781 -9.618 1.00 91.25 537 LYS A C 1
ATOM 4283 O O . LYS A 1 537 ? -37.879 -10.323 -10.098 1.00 91.25 537 LYS A O 1
ATOM 4288 N N . ARG A 1 538 ? -36.791 -9.492 -8.311 1.00 90.50 538 ARG A N 1
ATOM 4289 C CA . ARG A 1 538 ? -37.900 -9.689 -7.353 1.00 90.50 538 ARG A CA 1
ATOM 4290 C C . ARG A 1 538 ? -39.104 -8.819 -7.710 1.00 90.50 538 ARG A C 1
ATOM 4292 O O . ARG A 1 538 ? -40.195 -9.351 -7.848 1.00 90.50 538 ARG A O 1
ATOM 4299 N N . ASN A 1 539 ? -38.903 -7.525 -7.950 1.00 87.38 539 ASN A N 1
ATOM 4300 C CA . ASN A 1 539 ? -39.983 -6.607 -8.322 1.00 87.38 539 ASN A CA 1
ATOM 4301 C C . ASN A 1 539 ? -40.610 -6.960 -9.683 1.00 87.38 539 ASN A C 1
ATOM 4303 O O . ASN A 1 539 ? -41.808 -6.777 -9.865 1.00 87.38 539 ASN A O 1
ATOM 4307 N N . SER A 1 540 ? -39.829 -7.492 -10.630 1.00 90.31 540 SER A N 1
ATOM 4308 C CA . SER A 1 540 ? -40.362 -8.002 -11.898 1.00 90.31 540 SER A CA 1
ATOM 4309 C C . SER A 1 540 ? -41.226 -9.248 -11.686 1.00 90.31 540 SER A C 1
ATOM 4311 O O . SER A 1 540 ? -42.338 -9.305 -12.199 1.00 90.31 540 SER A O 1
ATOM 4313 N N . ARG A 1 541 ? -40.772 -10.201 -10.854 1.00 88.94 541 ARG A N 1
ATOM 4314 C CA . ARG A 1 541 ? -41.580 -11.364 -10.446 1.00 88.94 541 ARG A CA 1
ATOM 4315 C C . ARG A 1 541 ? -42.868 -10.958 -9.728 1.00 88.94 541 ARG A C 1
ATOM 4317 O O . ARG A 1 541 ? -43.907 -11.494 -10.074 1.00 88.94 541 ARG A O 1
ATOM 4324 N N . LEU A 1 542 ? -42.810 -9.999 -8.800 1.00 84.94 542 LEU A N 1
ATOM 4325 C CA . LEU A 1 542 ? -43.985 -9.506 -8.069 1.00 84.94 542 LEU A CA 1
ATOM 4326 C C . LEU A 1 542 ? -45.013 -8.834 -8.993 1.00 84.94 542 LEU A C 1
ATOM 4328 O O . LEU A 1 542 ? -46.208 -9.053 -8.830 1.00 84.94 542 LEU A O 1
ATOM 4332 N N . ARG A 1 543 ? -44.567 -8.069 -10.000 1.00 87.31 543 ARG A N 1
ATOM 4333 C CA . ARG A 1 543 ? -45.471 -7.527 -11.030 1.00 87.31 543 ARG A CA 1
ATOM 4334 C C . ARG A 1 543 ? -46.040 -8.616 -11.937 1.00 87.31 543 ARG A C 1
ATOM 4336 O O . ARG A 1 543 ? -47.215 -8.556 -12.263 1.00 87.31 543 ARG A O 1
ATOM 4343 N N . ALA A 1 544 ? -45.242 -9.615 -12.315 1.00 81.62 544 ALA A N 1
ATOM 4344 C CA . ALA A 1 544 ? -45.725 -10.743 -13.108 1.00 81.62 544 ALA A CA 1
ATOM 4345 C C . ALA A 1 544 ? -46.770 -11.577 -12.343 1.00 81.62 544 ALA A C 1
ATOM 4347 O O . ALA A 1 544 ? -47.798 -11.915 -12.914 1.00 81.62 544 ALA A O 1
ATOM 4348 N N . SER A 1 545 ? -46.566 -11.846 -11.048 1.00 77.38 545 SER A N 1
ATOM 4349 C CA . SER A 1 545 ? -47.577 -12.517 -10.220 1.00 77.38 545 SER A CA 1
ATOM 4350 C C . SER A 1 545 ? -48.816 -11.652 -9.994 1.00 77.38 545 SER A C 1
ATOM 4352 O O . SER A 1 545 ? -49.916 -12.185 -10.025 1.00 77.38 545 SER A O 1
ATOM 4354 N N . ALA A 1 546 ? -48.668 -10.332 -9.827 1.00 74.00 546 ALA A N 1
ATOM 4355 C CA . ALA A 1 546 ? -49.815 -9.428 -9.727 1.00 74.00 546 ALA A CA 1
ATOM 4356 C C . ALA A 1 546 ? -50.664 -9.431 -11.011 1.00 74.00 546 ALA A C 1
ATOM 4358 O O . ALA A 1 546 ? -51.882 -9.493 -10.915 1.00 74.00 546 ALA A O 1
ATOM 4359 N N . LEU A 1 547 ? -50.029 -9.446 -12.191 1.00 71.75 547 LEU A N 1
ATOM 4360 C CA . LEU A 1 547 ? -50.721 -9.548 -13.483 1.00 71.75 547 LEU A CA 1
ATOM 4361 C C . LEU A 1 547 ? -51.435 -10.894 -13.683 1.00 71.75 547 LEU A C 1
ATOM 4363 O O . LEU A 1 547 ? -52.485 -10.920 -14.309 1.00 71.75 547 LEU A O 1
ATOM 4367 N N . ILE A 1 548 ? -50.886 -11.992 -13.150 1.00 69.81 548 ILE A N 1
ATOM 4368 C CA . ILE A 1 548 ? -51.538 -13.314 -13.170 1.00 69.81 548 ILE A CA 1
ATOM 4369 C C . ILE A 1 548 ? -52.752 -13.336 -12.229 1.00 69.81 548 ILE A C 1
ATOM 4371 O O . ILE A 1 548 ? -53.782 -13.898 -12.583 1.00 69.81 548 ILE A O 1
ATOM 4375 N N . ILE A 1 549 ? -52.649 -12.709 -11.052 1.00 68.00 549 ILE A N 1
ATOM 4376 C CA . ILE A 1 549 ? -53.769 -12.587 -10.106 1.00 68.00 549 ILE A CA 1
ATOM 4377 C C . ILE A 1 549 ? -54.882 -11.723 -10.720 1.00 68.00 549 ILE A C 1
ATOM 4379 O O . ILE A 1 549 ? -56.023 -12.159 -10.762 1.00 68.00 549 ILE A O 1
ATOM 4383 N N . SER A 1 550 ? -54.552 -10.577 -11.327 1.00 59.84 550 SER A N 1
ATOM 4384 C CA . SER A 1 550 ? -55.514 -9.729 -12.055 1.00 59.84 550 SER A CA 1
ATOM 4385 C C . SER A 1 550 ? -55.889 -10.248 -13.460 1.00 59.84 550 SER A C 1
ATOM 4387 O O . SER A 1 550 ? -56.249 -9.456 -14.331 1.00 59.84 550 SER A O 1
ATOM 4389 N N . GLN A 1 551 ? -55.727 -11.550 -13.707 1.00 56.53 551 GLN A N 1
ATOM 4390 C CA . GLN A 1 551 ? -56.278 -12.296 -14.848 1.00 56.53 551 GLN A CA 1
ATOM 4391 C C . GLN A 1 551 ? -57.030 -13.564 -14.388 1.00 56.53 551 GLN A C 1
ATOM 4393 O O . GLN A 1 551 ? -57.394 -14.394 -15.222 1.00 56.53 551 GLN A O 1
ATOM 4398 N N . ALA A 1 552 ? -57.227 -13.730 -13.074 1.00 54.66 552 ALA A N 1
ATOM 4399 C CA . ALA A 1 552 ? -57.981 -14.824 -12.460 1.00 54.66 552 ALA A CA 1
ATOM 4400 C C . ALA A 1 552 ? -59.321 -14.368 -11.838 1.00 54.66 552 ALA A C 1
ATOM 4402 O O . ALA A 1 552 ? -60.091 -15.226 -11.406 1.00 54.66 552 ALA A O 1
ATOM 4403 N N . ASP A 1 553 ? -59.578 -13.053 -11.841 1.00 44.00 553 ASP A N 1
ATOM 4404 C CA . ASP A 1 553 ? -60.875 -12.386 -11.642 1.00 44.00 553 ASP A CA 1
ATOM 4405 C C . ASP A 1 553 ? -61.394 -11.857 -12.999 1.00 44.00 553 ASP A C 1
ATOM 4407 O O . ASP A 1 553 ? -62.627 -11.894 -13.219 1.00 44.00 553 ASP A O 1
#

Foldseek 3Di:
DVVVVVVVVVVVVVVVVVVVPDDDDPPPPPVPDDDPCDPVNVVVVVVVCVVCVVVVVVVVVVVVVVVVPDCDDPVVVVVVVVVVVVVVVVVVVVVVVVVVVVVVVVVVVVVVVVVVVVVVVCVVVDDCPDPDPPPPPDDDDDDDPDDPDDDDDDPDDCVVVVVVVVVVVVVVVVVVVVVVVVVVVVVVVVVVVVVVVVVVVVVVVVVVVVVVVVVVVVVVVVVVVVVVVVLVVLVVVLVVVVVVVVVVVVVVVVVVVVVVVVVVVVVCCCVPPVVVVVVVVVVVVVVVVVVVVVVVVVVVVVVVVPPPPPPDVPVVVVVVVVVVVVVVVVVVVVVVVVVVVVVVVVVVVVVVVVVVVVVVVVVVVVVVPPDDDDDDDDDDDDDDDDDDDDDDDDDDDDDDDDDDDDDDDDDDPPVVVVVVVVVVVCVVVPDPPDPDDDDDPVVVVVVVVVSVVSVVVSVVVVPDDPDPDDPDPPDPVVVVVVVVVVVVVVVVCVVVVVDDDDDDDDDDDDDDPDDDDDDDDPPPDVVVVVVVVVVVVVVVVVVVVVVVVVVVD

InterPro domains:
  IPR024849 Shootin-1 [PTHR46606] (74-511)

Secondary structure (DSSP, 8-state):
-HHHHHHHHHHHHHHHHGGGS-----SSGGGG------HHHHHHHHHHHHHHHHHHHHHHHHHHHHHHH----HHHHHHHHHHHHHHHHHHHHHHHHHHHHHHHHHHHHHHHHHHHHHHHHHGGGS----S-TTSS---------------------THHHHHHHHHHHHHHHHHHHHHHHHHHHHHHHHHHHHHHHHHHHHHHHHHHHHHHHHHHHHHHHHHHHHHHHHHHHHHHHHHHHHHHHHHHHHHHHHHHHHHHHHHHHHHHHHHHTHHHHHHHHHHHHHHHHHHHHHHHHHHHHHHHHT--TTSSTTHHHHHHHHHHHHHHHHHHHHHHHHHHHHHHHHHHHHHHHHHHHHHHHHHHHHHH-SS-------------------------------------------HHHHHHHHHHHHHHHS----------SHHHHHHHHHHHHHHHHHHHHHH--S-----S--SSHHHHHHHHHHHHHHHHHHHHTT---------------------------HHHHHHHHHHHHHHHHHHHHHHHHTT--

Organism: Takifugu rubripes (NCBI:txid31033)

Radius of gyration: 63.76 Å; chains: 1; bounding box: 156×87×164 Å

pLDDT: mean 70.94, std 22.65, range [28.19, 98.56]

Sequence (553 aa):
MQREEANQRLRELEEGENYFIILPDSRRRVRQRRPRVSKDHKVYNKDRISQISPEASSYRGAAVTALRTLPLSVPASSQLLREIDMLEIQFQIERSCRESAEALAVKMSKENRVLKRASRALMPLIPELSEDPAALTSDTETEPAVNCETLNGSEESGDDDEQLLESQAKIAELQTIVDGLLTDKLLLEQQIENLTKEGVELRQQLVLQVEEKEAIMTEMNKQSRNMSKIKRVSQLVTQEFTEMSQELELQRGLRQHAEDVAHQLMHKATQEQGSDVDLELRRALEQVSIIGTALRDIQRHYQDQQGTPSRRGRDENGVLSEVQSLKDQLETCEEQREDLERQLAQANMAVTQLQGEVRELQDKVNEGDKDDEPGNRSVPLPPPPPPPPPATTVTNSVPVLRKKARKAEPHTPDTRANAVEEMMERIKKSIILKPVCRKQDQGGENRKSAIMELKGMLDKMEHQPLRREATRRGTVWNVEEAELLRVLRRRRRVMEDNWEPNALTEGSELEPVGSLARAGESSSTPVLRRLRQNREKRNSRLRASALIISQAD